Protein 1PCF (pdb70)

CATH classification: 2.30.31.10

Solvent-accessible surface area: 30985 Å² total; per-residue (Å²): 63,90,32,90,2,18,158,49,56,34,0,12,0,88,67,79,164,69,139,21,30,0,9,0,39,37,22,182,112,30,136,130,40,83,53,104,88,10,200,121,0,0,43,0,59,56,109,23,5,31,54,1,20,84,30,28,77,68,0,25,63,10,29,172,182,94,67,101,28,92,1,8,174,73,60,47,0,15,0,88,74,89,177,61,153,25,33,0,9,0,41,34,25,182,113,31,134,132,45,79,72,90,88,10,205,126,1,1,43,0,58,56,130,27,6,40,63,2,65,122,29,24,67,60,0,4,53,10,29,85,152,94,58,98,26,94,2,15,149,53,59,45,0,12,0,90,78,89,170,67,154,21,32,0,8,0,38,37,23,184,110,30,136,130,42,84,64,96,88,10,208,127,0,1,42,0,59,54,92,24,5,32,56,2,21,74,38,31,78,58,0,20,59,9,26,175,163,93,71,95,30,86,0,10,174,74,57,38,0,16,1,89,68,98,170,63,133,18,32,0,7,0,43,36,21,182,111,31,132,142,40,88,55,94,86,10,208,125,1,2,38,0,37,56,13,26,7,30,27,2,65,45,7,29,70,78,0,3,48,7,27,80,149,95,71,92,28,93,1,17,126,55,35,37,0,12,3,90,71,81,168,64,144,28,26,0,8,0,42,47,20,186,113,30,135,133,43,81,52,96,88,12,205,125,0,0,41,0,57,55,86,24,7,28,53,2,18,72,29,33,78,46,0,28,55,14,32,170,176,106,74,94,28,81,0,9,177,74,56,41,0,15,3,90,66,103,180,62,124,28,32,0,8,0,42,37,20,186,115,33,132,136,42,78,56,91,87,9,206,125,1,1,31,0,41,56,18,24,8,31,26,3,65,47,4,29,67,71,0,5,52,12,30,82,156,109,77,90,27,92,1,15,126,52,34,34,0,13,3,90,71,83,162,68,136,24,28,0,8,0,41,46,21,186,109,36,134,144,39,104,44,107,90,11,199,125,1,1,43,0,59,56,125,26,5,46,55,0,64,135,40,30,76,74,0,28,48,12,30,148,160,112,72,97,30,86,0,10,178,74,57,42,0,14,2,92,68,100,173,59,109,25,32,0,9,0,39,38,24,184,112,32,135,131,43,85,62,94,90,9,199,124,1,2,35,0,33,56,12,24,5,28,24,0,67,45,6,31,78,64,0,25,56,12,28,169,174,118

GO terms:
  GO:0051053 negative regulation of DNA metabolic process (P, IDA)
  GO:0042802 identical protein binding (F, IPI)
  GO:0005515 protein binding (F, IPI)
  GO:0001111 RNA polymerase II promoter clearance (P, IDA)
  GO:0003713 transcription coactivator activity (F, IDA)
  GO:0005654 nucleoplasm (C, IDA)
  GO:0005730 nucleolus (C, IDA)
  GO:0003697 single-stranded DNA binding (F, IDA)
  GO:0005667 transcription regulator complex (C, IDA)
  GO:0006357 regulation of transcription by RNA polymerase II (P, IDA)
  GO:0070062 extracellular exosome (C, HDA)
  GO:0003690 double-stranded DNA binding (F, IMP)
  GO:0003697 single-stranded DNA binding (F, IMP)
  GO:0003723 RNA binding (F, HDA)
  GO:0042802 identical protein binding (F, IMP)

Radius of gyration: 27.09 Å; Cα contacts (8 Å, |Δi|>4): 1000; chains: 8; bounding box: 66×82×84 Å

Secondary structure (DSSP, 8-state):
-EEEEETTEEEEEEEETTEEEEEEEEEEE-TTS-EEEEEEEEEE-HHHHHHHHHHHHHHHHHHHH-/-EEEEETTEEEEEEEETTEEEEEEEEEEE-TTS-EEEEEEEEEE-HHHHHHHHHTHHHHHHHHHH-/-EEEEETTEEEEEEEETTEEEEEEEEEEE-TTS-EEEEEEEEEEPHHHHHHHHHTHHHHHHHHHT-/-EEEEETTEEEEEEEETTEEEEEEEEEEE-TTS-EEEEEEEEEEPHHHHHHHHHTHHHHHHHHHH-/-EEEEETTEEEEEEEETTEEEEEEEEEEE-TTS-EEEEEEEEEE-HHHHHHHHHTHHHHHHHHHH-/-EEEEETTEEEEEEEETTEEEEEEEEEEE-TTS-EEEEEEEEEEPHHHHHHHHHTHHHHHHHHHH-/-EEEEETTEEEEEEEETTEEEEEEEEEEE-TTS-EEEEEEEEEEPHHHHHHHHHTHHHHHHHHHT-/-EEEEETTEEEEEEEETTEEEEEEEEEEE-TTS-EEEEEEEEEE-HHHHHHHHHTHHHHHHHHHT-

Foldseek 3Di:
DWADDDVQWIWDWDQDPNFIKTKTFGWDQDPVRDTHTDPGIDIHGPVVVVVVVVCVVVVVVVVVVD/DWDADDVQWIWDWDCDVNFTKTKTFGWDQDPVRDTGTDPGIDIDGVVVVVVVVVCVVVVVVVVVVD/DWDDDDVQWIWDWDDDPNFIWTKTFGWDQDPVRDTHTDPPIDIDGPVRVVVVVVCVVVVVVVVVVD/DWAADDVQWIWDWDQDPNFIWTKTFGWDQDPVRRTHTDPPIDIHGVVVVVVCVVCVVVVVVVVVVD/DWADDDVQWIFDWDQDPNFTWTKTFGWDQDPVRRTHTDPPIDIDGPVRVVVVVVCPVVVVVVVVVD/DWADDDVQWIWDWDQDPNFTWTKTFGWDQDPVRDTHTDPGIDIDGVVVVVVVVVCPVVVVVVVVVD/DWDDDDVQWIWDWDQDPNFIWTKTFGWDQDPVRDTHGDDGIDIDGPVVVVVVVVCPVVVVVVVVVD/DWADDDVQWIWDWDQDPNFTWTKTFGWDQDPVRDTHTDPGIDIDGPVVVVVCVVCPVVVVVVVVVD

Organism: Homo sapiens (NCBI:txid9606)

Sequence (528 aa):
AMFQIGKMRYVSVRDFKGKVLIDIREYWMDPEGEMKPGRKGISLNPEQWSQLKEQISDIDDAVRKLAMFQIGKMRYVSVRDFKGKVLIDIREYWMDPEGEMKPGRKGISLNPEQWSQLKEQISDIDDAVRKLAMFQIGKMRYVSVRDFKGKVLIDIREYWMDPEGEMKPGRKGISLNPEQWSQLKEQISDIDDAVRKLAMFQIGKMRYVSVRDFKGKVLIDIREYWMDPEGEMKPGRKGISLNPEQWSQLKEQISDIDDAVRKLAMFQIGKMRYVSVRDFKGKVLIDIREYWMDPEGEMKPGRKGISLNPEQWSQLKEQISDIDDAVRKLAMFQIGKMRYVSVRDFKGKVLIDIREYWMDPEGEMKPGRKGISLNPEQWSQLKEQISDIDDAVRKLAMFQIGKMRYVSVRDFKGKVLIDIREYWMDPEGEMKPGRKGISLNPEQWSQLKEQISDIDDAVRKLAMFQIGKMRYVSVRDFKGKVLIDIREYWMDPEGEMKPGRKGISLNPEQWSQLKEQISDIDDAVRKL

InterPro domains:
  IPR003173 Transcriptional coactivator p15 (PC4), C-terminal [PF02229] (64-115)
  IPR009044 ssDNA-binding transcriptional regulator [G3DSA:2.30.31.10] (62-127)
  IPR009044 ssDNA-binding transcriptional regulator [SSF54447] (63-127)
  IPR045125 RNA polymerase II transcriptional coactivator Sub1/Tcp4-like [PTHR13215] (3-127)

B-factor: mean 22.34, std 11.25, range [6.84, 70.76]

Nearest PDB structures (foldseek):
  1pcf-assembly1_A  TM=1.015E+00  e=2.442E-11  Homo sapiens
  4usg-assembly1_B  TM=9.590E-01  e=4.720E-10  Homo sapiens
  2phe-assembly1_A  TM=9.302E-01  e=2.630E-09  Homo sapiens
  4bhm-assembly1_F  TM=9.441E-01  e=1.265E-04  Pyricularia oryzae
  4bg7-assembly1_B  TM=7.899E-01  e=1.352E-03  Tequintavirus T5

Structure (mmCIF, N/CA/C/O backbone):
data_1PCF
#
_entry.id   1PCF
#
_cell.length_a   41.283
_cell.length_b   67.814
_cell.length_c   67.170
_cell.angle_alpha   87.69
_cell.angle_beta   84.37
_cell.angle_gamma   85.79
#
_symmetry.space_group_name_H-M   'P 1'
#
loop_
_entity.id
_entity.type
_entity.pdbx_description
1 polymer 'TRANSCRIPTIONAL COACTIVATOR PC4'
2 water water
#
loop_
_atom_site.group_PDB
_atom_site.id
_atom_site.type_symbol
_atom_site.label_atom_id
_atom_site.label_alt_id
_atom_site.label_comp_id
_atom_site.label_asym_id
_atom_site.label_entity_id
_atom_site.label_seq_id
_atom_site.pdbx_PDB_ins_code
_atom_site.Cartn_x
_atom_site.Cartn_y
_atom_site.Cartn_z
_atom_site.occupancy
_atom_site.B_iso_or_equiv
_atom_site.auth_seq_id
_atom_site.auth_comp_id
_atom_site.auth_asym_id
_atom_site.auth_atom_id
_atom_site.pdbx_PDB_model_num
ATOM 1 N N . ALA A 1 1 ? 55.728 50.687 67.854 1.00 19.01 62 ALA A N 1
ATOM 2 C CA . ALA A 1 1 ? 55.231 49.333 68.239 1.00 19.20 62 ALA A CA 1
ATOM 3 C C . ALA A 1 1 ? 53.736 49.296 67.924 1.00 18.98 62 ALA A C 1
ATOM 4 O O . ALA A 1 1 ? 53.109 50.337 68.140 1.00 17.73 62 ALA A O 1
ATOM 6 N N . MET A 1 2 ? 53.247 48.165 67.458 1.00 17.06 63 MET A N 1
ATOM 7 C CA . MET A 1 2 ? 51.831 48.129 67.032 1.00 13.59 63 MET A CA 1
ATOM 8 C C . MET A 1 2 ? 51.115 46.964 67.671 1.00 14.37 63 MET A C 1
ATOM 9 O O . MET A 1 2 ? 51.732 45.905 67.944 1.00 18.29 63 MET A O 1
ATOM 14 N N . PHE A 1 3 ? 49.899 47.172 68.148 1.00 15.20 64 PHE A N 1
ATOM 15 C CA . PHE A 1 3 ? 49.194 46.154 68.932 1.00 12.82 64 PHE A CA 1
ATOM 16 C C . PHE A 1 3 ? 47.805 46.039 68.329 1.00 13.22 64 PHE A C 1
ATOM 17 O O . PHE A 1 3 ? 47.035 47.008 68.408 1.00 14.29 64 PHE A O 1
ATOM 25 N N . GLN A 1 4 ? 47.513 44.873 67.735 1.00 13.93 65 GLN A N 1
ATOM 26 C CA . GLN A 1 4 ? 46.235 44.796 67.013 1.00 13.93 65 GLN A CA 1
ATOM 27 C C . GLN A 1 4 ? 45.050 44.642 67.952 1.00 13.48 65 GLN A C 1
ATOM 28 O O . GLN A 1 4 ? 45.127 43.911 68.949 1.00 13.64 65 GLN A O 1
ATOM 34 N N . ILE A 1 5 ? 43.966 45.373 67.683 1.00 12.21 66 ILE A N 1
ATOM 35 C CA . ILE A 1 5 ? 42.769 45.275 68.500 1.00 12.43 66 ILE A CA 1
ATOM 36 C C . ILE A 1 5 ? 41.539 44.858 67.712 1.00 14.18 66 ILE A C 1
ATOM 37 O O . ILE A 1 5 ? 40.426 44.690 68.245 1.00 15.68 66 ILE A O 1
ATOM 42 N N . GLY A 1 6 ? 41.691 44.695 66.403 1.00 16.32 67 GLY A N 1
ATOM 43 C CA . GLY A 1 6 ? 40.617 44.164 65.561 1.00 15.44 67 GLY A CA 1
ATOM 44 C C . GLY A 1 6 ? 41.144 44.105 64.120 1.00 16.13 67 GLY A C 1
ATOM 45 O O . GLY A 1 6 ? 42.284 44.461 63.816 1.00 15.94 67 GLY A O 1
ATOM 46 N N . LYS A 1 7 ? 40.237 43.698 63.229 1.00 17.49 68 LYS A N 1
ATOM 47 C CA . LYS A 1 7 ? 40.611 43.719 61.811 1.00 20.82 68 LYS A CA 1
ATOM 48 C C . LYS A 1 7 ? 40.909 45.174 61.478 1.00 18.99 68 LYS A C 1
ATOM 49 O O . LYS A 1 7 ? 40.154 46.085 61.771 1.00 20.29 68 LYS A O 1
ATOM 55 N N . MET A 1 8 ? 42.090 45.457 60.946 1.00 18.59 69 MET A N 1
ATOM 56 C CA . MET A 1 8 ? 42.450 46.780 60.465 1.00 17.35 69 MET A CA 1
ATOM 57 C C . MET A 1 8 ? 42.508 47.828 61.574 1.00 15.37 69 MET A C 1
ATOM 58 O O . MET A 1 8 ? 42.472 49.025 61.300 1.00 15.24 69 MET A O 1
ATOM 63 N N . ARG A 1 9 ? 42.574 47.415 62.853 1.00 13.68 70 ARG A N 1
ATOM 64 C CA . ARG A 1 9 ? 42.543 48.436 63.931 1.00 11.81 70 ARG A CA 1
ATOM 65 C C . ARG A 1 9 ? 43.683 48.135 64.903 1.00 13.70 70 ARG A C 1
ATOM 66 O O . ARG A 1 9 ? 43.907 46.985 65.285 1.00 14.12 70 ARG A O 1
ATOM 74 N N . TYR A 1 10 ? 44.514 49.150 65.139 1.00 11.75 71 TYR A N 1
ATOM 75 C CA . TYR A 1 10 ? 45.703 48.995 65.960 1.00 11.33 71 TYR A CA 1
ATOM 76 C C . TYR A 1 10 ? 45.924 50.159 66.930 1.00 14.91 71 TYR A C 1
ATOM 77 O O . TYR A 1 10 ? 45.607 51.301 66.610 1.00 12.38 71 TYR A O 1
ATOM 86 N N . VAL A 1 11 ? 46.516 49.812 68.081 1.00 12.53 72 VAL A N 1
ATOM 87 C CA . VAL A 1 11 ? 47.109 50.802 68.989 1.00 12.12 72 VAL A CA 1
ATOM 88 C C . VAL A 1 11 ? 48.581 50.903 68.629 1.00 14.14 72 VAL A C 1
ATOM 89 O O . VAL A 1 11 ? 49.264 49.876 68.568 1.00 15.59 72 VAL A O 1
ATOM 93 N N . SER A 1 12 ? 49.076 52.113 68.401 1.00 11.63 73 SER A N 1
ATOM 94 C CA . SER A 1 12 ? 50.517 52.283 68.092 1.00 13.49 73 SER A CA 1
ATOM 95 C C . SER A 1 12 ? 51.107 52.978 69.310 1.00 14.73 73 SER A C 1
ATOM 96 O O . SER A 1 12 ? 50.457 53.886 69.825 1.00 15.65 73 SER A O 1
ATOM 99 N N . VAL A 1 13 ? 52.341 52.634 69.676 1.00 11.89 74 VAL A N 1
ATOM 100 C CA . VAL A 1 13 ? 53.052 53.461 70.661 1.00 9.96 74 VAL A CA 1
ATOM 101 C C . VAL A 1 13 ? 54.332 53.889 69.943 1.00 13.78 74 VAL A C 1
ATOM 102 O O . VAL A 1 13 ? 55.066 52.987 69.494 1.00 17.08 74 VAL A O 1
ATOM 106 N N . ARG A 1 14 ? 54.642 55.176 69.930 1.00 16.13 75 ARG A N 1
ATOM 107 C CA . ARG A 1 14 ? 55.952 55.542 69.345 1.00 16.95 75 ARG A CA 1
ATOM 108 C C . ARG A 1 14 ? 56.461 56.802 70.004 1.00 19.61 75 ARG A C 1
ATOM 109 O O . ARG A 1 14 ? 55.702 57.540 70.600 1.00 18.38 75 ARG A O 1
ATOM 117 N N . ASP A 1 15 ? 57.750 57.058 69.800 1.00 20.35 76 ASP A N 1
ATOM 118 C CA . ASP A 1 15 ? 58.377 58.277 70.273 1.00 25.67 76 ASP A CA 1
ATOM 119 C C . ASP A 1 15 ? 58.396 59.248 69.091 1.00 29.30 76 ASP A C 1
ATOM 120 O O . ASP A 1 15 ? 58.660 58.823 67.974 1.00 30.61 76 ASP A O 1
ATOM 125 N N . PHE A 1 16 ? 57.865 60.434 69.292 1.00 31.96 77 PHE A N 1
ATOM 126 C CA . PHE A 1 16 ? 57.660 61.398 68.201 1.00 37.50 77 PHE A CA 1
ATOM 127 C C . PHE A 1 16 ? 58.223 62.711 68.706 1.00 39.07 77 PHE A C 1
ATOM 128 O O . PHE A 1 16 ? 57.785 63.211 69.744 1.00 37.77 77 PHE A O 1
ATOM 136 N N . LYS A 1 17 ? 59.398 63.090 68.202 1.00 42.39 78 LYS A N 1
ATOM 137 C CA . LYS A 1 17 ? 60.046 64.322 68.652 1.00 43.33 78 LYS A CA 1
ATOM 138 C C . LYS A 1 17 ? 60.311 64.319 70.146 1.00 42.35 78 LYS A C 1
ATOM 139 O O . LYS A 1 17 ? 60.084 65.314 70.848 1.00 43.50 78 LYS A O 1
ATOM 145 N N . GLY A 1 18 ? 60.718 63.174 70.703 1.00 39.51 79 GLY A N 1
ATOM 146 C CA . GLY A 1 18 ? 61.001 63.017 72.110 1.00 35.91 79 GLY A CA 1
ATOM 147 C C . GLY A 1 18 ? 59.794 62.884 73.022 1.00 35.93 79 GLY A C 1
ATOM 148 O O . GLY A 1 18 ? 59.956 62.802 74.246 1.00 34.90 79 GLY A O 1
ATOM 149 N N . LYS A 1 19 ? 58.608 62.764 72.432 1.00 31.93 80 LYS A N 1
ATOM 150 C CA . LYS A 1 19 ? 57.357 62.596 73.135 1.00 30.59 80 LYS A CA 1
ATOM 151 C C . LYS A 1 19 ? 56.721 61.233 72.782 1.00 24.58 80 LYS A C 1
ATOM 152 O O . LYS A 1 19 ? 56.635 60.939 71.591 1.00 26.18 80 LYS A O 1
ATOM 158 N N . VAL A 1 20 ? 56.178 60.533 73.771 1.00 20.75 81 VAL A N 1
ATOM 159 C CA . VAL A 1 20 ? 55.528 59.259 73.437 1.00 17.30 81 VAL A CA 1
ATOM 160 C C . VAL A 1 20 ? 54.063 59.485 73.131 1.00 14.95 81 VAL A C 1
ATOM 161 O O . VAL A 1 20 ? 53.407 60.256 73.820 1.00 16.74 81 VAL A O 1
ATOM 165 N N . LEU A 1 21 ? 53.548 58.776 72.130 1.00 13.07 82 LEU A N 1
ATOM 166 C CA . LEU A 1 21 ? 52.116 58.940 71.819 1.00 14.55 82 LEU A CA 1
ATOM 167 C C . LEU A 1 21 ? 51.497 57.541 71.748 1.00 12.08 82 LEU A C 1
ATOM 168 O O . LEU A 1 21 ? 52.120 56.655 71.180 1.00 13.83 82 LEU A O 1
ATOM 173 N N . ILE A 1 22 ? 50.255 57.439 72.249 1.00 10.19 83 ILE A N 1
ATOM 174 C CA . ILE A 1 22 ? 49.557 56.149 72.189 1.00 10.64 83 ILE A CA 1
ATOM 175 C C . ILE A 1 22 ? 48.387 56.368 71.223 1.00 12.64 83 ILE A C 1
ATOM 176 O O . ILE A 1 22 ? 47.576 57.241 71.529 1.00 13.72 83 ILE A O 1
ATOM 181 N N . ASP A 1 23 ? 48.437 55.758 70.040 1.00 12.65 84 ASP A N 1
ATOM 182 C CA . ASP A 1 23 ? 47.448 56.178 69.007 1.00 14.45 84 ASP A CA 1
ATOM 183 C C . ASP A 1 23 ? 46.488 55.067 68.702 1.00 12.57 84 ASP A C 1
ATOM 184 O O . ASP A 1 23 ? 46.965 53.948 68.562 1.00 12.88 84 ASP A O 1
ATOM 189 N N . ILE A 1 24 ? 45.188 55.303 68.781 1.00 10.91 85 ILE A N 1
ATOM 190 C CA . ILE A 1 24 ? 44.207 54.199 68.628 1.00 10.19 85 ILE A CA 1
ATOM 191 C C . ILE A 1 24 ? 43.492 54.469 67.262 1.00 10.79 85 ILE A C 1
ATOM 192 O O . ILE A 1 24 ? 42.964 55.558 67.234 1.00 12.53 85 ILE A O 1
ATOM 197 N N . ARG A 1 25 ? 43.658 53.587 66.278 1.00 8.09 86 ARG A N 1
ATOM 198 C CA . ARG A 1 25 ? 43.273 54.113 64.938 1.00 11.12 86 ARG A CA 1
ATOM 199 C C . ARG A 1 25 ? 42.916 53.007 63.987 1.00 12.25 86 ARG A C 1
ATOM 200 O O . ARG A 1 25 ? 43.406 51.896 64.128 1.00 12.85 86 ARG A O 1
ATOM 208 N N . GLU A 1 26 ? 42.036 53.397 63.019 1.00 12.12 87 GLU A N 1
ATOM 209 C CA . GLU A 1 26 ? 41.788 52.487 61.897 1.00 13.50 87 GLU A CA 1
ATOM 210 C C . GLU A 1 26 ? 42.845 52.653 60.779 1.00 12.30 87 GLU A C 1
ATOM 211 O O . GLU A 1 26 ? 43.331 53.734 60.565 1.00 13.84 87 GLU A O 1
ATOM 217 N N . TYR A 1 27 ? 43.171 51.522 60.169 1.00 13.67 88 TYR A N 1
ATOM 218 C CA . TYR A 1 27 ? 44.194 51.504 59.120 1.00 15.03 88 TYR A CA 1
ATOM 219 C C . TYR A 1 27 ? 43.568 50.942 57.831 1.00 16.58 88 TYR A C 1
ATOM 220 O O . TYR A 1 27 ? 42.687 50.106 57.894 1.00 16.20 88 TYR A O 1
ATOM 229 N N . TRP A 1 28 ? 44.099 51.384 56.708 1.00 15.38 89 TRP A N 1
ATOM 230 C CA . TRP A 1 28 ? 43.799 50.769 55.404 1.00 16.55 89 TRP A CA 1
ATOM 231 C C . TRP A 1 28 ? 44.975 49.874 55.018 1.00 20.04 89 TRP A C 1
ATOM 232 O O . TRP A 1 28 ? 46.093 50.061 55.539 1.00 20.14 89 TRP A O 1
ATOM 243 N N . MET A 1 29 ? 44.791 49.011 54.020 1.00 15.88 90 MET A N 1
ATOM 244 C CA . MET A 1 29 ? 45.915 48.308 53.408 1.00 16.10 90 MET A CA 1
ATOM 245 C C . MET A 1 29 ? 46.173 48.914 52.026 1.00 18.60 90 MET A C 1
ATOM 246 O O . MET A 1 29 ? 45.222 49.031 51.246 1.00 17.02 90 MET A O 1
ATOM 251 N N . ASP A 1 30 ? 47.416 49.306 51.776 1.00 18.12 91 ASP A N 1
ATOM 252 C CA . ASP A 1 30 ? 47.732 49.908 50.476 1.00 17.72 91 ASP A CA 1
ATOM 253 C C . ASP A 1 30 ? 47.904 48.798 49.442 1.00 19.33 91 ASP A C 1
ATOM 254 O O . ASP A 1 30 ? 47.956 47.614 49.762 1.00 17.79 91 ASP A O 1
ATOM 259 N N . PRO A 1 31 ? 48.220 49.222 48.199 1.00 16.60 92 PRO A N 1
ATOM 260 C CA . PRO A 1 31 ? 48.336 48.273 47.096 1.00 19.25 92 PRO A CA 1
ATOM 261 C C . PRO A 1 31 ? 49.539 47.350 47.189 1.00 21.28 92 PRO A C 1
ATOM 262 O O . PRO A 1 31 ? 49.572 46.254 46.595 1.00 21.68 92 PRO A O 1
ATOM 266 N N . GLU A 1 32 ? 50.487 47.723 48.068 1.00 18.50 93 GLU A N 1
ATOM 267 C CA . GLU A 1 32 ? 51.649 46.869 48.312 1.00 23.14 93 GLU A CA 1
ATOM 268 C C . GLU A 1 32 ? 51.468 45.982 49.533 1.00 26.01 93 GLU A C 1
ATOM 269 O O . GLU A 1 32 ? 52.419 45.273 49.917 1.00 27.93 93 GLU A O 1
ATOM 275 N N . GLY A 1 33 ? 50.305 46.006 50.172 1.00 24.48 94 GLY A N 1
ATOM 276 C CA . GLY A 1 33 ? 50.047 45.140 51.306 1.00 22.35 94 GLY A CA 1
ATOM 277 C C . GLY A 1 33 ? 50.484 45.796 52.622 1.00 22.20 94 GLY A C 1
ATOM 278 O O . GLY A 1 33 ? 50.382 45.106 53.650 1.00 26.14 94 GLY A O 1
ATOM 279 N N . GLU A 1 34 ? 50.853 47.055 52.637 1.00 21.93 95 GLU A N 1
ATOM 280 C CA . GLU A 1 34 ? 51.289 47.707 53.879 1.00 23.25 95 GLU A CA 1
ATOM 281 C C . GLU A 1 34 ? 50.089 48.362 54.575 1.00 23.37 95 GLU A C 1
ATOM 282 O O . GLU A 1 34 ? 49.323 49.052 53.884 1.00 20.96 95 GLU A O 1
ATOM 288 N N . MET A 1 35 ? 50.090 48.330 55.917 1.00 20.13 96 MET A N 1
ATOM 289 C CA . MET A 1 35 ? 49.022 49.015 56.643 1.00 22.04 96 MET A CA 1
ATOM 290 C C . MET A 1 35 ? 49.378 50.477 56.742 1.00 20.38 96 MET A C 1
ATOM 291 O O . MET A 1 35 ? 50.521 50.838 57.038 1.00 23.95 96 MET A O 1
ATOM 296 N N . LYS A 1 36 ? 48.454 51.367 56.434 1.00 17.69 97 LYS A N 1
ATOM 297 C CA . LYS A 1 36 ? 48.635 52.800 56.460 1.00 16.18 97 LYS A CA 1
ATOM 298 C C . LYS A 1 36 ? 47.520 53.432 57.284 1.00 16.57 97 LYS A C 1
ATOM 299 O O . LYS A 1 36 ? 46.382 52.949 57.251 1.00 18.01 97 LYS A O 1
ATOM 305 N N . PRO A 1 37 ? 47.833 54.422 58.104 1.00 18.65 98 PRO A N 1
ATOM 306 C CA . PRO A 1 37 ? 46.894 55.020 59.019 1.00 16.92 98 PRO A CA 1
ATOM 307 C C . PRO A 1 37 ? 45.742 55.747 58.354 1.00 19.51 98 PRO A C 1
ATOM 308 O O . PRO A 1 37 ? 45.992 56.611 57.509 1.00 22.39 98 PRO A O 1
ATOM 312 N N . GLY A 1 38 ? 44.538 55.465 58.826 1.00 16.57 99 GLY A N 1
ATOM 313 C CA . GLY A 1 38 ? 43.347 56.148 58.352 1.00 17.73 99 GLY A CA 1
ATOM 314 C C . GLY A 1 38 ? 43.053 57.413 59.132 1.00 18.06 99 GLY A C 1
ATOM 315 O O . GLY A 1 38 ? 43.767 57.770 60.070 1.00 16.77 99 GLY A O 1
ATOM 316 N N . ARG A 1 39 ? 41.965 58.113 58.787 1.00 17.37 100 ARG A N 1
ATOM 317 C CA . ARG A 1 39 ? 41.644 59.339 59.491 1.00 21.09 100 ARG A CA 1
ATOM 318 C C . ARG A 1 39 ? 40.991 59.106 60.856 1.00 17.82 100 ARG A C 1
ATOM 319 O O . ARG A 1 39 ? 40.955 60.031 61.664 1.00 18.03 100 ARG A O 1
ATOM 327 N N . LYS A 1 40 ? 40.337 57.955 60.997 1.00 17.01 101 LYS A N 1
ATOM 328 C CA . LYS A 1 40 ? 39.549 57.692 62.196 1.00 14.19 101 LYS A CA 1
ATOM 329 C C . LYS A 1 40 ? 40.452 57.104 63.294 1.00 13.98 101 LYS A C 1
ATOM 330 O O . LYS A 1 40 ? 40.557 55.876 63.376 1.00 15.39 101 LYS A O 1
ATOM 336 N N . GLY A 1 41 ? 41.033 58.046 64.026 1.00 16.01 102 GLY A N 1
ATOM 337 C CA . GLY A 1 41 ? 41.868 57.591 65.154 1.00 14.87 102 GLY A CA 1
ATOM 338 C C . GLY A 1 41 ? 42.090 58.804 66.071 1.00 18.15 102 GLY A C 1
ATOM 339 O O . GLY A 1 41 ? 41.780 59.955 65.732 1.00 16.08 102 GLY A O 1
ATOM 340 N N . ILE A 1 42 ? 42.666 58.475 67.231 1.00 14.35 103 ILE A N 1
ATOM 341 C CA . ILE A 1 42 ? 42.962 59.504 68.225 1.00 13.16 103 ILE A CA 1
ATOM 342 C C . ILE A 1 42 ? 44.362 59.266 68.784 1.00 15.94 103 ILE A C 1
ATOM 343 O O . ILE A 1 42 ? 44.768 58.119 69.042 1.00 12.44 103 ILE A O 1
ATOM 348 N N . SER A 1 43 ? 45.101 60.383 68.941 1.00 13.82 104 SER A N 1
ATOM 349 C CA . SER A 1 43 ? 46.477 60.268 69.477 1.00 13.08 104 SER A CA 1
ATOM 350 C C . SER A 1 43 ? 46.517 60.753 70.920 1.00 15.20 104 SER A C 1
ATOM 351 O O . SER A 1 43 ? 46.095 61.894 71.181 1.00 17.32 104 SER A O 1
ATOM 354 N N . LEU A 1 44 ? 46.848 59.868 71.860 1.00 14.10 105 LEU A N 1
ATOM 355 C CA . LEU A 1 44 ? 46.862 60.270 73.266 1.00 12.25 105 LEU A CA 1
ATOM 356 C C . LEU A 1 44 ? 48.291 60.392 73.816 1.00 14.49 105 LEU A C 1
ATOM 357 O O . LEU A 1 44 ? 49.151 59.639 73.402 1.00 15.60 105 LEU A O 1
ATOM 362 N N . ASN A 1 45 ? 48.489 61.377 74.708 1.00 13.67 106 ASN A N 1
ATOM 363 C CA . ASN A 1 45 ? 49.795 61.394 75.403 1.00 13.11 106 ASN A CA 1
ATOM 364 C C . ASN A 1 45 ? 49.672 60.465 76.596 1.00 1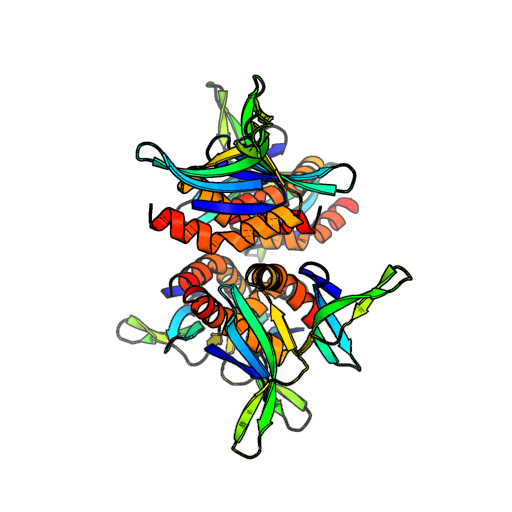4.72 106 ASN A C 1
ATOM 365 O O . ASN A 1 45 ? 48.612 59.905 76.933 1.00 12.73 106 ASN A O 1
ATOM 370 N N . PRO A 1 46 ? 50.792 60.142 77.251 1.00 12.27 107 PRO A N 1
ATOM 371 C CA . PRO A 1 46 ? 50.797 59.184 78.334 1.00 14.57 107 PRO A CA 1
ATOM 372 C C . PRO A 1 46 ? 49.833 59.526 79.413 1.00 11.74 107 PRO A C 1
ATOM 373 O O . PRO A 1 46 ? 49.271 58.616 80.058 1.00 15.12 107 PRO A O 1
ATOM 377 N N . GLU A 1 47 ? 49.678 60.831 79.776 1.00 15.65 108 GLU A N 1
ATOM 378 C CA . GLU A 1 47 ? 48.746 61.229 80.794 1.00 13.40 108 GLU A CA 1
ATOM 379 C C . GLU A 1 47 ? 47.281 60.916 80.390 1.00 11.49 108 GLU A C 1
ATOM 380 O O . GLU A 1 47 ? 46.519 60.427 81.231 1.00 13.46 108 GLU A O 1
ATOM 386 N N . GLN A 1 48 ? 46.960 61.135 79.107 1.00 11.85 109 GLN A N 1
ATOM 387 C CA . GLN A 1 48 ? 45.581 60.842 78.717 1.00 13.10 109 GLN A CA 1
ATOM 388 C C . GLN A 1 48 ? 45.321 59.338 78.635 1.00 13.83 109 GLN A C 1
ATOM 389 O O . GLN A 1 48 ? 44.210 58.901 78.910 1.00 13.23 109 GLN A O 1
ATOM 395 N N . TRP A 1 49 ? 46.326 58.593 78.223 1.00 13.35 110 TRP A N 1
ATOM 396 C CA . TRP A 1 49 ? 46.236 57.137 78.191 1.00 10.63 110 TRP A CA 1
ATOM 397 C C . TRP A 1 49 ? 46.037 56.608 79.605 1.00 12.58 110 TRP A C 1
ATOM 398 O O . TRP A 1 49 ? 45.187 55.772 79.918 1.00 11.64 110 TRP A O 1
ATOM 409 N N . SER A 1 50 ? 46.791 57.252 80.529 1.00 11.65 111 SER A N 1
ATOM 410 C CA . SER A 1 50 ? 46.595 56.863 81.930 1.00 10.94 111 SER A CA 1
ATOM 411 C C . SER A 1 50 ? 45.190 57.144 82.436 1.00 12.57 111 SER A C 1
ATOM 412 O O . SER A 1 50 ? 44.589 56.329 83.142 1.00 15.18 111 SER A O 1
ATOM 415 N N . GLN A 1 51 ? 44.638 58.291 82.029 1.00 14.99 112 GLN A N 1
ATOM 416 C CA . GLN A 1 51 ? 43.285 58.663 82.434 1.00 14.43 112 GLN A CA 1
ATOM 417 C C . GLN A 1 51 ? 42.255 57.749 81.761 1.00 16.36 112 GLN A C 1
ATOM 418 O O . GLN A 1 51 ? 41.299 57.361 82.427 1.00 15.65 112 GLN A O 1
ATOM 424 N N . LEU A 1 52 ? 42.446 57.360 80.484 1.00 14.44 113 LEU A N 1
ATOM 425 C CA . LEU A 1 52 ? 41.532 56.378 79.895 1.00 12.20 113 LEU A CA 1
ATOM 426 C C . LEU A 1 52 ? 41.509 55.094 80.705 1.00 13.28 113 LEU A C 1
ATOM 427 O O . LEU A 1 52 ? 40.493 54.483 81.048 1.00 12.22 113 LEU A O 1
ATOM 432 N N . LYS A 1 53 ? 42.723 54.614 81.100 1.00 11.42 114 LYS A N 1
ATOM 433 C CA . LYS A 1 53 ? 42.784 53.363 81.839 1.00 11.32 114 LYS A CA 1
ATOM 434 C C . LYS A 1 53 ? 42.146 53.454 83.231 1.00 12.73 114 LYS A C 1
ATOM 435 O O . LYS A 1 53 ? 41.437 52.528 83.640 1.00 14.33 114 LYS A O 1
ATOM 441 N N . GLU A 1 54 ? 42.280 54.627 83.817 1.00 11.74 115 GLU A N 1
ATOM 442 C CA . GLU A 1 54 ? 41.653 54.884 85.113 1.00 17.62 115 GLU A CA 1
ATOM 443 C C . GLU A 1 54 ? 40.130 54.793 84.955 1.00 18.15 115 GLU A C 1
ATOM 444 O O . GLU A 1 54 ? 39.467 54.499 85.954 1.00 21.60 115 GLU A O 1
ATOM 450 N N . GLN A 1 55 ? 39.588 55.172 83.792 1.00 16.68 116 GLN A N 1
ATOM 451 C CA . GLN A 1 55 ? 38.144 55.134 83.598 1.00 14.28 116 GLN A CA 1
ATOM 452 C C . GLN A 1 55 ? 37.649 53.740 83.168 1.00 15.29 116 GLN A C 1
ATOM 453 O O . GLN A 1 55 ? 36.440 53.582 83.054 1.00 12.92 116 GLN A O 1
ATOM 459 N N . ILE A 1 56 ? 38.497 52.736 82.957 1.00 14.51 117 ILE A N 1
ATOM 460 C CA . ILE A 1 56 ? 38.029 51.457 82.420 1.00 14.05 117 ILE A CA 1
ATOM 461 C C . ILE A 1 56 ? 36.950 50.795 83.265 1.00 14.80 117 ILE A C 1
ATOM 462 O O . ILE A 1 56 ? 35.986 50.270 82.727 1.00 14.98 117 ILE A O 1
ATOM 467 N N . SER A 1 57 ? 37.079 50.739 84.605 1.00 16.01 118 SER A N 1
ATOM 468 C CA . SER A 1 57 ? 36.059 50.043 85.364 1.00 17.38 118 SER A CA 1
ATOM 469 C C . SER A 1 57 ? 34.692 50.692 85.132 1.00 15.22 118 SER A C 1
ATOM 470 O O . SER A 1 57 ? 33.711 49.992 84.893 1.00 19.43 118 SER A O 1
ATOM 473 N N . ASP A 1 58 ? 34.643 52.014 85.154 1.00 15.74 119 ASP A N 1
ATOM 474 C CA . ASP A 1 58 ? 33.354 52.685 84.908 1.00 14.15 119 ASP A CA 1
ATOM 475 C C . ASP A 1 58 ? 32.879 52.538 83.482 1.00 17.68 119 ASP A C 1
ATOM 476 O O . ASP A 1 58 ? 31.649 52.556 83.240 1.00 15.84 119 ASP A O 1
ATOM 481 N N . ILE A 1 59 ? 33.751 52.577 82.480 1.00 15.89 120 ILE A N 1
ATOM 482 C CA . ILE A 1 59 ? 33.353 52.382 81.081 1.00 15.67 120 ILE A CA 1
ATOM 483 C C . ILE A 1 59 ? 32.718 51.004 80.903 1.00 16.53 120 ILE A C 1
ATOM 484 O O . ILE A 1 59 ? 31.631 50.807 80.340 1.00 17.58 120 ILE A O 1
ATOM 489 N N . ASP A 1 60 ? 33.328 49.990 81.548 1.00 14.44 121 ASP A N 1
ATOM 490 C CA . ASP A 1 60 ? 32.887 48.621 81.476 1.00 14.59 121 ASP A CA 1
ATOM 491 C C . ASP A 1 60 ? 31.503 48.469 82.131 1.00 16.02 121 ASP A C 1
ATOM 492 O O . ASP A 1 60 ? 30.690 47.694 81.649 1.00 16.21 121 ASP A O 1
ATOM 497 N N . ASP A 1 61 ? 31.309 49.191 83.257 1.00 16.96 122 ASP A N 1
ATOM 498 C CA . ASP A 1 61 ? 29.993 49.081 83.913 1.00 18.76 122 ASP A CA 1
ATOM 499 C C . ASP A 1 61 ? 28.909 49.588 82.952 1.00 20.72 122 ASP A C 1
ATOM 500 O O . ASP A 1 61 ? 27.798 49.057 82.870 1.00 19.46 122 ASP A O 1
ATOM 505 N N . ALA A 1 62 ? 29.222 50.645 82.201 1.00 19.45 123 ALA A N 1
ATOM 506 C CA . ALA A 1 62 ? 28.309 51.254 81.248 1.00 19.34 123 ALA A CA 1
ATOM 507 C C . ALA A 1 62 ? 28.098 50.345 80.059 1.00 21.79 123 ALA A C 1
ATOM 508 O O . ALA A 1 62 ? 26.969 50.181 79.607 1.00 21.65 123 ALA A O 1
ATOM 510 N N . VAL A 1 63 ? 29.137 49.695 79.546 1.00 17.22 124 VAL A N 1
ATOM 511 C CA . VAL A 1 63 ? 28.987 48.712 78.474 1.00 17.73 124 VAL A CA 1
ATOM 512 C C . VAL A 1 63 ? 28.072 47.565 78.917 1.00 22.65 124 VAL A C 1
ATOM 513 O O . VAL A 1 63 ? 27.225 47.116 78.157 1.00 23.08 124 VAL A O 1
ATOM 517 N N . ARG A 1 64 ? 28.219 47.090 80.164 1.00 21.89 125 ARG A N 1
ATOM 518 C CA . ARG A 1 64 ? 27.353 46.020 80.661 1.00 25.38 125 ARG A CA 1
ATOM 519 C C . ARG A 1 64 ? 25.919 46.485 80.868 1.00 27.01 125 ARG A C 1
ATOM 520 O O . ARG A 1 64 ? 25.007 45.681 80.674 1.00 30.04 125 ARG A O 1
ATOM 528 N N . LYS A 1 65 ? 25.701 47.715 81.293 1.00 25.91 126 LYS A N 1
ATOM 529 C CA . LYS A 1 65 ? 24.359 48.270 81.524 1.00 26.39 126 LYS A CA 1
ATOM 530 C C . LYS A 1 65 ? 23.572 48.476 80.235 1.00 28.39 126 LYS A C 1
ATOM 531 O O . LYS A 1 65 ? 22.337 48.384 80.223 1.00 26.93 126 LYS A O 1
ATOM 537 N N . LEU A 1 66 ? 24.272 48.813 79.147 1.00 27.33 127 LEU A N 1
ATOM 538 C CA . LEU A 1 66 ? 23.626 49.251 77.921 1.00 30.23 127 LEU A CA 1
ATOM 539 C C . LEU A 1 66 ? 23.444 48.141 76.908 1.00 31.05 127 LEU A C 1
ATOM 540 O O . LEU A 1 66 ? 22.929 48.438 75.798 1.00 33.87 127 LEU A O 1
ATOM 546 N N . ALA B 1 1 ? 26.677 57.350 78.109 1.00 21.53 62 ALA B N 1
ATOM 547 C CA . ALA B 1 1 ? 27.470 57.792 79.281 1.00 22.06 62 ALA B CA 1
ATOM 548 C C . ALA B 1 1 ? 28.800 58.376 78.792 1.00 21.90 62 ALA B C 1
ATOM 549 O O . ALA B 1 1 ? 29.358 57.825 77.849 1.00 19.56 62 ALA B O 1
ATOM 551 N N . MET B 1 2 ? 29.271 59.419 79.474 1.00 19.71 63 MET B N 1
ATOM 552 C CA . MET B 1 2 ? 30.521 60.061 79.046 1.00 19.34 63 MET B CA 1
ATOM 553 C C . MET B 1 2 ? 31.574 60.038 80.144 1.00 20.15 63 MET B C 1
ATOM 554 O O . MET B 1 2 ? 31.291 60.163 81.342 1.00 18.87 63 MET B O 1
ATOM 559 N N . PHE B 1 3 ? 32.823 59.740 79.757 1.00 15.85 64 PHE B N 1
ATOM 560 C CA . PHE B 1 3 ? 33.936 59.641 80.703 1.00 16.78 64 PHE B CA 1
ATOM 561 C C . PHE B 1 3 ? 35.082 60.506 80.194 1.00 17.29 64 PHE B C 1
ATOM 562 O O . PHE B 1 3 ? 35.612 60.251 79.101 1.00 18.87 64 PHE B O 1
ATOM 570 N N . GLN B 1 4 ? 35.484 61.521 80.971 1.00 16.05 65 GLN B N 1
ATOM 571 C CA . GLN B 1 4 ? 36.530 62.404 80.443 1.00 13.29 65 GLN B CA 1
ATOM 572 C C . GLN B 1 4 ? 37.905 61.782 80.576 1.00 15.55 65 GLN B C 1
ATOM 573 O O . GLN B 1 4 ? 38.195 61.176 81.614 1.00 16.74 65 GLN B O 1
ATOM 579 N N . ILE B 1 5 ? 38.769 61.898 79.583 1.00 12.91 66 ILE B N 1
ATOM 580 C CA . ILE B 1 5 ? 40.109 61.356 79.624 1.00 12.53 66 ILE B CA 1
ATOM 581 C C . ILE B 1 5 ? 41.144 62.435 79.376 1.00 14.51 66 ILE B C 1
ATOM 582 O O . ILE B 1 5 ? 42.344 62.222 79.443 1.00 17.23 66 ILE B O 1
ATOM 587 N N . GLY B 1 6 ? 40.662 63.676 79.225 1.00 15.05 67 GLY B N 1
ATOM 588 C CA . GLY B 1 6 ? 41.631 64.788 79.155 1.00 17.03 67 GLY B CA 1
ATOM 589 C C . GLY B 1 6 ? 40.858 66.055 78.806 1.00 17.57 67 GLY B C 1
ATOM 590 O O . GLY B 1 6 ? 39.630 65.978 78.708 1.00 16.89 67 GLY B O 1
ATOM 591 N N . LYS B 1 7 ? 41.586 67.149 78.595 1.00 19.32 68 LYS B N 1
ATOM 592 C CA . LYS B 1 7 ? 40.901 68.376 78.187 1.00 21.29 68 LYS B CA 1
ATOM 593 C C . LYS B 1 7 ? 40.247 68.113 76.820 1.00 18.49 68 LYS B C 1
ATOM 594 O O . LYS B 1 7 ? 40.937 67.613 75.949 1.00 18.46 68 LYS B O 1
ATOM 600 N N . MET B 1 8 ? 38.945 68.317 76.709 1.00 18.90 69 MET B N 1
ATOM 601 C CA . MET B 1 8 ? 38.272 68.200 75.432 1.00 15.50 69 MET B CA 1
ATOM 602 C C . MET B 1 8 ? 38.316 66.756 74.893 1.00 15.37 69 MET B C 1
ATOM 603 O O . MET B 1 8 ? 38.242 66.552 73.680 1.00 13.94 69 MET B O 1
ATOM 608 N N . ARG B 1 9 ? 38.483 65.748 75.757 1.00 14.49 70 ARG B N 1
ATOM 609 C CA . ARG B 1 9 ? 38.666 64.365 75.211 1.00 13.56 70 ARG B CA 1
ATOM 610 C C . ARG B 1 9 ? 37.876 63.434 76.104 1.00 16.43 70 ARG B C 1
ATOM 611 O O . ARG B 1 9 ? 37.885 63.492 77.349 1.00 15.23 70 ARG B O 1
ATOM 619 N N . TYR B 1 10 ? 36.931 62.706 75.479 1.00 14.39 71 TYR B N 1
ATOM 620 C CA . TYR B 1 10 ? 35.936 61.911 76.162 1.00 14.21 71 TYR B CA 1
ATOM 621 C C . TYR B 1 10 ? 35.700 60.545 75.498 1.00 16.03 71 TYR B C 1
ATOM 622 O O . TYR B 1 10 ? 35.782 60.387 74.289 1.00 15.65 71 TYR B O 1
ATOM 631 N N . VAL B 1 11 ? 35.469 59.567 76.369 1.00 13.47 72 VAL B N 1
ATOM 632 C CA . VAL B 1 11 ? 34.986 58.262 75.919 1.00 11.44 72 VAL B CA 1
ATOM 633 C C . VAL B 1 11 ? 33.459 58.381 76.066 1.00 14.54 72 VAL B C 1
ATOM 634 O O . VAL B 1 11 ? 32.975 58.620 77.188 1.00 15.65 72 VAL B O 1
ATOM 638 N N . SER B 1 12 ? 32.765 57.952 75.026 1.00 13.66 73 SER B N 1
ATOM 639 C CA . SER B 1 12 ? 31.312 57.858 75.110 1.00 14.10 73 SER B CA 1
ATOM 640 C C . SER B 1 12 ? 30.873 56.403 74.967 1.00 15.12 73 SER B C 1
ATOM 641 O O . SER B 1 12 ? 31.478 55.666 74.185 1.00 14.37 73 SER B O 1
ATOM 644 N N . VAL B 1 13 ? 30.012 55.953 75.880 1.00 14.05 74 VAL B N 1
ATOM 645 C CA . VAL B 1 13 ? 29.532 54.570 75.771 1.00 14.68 74 VAL B CA 1
ATOM 646 C C . VAL B 1 13 ? 28.010 54.699 75.486 1.00 16.40 74 VAL B C 1
ATOM 647 O O . VAL B 1 13 ? 27.325 55.234 76.348 1.00 16.28 74 VAL B O 1
ATOM 651 N N . ARG B 1 14 ? 27.576 54.205 74.349 1.00 14.67 75 ARG B N 1
ATOM 652 C CA . ARG B 1 14 ? 26.117 54.330 74.119 1.00 17.98 75 ARG B CA 1
ATOM 653 C C . ARG B 1 14 ? 25.647 53.116 73.347 1.00 20.06 75 ARG B C 1
ATOM 654 O O . ARG B 1 14 ? 26.445 52.375 72.778 1.00 18.35 75 ARG B O 1
ATOM 662 N N . ASP B 1 15 ? 24.325 52.928 73.402 1.00 19.54 76 ASP B N 1
ATOM 663 C CA . ASP B 1 15 ? 23.679 51.905 72.567 1.00 24.94 76 ASP B CA 1
ATOM 664 C C . ASP B 1 15 ? 23.227 52.631 71.306 1.00 28.51 76 ASP B C 1
ATOM 665 O O . ASP B 1 15 ? 22.312 53.449 71.386 1.00 25.73 76 ASP B O 1
ATOM 670 N N . PHE B 1 16 ? 23.987 52.514 70.226 1.00 31.05 77 PHE B N 1
ATOM 671 C CA . PHE B 1 16 ? 23.713 53.251 69.001 1.00 35.03 77 PHE B CA 1
ATOM 672 C C . PHE B 1 16 ? 22.936 52.352 68.056 1.00 36.26 77 PHE B C 1
ATOM 673 O O . PHE B 1 16 ? 23.470 51.420 67.458 1.00 32.31 77 PHE B O 1
ATOM 681 N N . LYS B 1 17 ? 21.616 52.582 68.010 1.00 37.03 78 LYS B N 1
ATOM 682 C CA . LYS B 1 17 ? 20.767 51.769 67.144 1.00 38.50 78 LYS B CA 1
ATOM 683 C C . LYS B 1 17 ? 20.870 50.287 67.425 1.00 37.85 78 LYS B C 1
ATOM 684 O O . LYS B 1 17 ? 20.801 49.475 66.491 1.00 40.19 78 LYS B O 1
ATOM 690 N N . GLY B 1 18 ? 20.975 49.884 68.688 1.00 32.85 79 GLY B N 1
ATOM 691 C CA . GLY B 1 18 ? 21.005 48.483 69.034 1.00 33.50 79 GLY B CA 1
ATOM 692 C C . GLY B 1 18 ? 22.399 47.888 69.191 1.00 31.40 79 GLY B C 1
ATOM 693 O O . GLY B 1 18 ? 22.454 46.745 69.637 1.00 32.21 79 GLY B O 1
ATOM 694 N N . LYS B 1 19 ? 23.442 48.633 68.850 1.00 28.85 80 LYS B N 1
ATOM 695 C CA . LYS B 1 19 ? 24.803 48.101 69.040 1.00 26.05 80 LYS B CA 1
ATOM 696 C C . LYS B 1 19 ? 25.556 49.010 70.026 1.00 23.30 80 LYS B C 1
ATOM 697 O O . LYS B 1 19 ? 25.560 50.232 69.902 1.00 21.72 80 LYS B O 1
ATOM 703 N N . VAL B 1 20 ? 26.224 48.355 70.985 1.00 21.66 81 VAL B N 1
ATOM 704 C CA . VAL B 1 20 ? 26.973 49.181 71.953 1.00 18.33 81 VAL B CA 1
ATOM 705 C C . VAL B 1 20 ? 28.273 49.632 71.300 1.00 17.48 81 VAL B C 1
ATOM 706 O O . VAL B 1 20 ? 28.948 48.858 70.596 1.00 16.25 81 VAL B O 1
ATOM 710 N N . LEU B 1 21 ? 28.598 50.902 71.473 1.00 16.49 82 LEU B N 1
ATOM 711 C CA . LEU B 1 21 ? 29.833 51.451 70.918 1.00 16.82 82 LEU B CA 1
ATOM 712 C C . LEU B 1 21 ? 30.580 52.222 72.028 1.00 16.18 82 LEU B C 1
ATOM 713 O O . LEU B 1 21 ? 29.980 52.871 72.877 1.00 15.26 82 LEU B O 1
ATOM 718 N N . ILE B 1 22 ? 31.891 51.981 72.038 1.00 15.15 83 ILE B N 1
ATOM 719 C CA . ILE B 1 22 ? 32.815 52.655 72.934 1.00 13.18 83 ILE B CA 1
ATOM 720 C C . ILE B 1 22 ? 33.608 53.646 72.063 1.00 14.83 83 ILE B C 1
ATOM 721 O O . ILE B 1 22 ? 34.450 53.235 71.268 1.00 13.75 83 ILE B O 1
ATOM 726 N N . ASP B 1 23 ? 33.288 54.921 72.167 1.00 12.26 84 ASP B N 1
ATOM 727 C CA . ASP B 1 23 ? 33.848 55.910 71.227 1.00 12.94 84 ASP B CA 1
ATOM 728 C C . ASP B 1 23 ? 34.863 56.784 71.928 1.00 12.37 84 ASP B C 1
ATOM 729 O O . ASP B 1 23 ? 34.551 57.332 72.996 1.00 14.37 84 ASP B O 1
ATOM 734 N N . ILE B 1 24 ? 36.096 56.794 71.439 1.00 13.34 85 ILE B N 1
ATOM 735 C CA . ILE B 1 24 ? 37.157 57.574 72.085 1.00 12.10 85 ILE B CA 1
ATOM 736 C C . ILE B 1 24 ? 37.462 58.743 71.135 1.00 12.34 85 ILE B C 1
ATOM 737 O O . ILE B 1 24 ? 37.918 58.503 70.028 1.00 12.92 85 ILE B O 1
ATOM 742 N N . ARG B 1 25 ? 37.302 59.992 71.594 1.00 11.30 86 ARG B N 1
ATOM 743 C CA . ARG B 1 25 ? 37.331 61.095 70.630 1.00 12.80 86 ARG B CA 1
ATOM 744 C C . ARG B 1 25 ? 37.659 62.454 71.202 1.00 12.38 86 ARG B C 1
ATOM 745 O O . ARG B 1 25 ? 37.414 62.705 72.381 1.00 13.25 86 ARG B O 1
ATOM 753 N N . GLU B 1 26 ? 38.126 63.311 70.297 1.00 13.84 87 GLU B N 1
ATOM 754 C CA . GLU B 1 26 ? 38.324 64.727 70.617 1.00 13.41 87 GLU B CA 1
ATOM 755 C C . GLU B 1 26 ? 37.044 65.516 70.323 1.00 14.00 87 GLU B C 1
ATOM 756 O O . GLU B 1 26 ? 36.326 65.213 69.379 1.00 16.41 87 GLU B O 1
ATOM 762 N N . TYR B 1 27 ? 36.832 66.541 71.130 1.00 13.54 88 TYR B N 1
ATOM 763 C CA . TYR B 1 27 ? 35.644 67.399 70.969 1.00 15.57 88 TYR B CA 1
ATOM 764 C C . TYR B 1 27 ? 36.071 68.851 70.822 1.00 18.94 88 TYR B C 1
ATOM 765 O O . TYR B 1 27 ? 37.118 69.271 71.310 1.00 16.84 88 TYR B O 1
ATOM 774 N N . TRP B 1 28 ? 35.203 69.627 70.176 1.00 18.15 89 TRP B N 1
ATOM 775 C CA . TRP B 1 28 ? 35.389 71.070 70.054 1.00 16.62 89 TRP B CA 1
ATOM 776 C C . TRP B 1 28 ? 34.264 71.755 70.837 1.00 21.21 89 TRP B C 1
ATOM 777 O O . TRP B 1 28 ? 33.227 71.137 71.104 1.00 19.14 89 TRP B O 1
ATOM 788 N N . MET B 1 29 ? 34.423 73.059 71.118 1.00 16.74 90 MET B N 1
ATOM 789 C CA . MET B 1 29 ? 33.281 73.803 71.649 1.00 16.70 90 MET B CA 1
ATOM 790 C C . MET B 1 29 ? 32.794 74.741 70.539 1.00 17.78 90 MET B C 1
ATOM 791 O O . MET B 1 29 ? 33.632 75.431 69.929 1.00 16.55 90 MET B O 1
ATOM 796 N N . ASP B 1 30 ? 31.509 74.709 70.217 1.00 17.82 91 ASP B N 1
ATOM 797 C CA . ASP B 1 30 ? 31.027 75.592 69.140 1.00 18.11 91 ASP B CA 1
ATOM 798 C C . ASP B 1 30 ? 30.737 76.959 69.748 1.00 15.27 91 ASP B C 1
ATOM 799 O O . ASP B 1 30 ? 30.815 77.196 70.944 1.00 17.28 91 ASP B O 1
ATOM 804 N N . PRO B 1 31 ? 30.404 77.920 68.893 1.00 15.60 92 PRO B N 1
ATOM 805 C CA . PRO B 1 31 ? 30.140 79.285 69.332 1.00 18.95 92 PRO B CA 1
ATOM 806 C C . PRO B 1 31 ? 28.975 79.464 70.273 1.00 21.45 92 PRO B C 1
ATOM 807 O O . PRO B 1 31 ? 28.890 80.456 71.028 1.00 19.58 92 PRO B O 1
ATOM 811 N N . GLU B 1 32 ? 28.081 78.486 70.354 1.00 19.54 93 GLU B N 1
ATOM 812 C CA . GLU B 1 32 ? 26.960 78.500 71.267 1.00 22.51 93 GLU B CA 1
ATOM 813 C C . GLU B 1 32 ? 27.325 77.874 72.599 1.00 22.57 93 GLU B C 1
ATOM 814 O O . GLU B 1 32 ? 26.508 77.695 73.507 1.00 25.18 93 GLU B O 1
ATOM 820 N N . GLY B 1 33 ? 28.581 77.465 72.758 1.00 21.13 94 GLY B N 1
ATOM 821 C CA . GLY B 1 33 ? 29.076 76.924 74.012 1.00 22.95 94 GLY B CA 1
ATOM 822 C C . GLY B 1 33 ? 28.787 75.434 74.174 1.00 26.52 94 GLY B C 1
ATOM 823 O O . GLY B 1 33 ? 29.043 74.891 75.252 1.00 26.46 94 GLY B O 1
ATOM 824 N N . GLU B 1 34 ? 28.366 74.777 73.115 1.00 24.16 95 GLU B N 1
ATOM 825 C CA . GLU B 1 34 ? 28.107 73.343 73.157 1.00 25.64 95 GLU B CA 1
ATOM 826 C C . GLU B 1 34 ? 29.360 72.545 72.772 1.00 23.95 95 GLU B C 1
ATOM 827 O O . GLU B 1 34 ? 30.016 72.832 71.782 1.00 22.33 95 GLU B O 1
ATOM 833 N N . MET B 1 35 ? 29.569 71.423 73.441 1.00 22.51 96 MET B N 1
ATOM 834 C CA . MET B 1 35 ? 30.611 70.481 73.066 1.00 21.40 96 MET B CA 1
ATOM 835 C C . MET B 1 35 ? 30.155 69.655 71.875 1.00 21.85 96 MET B C 1
ATOM 836 O O . MET B 1 35 ? 29.006 69.164 71.834 1.00 24.24 96 MET B O 1
ATOM 841 N N . LYS B 1 36 ? 30.973 69.496 70.856 1.00 17.78 97 LYS B N 1
ATOM 842 C CA . LYS B 1 36 ? 30.641 68.799 69.618 1.00 16.62 97 LYS B CA 1
ATOM 843 C C . LYS B 1 36 ? 31.773 67.845 69.259 1.00 17.76 97 LYS B C 1
ATOM 844 O O . LYS B 1 36 ? 32.966 68.156 69.377 1.00 19.32 97 LYS B O 1
ATOM 850 N N . PRO B 1 37 ? 31.399 66.654 68.781 1.00 18.43 98 PRO B N 1
ATOM 851 C CA . PRO B 1 37 ? 32.411 65.636 68.491 1.00 18.02 98 PRO B CA 1
ATOM 852 C C . PRO B 1 37 ? 33.223 66.034 67.294 1.00 20.83 98 PRO B C 1
ATOM 853 O O . PRO B 1 37 ? 32.649 66.410 66.258 1.00 22.33 98 PRO B O 1
ATOM 857 N N . GLY B 1 38 ? 34.564 65.934 67.407 1.00 16.19 99 GLY B N 1
ATOM 858 C CA . GLY B 1 38 ? 35.401 66.197 66.268 1.00 18.32 99 GLY B CA 1
ATOM 859 C C . GLY B 1 38 ? 35.704 64.947 65.468 1.00 20.50 99 GLY B C 1
ATOM 860 O O . GLY B 1 38 ? 35.286 63.833 65.796 1.00 19.35 99 GLY B O 1
ATOM 861 N N . ARG B 1 39 ? 36.427 65.132 64.368 1.00 19.41 100 ARG B N 1
ATOM 862 C CA . ARG B 1 39 ? 36.748 64.009 63.501 1.00 22.23 100 ARG B CA 1
ATOM 863 C C . ARG B 1 39 ? 37.822 63.078 64.042 1.00 17.93 100 ARG B C 1
ATOM 864 O O . ARG B 1 39 ? 37.882 61.934 63.556 1.00 17.99 100 ARG B O 1
ATOM 872 N N . LYS B 1 40 ? 38.626 63.524 64.997 1.00 17.82 101 LYS B N 1
ATOM 873 C CA . LYS B 1 40 ? 39.719 62.689 65.501 1.00 16.90 101 LYS B CA 1
ATOM 874 C C . LYS B 1 40 ? 39.202 61.816 66.630 1.00 15.29 101 LYS B C 1
ATOM 875 O O . LYS B 1 40 ? 39.263 62.204 67.801 1.00 15.50 101 LYS B O 1
ATOM 881 N N . GLY B 1 41 ? 38.680 60.659 66.266 1.00 15.04 102 GLY B N 1
ATOM 882 C CA . GLY B 1 41 ? 38.047 59.767 67.229 1.00 12.93 102 GLY B CA 1
ATOM 883 C C . GLY B 1 41 ? 37.942 58.396 66.548 1.00 16.52 102 GLY B C 1
ATOM 884 O O . GLY B 1 41 ? 38.088 58.281 65.317 1.00 15.61 102 GLY B O 1
ATOM 885 N N . ILE B 1 42 ? 37.696 57.359 67.337 1.00 15.61 103 ILE B N 1
ATOM 886 C CA . ILE B 1 42 ? 37.423 56.048 66.805 1.00 13.70 103 ILE B CA 1
ATOM 887 C C . ILE B 1 42 ? 36.310 55.387 67.617 1.00 14.87 103 ILE B C 1
ATOM 888 O O . ILE B 1 42 ? 36.278 55.485 68.840 1.00 12.81 103 ILE B O 1
ATOM 893 N N . SER B 1 43 ? 35.405 54.692 66.898 1.00 14.58 104 SER B N 1
ATOM 894 C CA . SER B 1 43 ? 34.339 53.957 67.529 1.00 14.99 104 SER B CA 1
ATOM 895 C C . SER B 1 43 ? 34.654 52.467 67.555 1.00 14.77 104 SER B C 1
ATOM 896 O O . SER B 1 43 ? 34.898 51.884 66.492 1.00 18.02 104 SER B O 1
ATOM 899 N N . LEU B 1 44 ? 34.741 51.902 68.738 1.00 12.48 105 LEU B N 1
ATOM 900 C CA . LEU B 1 44 ? 35.042 50.501 68.938 1.00 13.93 105 LEU B CA 1
ATOM 901 C C . LEU B 1 44 ? 33.790 49.744 69.360 1.00 14.46 105 LEU B C 1
ATOM 902 O O . LEU B 1 44 ? 33.013 50.220 70.186 1.00 14.29 105 LEU B O 1
ATOM 907 N N . ASN B 1 45 ? 33.725 48.493 68.900 1.00 14.00 106 ASN B N 1
ATOM 908 C CA . ASN B 1 45 ? 32.643 47.631 69.434 1.00 14.63 106 ASN B CA 1
ATOM 909 C C . ASN B 1 45 ? 33.181 46.940 70.663 1.00 15.12 106 ASN B C 1
ATOM 910 O O . ASN B 1 45 ? 34.389 47.028 70.992 1.00 12.68 106 ASN B O 1
ATOM 915 N N . PRO B 1 46 ? 32.381 46.190 71.396 1.00 14.17 107 PRO B N 1
ATOM 916 C CA . PRO B 1 46 ? 32.821 45.596 72.648 1.00 14.33 107 PRO B CA 1
ATOM 917 C C . PRO B 1 46 ? 33.919 44.576 72.472 1.00 13.91 107 PRO B C 1
ATOM 918 O O . PRO B 1 46 ? 34.781 44.486 73.354 1.00 15.16 107 PRO B O 1
ATOM 922 N N . GLU B 1 47 ? 33.994 43.841 71.366 1.00 13.87 108 GLU B N 1
ATOM 923 C CA . GLU B 1 47 ? 35.085 42.919 71.134 1.00 14.26 108 GLU B CA 1
ATOM 924 C C . GLU B 1 47 ? 36.413 43.669 70.956 1.00 14.42 108 GLU B C 1
ATOM 925 O O . GLU B 1 47 ? 37.427 43.228 71.522 1.00 14.85 108 GLU B O 1
ATOM 931 N N . GLN B 1 48 ? 36.386 44.738 70.189 1.00 12.67 109 GLN B N 1
ATOM 932 C CA . GLN B 1 48 ? 37.616 45.515 69.931 1.00 10.72 109 GLN B CA 1
ATOM 933 C C . GLN B 1 48 ? 38.062 46.187 71.233 1.00 12.09 109 GLN B C 1
ATOM 934 O O . GLN B 1 48 ? 39.275 46.256 71.513 1.00 12.33 109 GLN B O 1
ATOM 940 N N . TRP B 1 49 ? 37.144 46.710 72.001 1.00 12.34 110 TRP B N 1
ATOM 941 C CA . TRP B 1 49 ? 37.460 47.276 73.331 1.00 11.51 110 TRP B CA 1
ATOM 942 C C . TRP B 1 49 ? 38.059 46.252 74.270 1.00 12.72 110 TRP B C 1
ATOM 943 O O . TRP B 1 49 ? 39.079 46.481 74.951 1.00 10.58 110 TRP B O 1
ATOM 954 N N . SER B 1 50 ? 37.537 45.022 74.224 1.00 12.02 111 SER B N 1
ATOM 955 C CA . SER B 1 50 ? 38.137 43.936 75.017 1.00 12.19 111 SER B CA 1
ATOM 956 C C . SER B 1 50 ? 39.532 43.578 74.531 1.00 13.25 111 SER B C 1
ATOM 957 O O . SER B 1 50 ? 40.408 43.296 75.372 1.00 14.29 111 SER B O 1
ATOM 960 N N . GLN B 1 51 ? 39.796 43.652 73.234 1.00 12.25 112 GLN B N 1
ATOM 961 C CA . GLN B 1 51 ? 41.144 43.415 72.755 1.00 12.95 112 GLN B CA 1
ATOM 962 C C . GLN B 1 51 ? 42.089 44.564 73.169 1.00 9.91 112 GLN B C 1
ATOM 963 O O . GLN B 1 51 ? 43.247 44.253 73.476 1.00 12.81 112 GLN B O 1
ATOM 969 N N . LEU B 1 52 ? 41.576 45.790 73.151 1.00 11.40 113 LEU B N 1
ATOM 970 C CA . LEU B 1 52 ? 42.452 46.878 73.667 1.00 11.24 113 LEU B CA 1
ATOM 971 C C . LEU B 1 52 ? 42.824 46.596 75.120 1.00 12.96 113 LEU B C 1
ATOM 972 O O . LEU B 1 52 ? 44.022 46.704 75.462 1.00 12.21 113 LEU B O 1
ATOM 977 N N . LYS B 1 53 ? 41.850 46.216 75.930 1.00 10.83 114 LYS B N 1
ATOM 978 C CA . LYS B 1 53 ? 42.146 45.918 77.359 1.00 10.91 114 LYS B CA 1
ATOM 979 C C . LYS B 1 53 ? 43.129 44.771 77.500 1.00 12.91 114 LYS B C 1
ATOM 980 O O . LYS B 1 53 ? 44.027 44.833 78.337 1.00 14.58 114 LYS B O 1
ATOM 986 N N . GLU B 1 54 ? 43.022 43.725 76.662 1.00 12.54 115 GLU B N 1
ATOM 987 C CA . GLU B 1 54 ? 43.943 42.598 76.763 1.00 11.05 115 GLU B CA 1
ATOM 988 C C . GLU B 1 54 ? 45.360 43.033 76.388 1.00 13.50 115 GLU B C 1
ATOM 989 O O . GLU B 1 54 ? 46.283 42.324 76.790 1.00 16.59 115 GLU B O 1
ATOM 995 N N . GLN B 1 55 ? 45.561 44.032 75.563 1.00 14.08 116 GLN B N 1
ATOM 996 C CA . GLN B 1 55 ? 46.821 44.573 75.115 1.00 12.69 116 GLN B CA 1
ATOM 997 C C . GLN B 1 55 ? 47.405 45.631 76.077 1.00 11.46 116 GLN B C 1
ATOM 998 O O . GLN B 1 55 ? 48.562 45.992 75.830 1.00 13.18 116 GLN B O 1
ATOM 1004 N N . ILE B 1 56 ? 46.775 45.951 77.172 1.00 10.04 117 ILE B N 1
ATOM 1005 C CA . ILE B 1 56 ? 47.278 47.046 78.034 1.00 9.53 117 ILE B CA 1
ATOM 1006 C C . ILE B 1 56 ? 48.671 46.728 78.593 1.00 12.22 117 ILE B C 1
ATOM 1007 O O . ILE B 1 56 ? 49.494 47.644 78.564 1.00 12.22 117 ILE B O 1
ATOM 1012 N N . SER B 1 57 ? 48.945 45.500 79.051 1.00 13.18 118 SER B N 1
ATOM 1013 C CA . SER B 1 57 ? 50.308 45.294 79.589 1.00 13.53 118 SER B CA 1
ATOM 1014 C C . SER B 1 57 ? 51.346 45.558 78.530 1.00 13.36 118 SER B C 1
ATOM 1015 O O . SER B 1 57 ? 52.397 46.121 78.818 1.00 13.88 118 SER B O 1
ATOM 1018 N N . ASP B 1 58 ? 51.129 44.983 77.330 1.00 11.39 119 ASP B N 1
ATOM 1019 C CA . ASP B 1 58 ? 52.080 45.197 76.234 1.00 11.38 119 ASP B CA 1
ATOM 1020 C C . ASP B 1 58 ? 52.199 46.653 75.796 1.00 11.89 119 ASP B C 1
ATOM 1021 O O . ASP B 1 58 ? 53.301 47.128 75.568 1.00 12.28 119 ASP B O 1
ATOM 1026 N N . ILE B 1 59 ? 51.077 47.389 75.725 1.00 10.38 120 ILE B N 1
ATOM 1027 C CA . ILE B 1 59 ? 51.113 48.805 75.374 1.00 10.31 120 ILE B CA 1
ATOM 1028 C C . ILE B 1 59 ? 51.897 49.579 76.437 1.00 11.14 120 ILE B C 1
ATOM 1029 O O . ILE B 1 59 ? 52.794 50.373 76.097 1.00 11.46 120 ILE B O 1
ATOM 1034 N N . ASP B 1 60 ? 51.590 49.282 77.707 1.00 11.09 121 ASP B N 1
ATOM 1035 C CA . ASP B 1 60 ? 52.275 49.962 78.816 1.00 13.86 121 ASP B CA 1
ATOM 1036 C C . ASP B 1 60 ? 53.784 49.679 78.846 1.00 12.94 121 ASP B C 1
ATOM 1037 O O . ASP B 1 60 ? 54.572 50.600 79.121 1.00 12.23 121 ASP B O 1
ATOM 1042 N N . ASP B 1 61 ? 54.203 48.483 78.482 1.00 13.39 122 ASP B N 1
ATOM 1043 C CA . ASP B 1 61 ? 55.629 48.153 78.395 1.00 13.27 122 ASP B CA 1
ATOM 1044 C C . ASP B 1 61 ? 56.309 48.980 77.317 1.00 15.22 122 ASP B C 1
ATOM 1045 O O . ASP B 1 61 ? 57.412 49.499 77.454 1.00 14.71 122 ASP B O 1
ATOM 1050 N N . ALA B 1 62 ? 55.595 49.211 76.185 1.00 12.24 123 ALA B N 1
ATOM 1051 C CA . ALA B 1 62 ? 56.166 50.014 75.108 1.00 13.73 123 ALA B CA 1
ATOM 1052 C C . ALA B 1 62 ? 56.244 51.485 75.529 1.00 13.96 123 ALA B C 1
ATOM 1053 O O . ALA B 1 62 ? 57.191 52.225 75.289 1.00 13.98 123 ALA B O 1
ATOM 1055 N N . VAL B 1 63 ? 55.188 51.945 76.226 1.00 11.93 124 VAL B N 1
ATOM 1056 C CA . VAL B 1 63 ? 55.182 53.331 76.700 1.00 12.56 124 VAL B CA 1
ATOM 1057 C C . VAL B 1 63 ? 56.394 53.571 77.627 1.00 13.65 124 VAL B C 1
ATOM 1058 O O . VAL B 1 63 ? 56.990 54.654 77.530 1.00 14.64 124 VAL B O 1
ATOM 1062 N N . ARG B 1 64 ? 56.643 52.617 78.527 1.00 13.49 125 ARG B N 1
ATOM 1063 C CA . ARG B 1 64 ? 57.756 52.889 79.477 1.00 15.42 125 ARG B CA 1
ATOM 1064 C C . ARG B 1 64 ? 59.095 52.738 78.798 1.00 16.08 125 ARG B C 1
ATOM 1065 O O . ARG B 1 64 ? 60.081 53.359 79.263 1.00 16.84 125 ARG B O 1
ATOM 1073 N N . LYS B 1 65 ? 59.242 52.042 77.676 1.00 13.48 126 LYS B N 1
ATOM 1074 C CA . LYS B 1 65 ? 60.552 51.870 77.045 1.00 15.66 126 LYS B CA 1
ATOM 1075 C C . LYS B 1 65 ? 60.873 52.849 75.935 1.00 18.75 126 LYS B C 1
ATOM 1076 O O . LYS B 1 65 ? 62.036 53.145 75.625 1.00 20.52 126 LYS B O 1
ATOM 1082 N N . LEU B 1 66 ? 59.848 53.379 75.281 1.00 19.71 127 LEU B N 1
ATOM 1083 C CA . LEU B 1 66 ? 60.054 54.286 74.155 1.00 23.99 127 LEU B CA 1
ATOM 1084 C C . LEU B 1 66 ? 60.216 55.733 74.584 1.00 25.16 127 LEU B C 1
ATOM 1085 O O . LEU B 1 66 ? 60.534 56.536 73.682 1.00 30.60 127 LEU B O 1
ATOM 1091 N N . ALA C 1 1 ? 67.492 51.331 92.121 1.00 16.83 62 ALA C N 1
ATOM 1092 C CA . ALA C 1 1 ? 66.728 51.180 90.858 1.00 17.23 62 ALA C CA 1
ATOM 1093 C C . ALA C 1 1 ? 65.375 51.859 91.118 1.00 16.98 62 ALA C C 1
ATOM 1094 O O . ALA C 1 1 ? 64.834 51.704 92.201 1.00 15.44 62 ALA C O 1
ATOM 1096 N N . MET C 1 2 ? 64.898 52.573 90.112 1.00 14.76 63 MET C N 1
ATOM 1097 C CA . MET C 1 2 ? 63.615 53.271 90.297 1.00 15.81 63 MET C CA 1
ATOM 1098 C C . MET C 1 2 ? 62.635 52.810 89.241 1.00 14.38 63 MET C C 1
ATOM 1099 O O . MET C 1 2 ? 63.002 52.552 88.090 1.00 16.00 63 MET C O 1
ATOM 1104 N N . PHE C 1 3 ? 61.376 52.650 89.639 1.00 11.67 64 PHE C N 1
ATOM 1105 C CA . PHE C 1 3 ? 60.298 52.173 88.774 1.00 12.78 64 PHE C CA 1
ATOM 1106 C C . PHE C 1 3 ? 59.152 53.157 88.860 1.00 12.66 64 PHE C C 1
ATOM 1107 O O . PHE C 1 3 ? 58.643 53.330 89.963 1.00 14.49 64 PHE C O 1
ATOM 1115 N N . GLN C 1 4 ? 58.778 53.856 87.761 1.00 11.85 65 GLN C N 1
ATOM 1116 C CA . GLN C 1 4 ? 57.697 54.841 87.960 1.00 9.55 65 GLN C CA 1
ATOM 1117 C C . GLN C 1 4 ? 56.314 54.185 87.965 1.00 11.71 65 GLN C C 1
ATOM 1118 O O . GLN C 1 4 ? 56.105 53.313 87.114 1.00 11.93 65 GLN C O 1
ATOM 1124 N N . ILE C 1 5 ? 55.466 54.552 88.914 1.00 11.16 66 ILE C N 1
ATOM 1125 C CA . ILE C 1 5 ? 54.112 53.988 88.956 1.00 10.55 66 ILE C CA 1
ATOM 1126 C C . ILE C 1 5 ? 53.094 55.075 88.721 1.00 13.27 66 ILE C C 1
ATOM 1127 O O . ILE C 1 5 ? 51.893 54.791 88.630 1.00 12.04 66 ILE C O 1
ATOM 1132 N N . GLY C 1 6 ? 53.511 56.332 88.771 1.00 12.02 67 GLY C N 1
ATOM 1133 C CA . GLY C 1 6 ? 52.533 57.419 88.535 1.00 14.58 67 GLY C CA 1
ATOM 1134 C C . GLY C 1 6 ? 53.297 58.733 88.378 1.00 14.54 67 GLY C C 1
ATOM 1135 O O . GLY C 1 6 ? 54.514 58.755 88.477 1.00 13.84 67 GLY C O 1
ATOM 1136 N N . LYS C 1 7 ? 52.534 59.790 88.087 1.00 14.86 68 LYS C N 1
ATOM 1137 C CA . LYS C 1 7 ? 53.214 61.102 88.045 1.00 20.76 68 LYS C CA 1
ATOM 1138 C C . LYS C 1 7 ? 53.725 61.332 89.468 1.00 17.71 68 LYS C C 1
ATOM 1139 O O . LYS C 1 7 ? 53.030 61.134 90.467 1.00 20.04 68 LYS C O 1
ATOM 1145 N N . MET C 1 8 ? 55.026 61.578 89.569 1.00 19.36 69 MET C N 1
ATOM 1146 C CA . MET C 1 8 ? 55.676 61.905 90.830 1.00 16.18 69 MET C CA 1
ATOM 1147 C C . MET C 1 8 ? 55.676 60.723 91.790 1.00 13.43 69 MET C C 1
ATOM 1148 O O . MET C 1 8 ? 55.793 60.899 92.990 1.00 14.65 69 MET C O 1
ATOM 1153 N N . ARG C 1 9 ? 55.497 59.485 91.302 1.00 12.58 70 ARG C N 1
ATOM 1154 C CA . ARG C 1 9 ? 55.357 58.372 92.262 1.00 10.98 70 ARG C CA 1
ATOM 1155 C C . ARG C 1 9 ? 56.189 57.203 91.752 1.00 11.08 70 ARG C C 1
ATOM 1156 O O . ARG C 1 9 ? 56.155 56.827 90.590 1.00 12.26 70 ARG C O 1
ATOM 1164 N N . TYR C 1 10 ? 57.109 56.762 92.617 1.00 11.56 71 TYR C N 1
ATOM 1165 C CA . TYR C 1 10 ? 58.081 55.749 92.242 1.00 12.12 71 TYR C CA 1
ATOM 1166 C C . TYR C 1 10 ? 58.227 54.669 93.303 1.00 15.00 71 TYR C C 1
ATOM 1167 O O . TYR C 1 10 ? 58.144 54.976 94.493 1.00 13.10 71 TYR C O 1
ATOM 1176 N N . VAL C 1 11 ? 58.574 53.473 92.806 1.00 13.03 72 VAL C N 1
ATOM 1177 C CA . VAL C 1 11 ? 59.096 52.426 93.689 1.00 12.45 72 VAL C CA 1
ATOM 1178 C C . VAL C 1 11 ? 60.608 52.457 93.571 1.00 14.86 72 VAL C C 1
ATOM 1179 O O . VAL C 1 11 ? 61.169 52.478 92.460 1.00 16.05 72 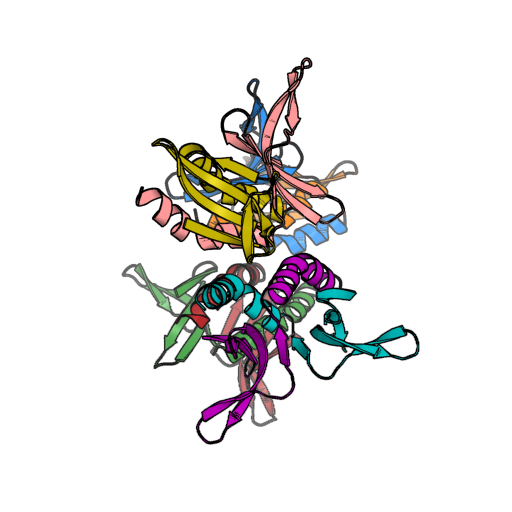VAL C O 1
ATOM 1183 N N . SER C 1 12 ? 61.279 52.542 94.719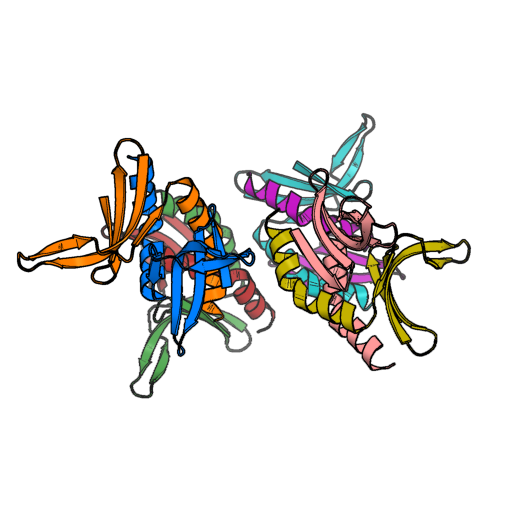 1.00 10.67 73 SER C N 1
ATOM 1184 C CA . SER C 1 12 ? 62.753 52.520 94.661 1.00 12.98 73 SER C CA 1
ATOM 1185 C C . SER C 1 12 ? 63.211 51.241 95.347 1.00 14.69 73 SER C C 1
ATOM 1186 O O . SER C 1 12 ? 62.661 50.857 96.404 1.00 14.28 73 SER C O 1
ATOM 1189 N N . VAL C 1 13 ? 64.135 50.524 94.730 1.00 10.55 74 VAL C N 1
ATOM 1190 C CA . VAL C 1 13 ? 64.687 49.343 95.364 1.00 9.95 74 VAL C CA 1
ATOM 1191 C C . VAL C 1 13 ? 66.205 49.634 95.465 1.00 12.77 74 VAL C C 1
ATOM 1192 O O . VAL C 1 13 ? 66.817 49.868 94.457 1.00 16.57 74 VAL C O 1
ATOM 1196 N N . ARG C 1 14 ? 66.704 49.512 96.682 1.00 15.29 75 ARG C N 1
ATOM 1197 C CA . ARG C 1 14 ? 68.129 49.769 96.853 1.00 15.98 75 ARG C CA 1
ATOM 1198 C C . ARG C 1 14 ? 68.518 49.196 98.200 1.00 19.10 75 ARG C C 1
ATOM 1199 O O . ARG C 1 14 ? 67.712 49.009 99.112 1.00 16.26 75 ARG C O 1
ATOM 1207 N N . ASP C 1 15 ? 69.849 49.098 98.336 1.00 15.98 76 ASP C N 1
ATOM 1208 C CA . ASP C 1 15 ? 70.412 48.803 99.639 1.00 20.79 76 ASP C CA 1
ATOM 1209 C C . ASP C 1 15 ? 70.276 50.004 100.588 1.00 24.21 76 ASP C C 1
ATOM 1210 O O . ASP C 1 15 ? 70.508 51.163 100.214 1.00 24.74 76 ASP C O 1
ATOM 1215 N N . PHE C 1 16 ? 69.962 49.695 101.829 1.00 26.77 77 PHE C N 1
ATOM 1216 C CA . PHE C 1 16 ? 69.923 50.687 102.896 1.00 33.37 77 PHE C CA 1
ATOM 1217 C C . PHE C 1 16 ? 70.610 50.066 104.108 1.00 34.90 77 PHE C C 1
ATOM 1218 O O . PHE C 1 16 ? 70.166 49.105 104.724 1.00 29.78 77 PHE C O 1
ATOM 1226 N N . LYS C 1 17 ? 71.854 50.528 104.316 1.00 39.28 78 LYS C N 1
ATOM 1227 C CA . LYS C 1 17 ? 72.675 50.019 105.410 1.00 39.79 78 LYS C CA 1
ATOM 1228 C C . LYS C 1 17 ? 72.803 48.508 105.395 1.00 38.71 78 LYS C C 1
ATOM 1229 O O . LYS C 1 17 ? 72.611 47.850 106.420 1.00 38.79 78 LYS C O 1
ATOM 1235 N N . GLY C 1 18 ? 73.064 47.913 104.228 1.00 35.24 79 GLY C N 1
ATOM 1236 C CA . GLY C 1 18 ? 73.268 46.488 104.105 1.00 33.00 79 GLY C CA 1
ATOM 1237 C C . GLY C 1 18 ? 72.018 45.649 103.913 1.00 30.79 79 GLY C C 1
ATOM 1238 O O . GLY C 1 18 ? 72.103 44.435 103.775 1.00 29.21 79 GLY C O 1
ATOM 1239 N N . LYS C 1 19 ? 70.841 46.267 103.858 1.00 28.10 80 LYS C N 1
ATOM 1240 C CA . LYS C 1 19 ? 69.592 45.545 103.644 1.00 25.84 80 LYS C CA 1
ATOM 1241 C C . LYS C 1 19 ? 68.816 46.177 102.483 1.00 18.25 80 LYS C C 1
ATOM 1242 O O . LYS C 1 19 ? 68.802 47.388 102.352 1.00 18.69 80 LYS C O 1
ATOM 1248 N N . VAL C 1 20 ? 68.141 45.331 101.707 1.00 19.62 81 VAL C N 1
ATOM 1249 C CA . VAL C 1 20 ? 67.351 45.882 100.595 1.00 17.12 81 VAL C CA 1
ATOM 1250 C C . VAL C 1 20 ? 66.021 46.397 101.120 1.00 14.11 81 VAL C C 1
ATOM 1251 O O . VAL C 1 20 ? 65.354 45.782 101.941 1.00 14.58 81 VAL C O 1
ATOM 1255 N N . LEU C 1 21 ? 65.630 47.569 100.668 1.00 12.64 82 LEU C N 1
ATOM 1256 C CA . LEU C 1 21 ? 64.310 48.138 100.897 1.00 13.50 82 LEU C CA 1
ATOM 1257 C C . LEU C 1 21 ? 63.582 48.344 99.566 1.00 12.75 82 LEU C C 1
ATOM 1258 O O . LEU C 1 21 ? 64.186 48.698 98.565 1.00 12.93 82 LEU C O 1
ATOM 1263 N N . ILE C 1 22 ? 62.262 48.106 99.615 1.00 9.74 83 ILE C N 1
ATOM 1264 C CA . ILE C 1 22 ? 61.364 48.376 98.496 1.00 9.23 83 ILE C CA 1
ATOM 1265 C C . ILE C 1 22 ? 60.477 49.528 98.970 1.00 10.51 83 ILE C C 1
ATOM 1266 O O . ILE C 1 22 ? 59.642 49.351 99.881 1.00 12.32 83 ILE C O 1
ATOM 1271 N N . ASP C 1 23 ? 60.741 50.713 98.413 1.00 11.35 84 ASP C N 1
ATOM 1272 C CA . ASP C 1 23 ? 60.076 51.913 98.965 1.00 11.06 84 ASP C CA 1
ATOM 1273 C C . ASP C 1 23 ? 59.079 52.471 97.953 1.00 10.38 84 ASP C C 1
ATOM 1274 O O . ASP C 1 23 ? 59.479 52.625 96.795 1.00 14.07 84 ASP C O 1
ATOM 1279 N N . ILE C 1 24 ? 57.841 52.652 98.366 1.00 9.52 85 ILE C N 1
ATOM 1280 C CA . ILE C 1 24 ? 56.796 53.112 97.436 1.00 8.74 85 ILE C CA 1
ATOM 1281 C C . ILE C 1 24 ? 56.411 54.540 97.886 1.00 9.75 85 ILE C C 1
ATOM 1282 O O . ILE C 1 24 ? 55.982 54.637 99.031 1.00 12.52 85 ILE C O 1
ATOM 1287 N N . ARG C 1 25 ? 56.603 55.524 97.049 1.00 9.46 86 ARG C N 1
ATOM 1288 C CA . ARG C 1 25 ? 56.557 56.898 97.629 1.00 11.81 86 ARG C CA 1
ATOM 1289 C C . ARG C 1 25 ? 56.282 57.954 96.587 1.00 12.45 86 ARG C C 1
ATOM 1290 O O . ARG C 1 25 ? 56.512 57.814 95.394 1.00 12.33 86 ARG C O 1
ATOM 1298 N N . GLU C 1 26 ? 55.718 59.069 97.108 1.00 11.78 87 GLU C N 1
ATOM 1299 C CA . GLU C 1 26 ? 55.482 60.275 96.354 1.00 13.65 87 GLU C CA 1
ATOM 1300 C C . GLU C 1 26 ? 56.706 61.192 96.397 1.00 13.83 87 GLU C C 1
ATOM 1301 O O . GLU C 1 26 ? 57.386 61.219 97.432 1.00 14.20 87 GLU C O 1
ATOM 1307 N N . TYR C 1 27 ? 57.007 61.798 95.264 1.00 13.69 88 TYR C N 1
ATOM 1308 C CA . TYR C 1 27 ? 58.205 62.676 95.239 1.00 15.74 88 TYR C CA 1
ATOM 1309 C C . TYR C 1 27 ? 57.809 64.111 94.929 1.00 18.18 88 TYR C C 1
ATOM 1310 O O . TYR C 1 27 ? 56.831 64.385 94.240 1.00 15.68 88 TYR C O 1
ATOM 1319 N N . TRP C 1 28 ? 58.708 65.034 95.299 1.00 17.72 89 TRP C N 1
ATOM 1320 C CA . TRP C 1 28 ? 58.587 66.433 94.870 1.00 19.19 89 TRP C CA 1
ATOM 1321 C C . TRP C 1 28 ? 59.742 66.722 93.904 1.00 19.22 89 TRP C C 1
ATOM 1322 O O . TRP C 1 28 ? 60.694 65.961 93.873 1.00 21.15 89 TRP C O 1
ATOM 1333 N N . MET C 1 29 ? 59.661 67.828 93.170 1.00 19.93 90 MET C N 1
ATOM 1334 C CA . MET C 1 29 ? 60.791 68.313 92.383 1.00 16.77 90 MET C CA 1
ATOM 1335 C C . MET C 1 29 ? 61.306 69.628 93.012 1.00 17.95 90 MET C C 1
ATOM 1336 O O . MET C 1 29 ? 60.468 70.512 93.160 1.00 19.32 90 MET C O 1
ATOM 1341 N N . ASP C 1 30 ? 62.552 69.628 93.456 1.00 16.67 91 ASP C N 1
ATOM 1342 C CA . ASP C 1 30 ? 63.117 70.848 94.076 1.00 17.40 91 ASP C CA 1
ATOM 1343 C C . ASP C 1 30 ? 63.432 71.856 92.984 1.00 16.83 91 ASP C C 1
ATOM 1344 O O . ASP C 1 30 ? 63.389 71.617 91.793 1.00 18.73 91 ASP C O 1
ATOM 1349 N N . PRO C 1 31 ? 63.804 73.095 93.384 1.00 18.01 92 PRO C N 1
ATOM 1350 C CA . PRO C 1 31 ? 64.108 74.146 92.419 1.00 20.89 92 PRO C CA 1
ATOM 1351 C C . PRO C 1 31 ? 65.329 73.896 91.559 1.00 24.12 92 PRO C C 1
ATOM 1352 O O . PRO C 1 31 ? 65.441 74.490 90.476 1.00 24.35 92 PRO C O 1
ATOM 1356 N N . GLU C 1 32 ? 66.169 72.914 91.933 1.00 26.51 93 GLU C N 1
ATOM 1357 C CA . GLU C 1 32 ? 67.306 72.519 91.104 1.00 30.66 93 GLU C CA 1
ATOM 1358 C C . GLU C 1 32 ? 66.939 71.458 90.070 1.00 32.64 93 GLU C C 1
ATOM 1359 O O . GLU C 1 32 ? 67.793 70.969 89.321 1.00 33.97 93 GLU C O 1
ATOM 1365 N N . GLY C 1 33 ? 65.696 70.998 90.061 1.00 30.65 94 GLY C N 1
ATOM 1366 C CA . GLY C 1 33 ? 65.169 69.998 89.161 1.00 31.90 94 GLY C CA 1
ATOM 1367 C C . GLY C 1 33 ? 65.360 68.577 89.668 1.00 31.10 94 GLY C C 1
ATOM 1368 O O . GLY C 1 33 ? 65.221 67.619 88.897 1.00 34.17 94 GLY C O 1
ATOM 1369 N N . GLU C 1 34 ? 65.803 68.408 90.912 1.00 30.54 95 GLU C N 1
ATOM 1370 C CA . GLU C 1 34 ? 66.059 67.057 91.392 1.00 30.19 95 GLU C CA 1
ATOM 1371 C C . GLU C 1 34 ? 64.792 66.488 92.022 1.00 27.42 95 GLU C C 1
ATOM 1372 O O . GLU C 1 34 ? 64.014 67.188 92.681 1.00 21.85 95 GLU C O 1
ATOM 1378 N N . MET C 1 35 ? 64.609 65.177 91.819 1.00 27.36 96 MET C N 1
ATOM 1379 C CA . MET C 1 35 ? 63.442 64.534 92.455 1.00 23.58 96 MET C CA 1
ATOM 1380 C C . MET C 1 35 ? 63.755 64.202 93.893 1.00 23.80 96 MET C C 1
ATOM 1381 O O . MET C 1 35 ? 64.832 63.652 94.136 1.00 26.24 96 MET C O 1
ATOM 1386 N N . LYS C 1 36 ? 62.964 64.616 94.872 1.00 18.73 97 LYS C N 1
ATOM 1387 C CA . LYS C 1 36 ? 63.223 64.441 96.281 1.00 17.20 97 LYS C CA 1
ATOM 1388 C C . LYS C 1 36 ? 62.056 63.682 96.924 1.00 17.13 97 LYS C C 1
ATOM 1389 O O . LYS C 1 36 ? 60.905 63.960 96.592 1.00 18.20 97 LYS C O 1
ATOM 1395 N N . PRO C 1 37 ? 62.336 62.691 97.750 1.00 18.64 98 PRO C N 1
ATOM 1396 C CA . PRO C 1 37 ? 61.302 61.882 98.367 1.00 18.59 98 PRO C CA 1
ATOM 1397 C C . PRO C 1 37 ? 60.465 62.626 99.384 1.00 20.13 98 PRO C C 1
ATOM 1398 O O . PRO C 1 37 ? 60.956 63.305 100.282 1.00 22.67 98 PRO C O 1
ATOM 1402 N N . GLY C 1 38 ? 59.138 62.608 99.207 1.00 18.00 99 GLY C N 1
ATOM 1403 C CA . GLY C 1 38 ? 58.194 63.207 100.095 1.00 16.68 99 GLY C CA 1
ATOM 1404 C C . GLY C 1 38 ? 57.865 62.282 101.269 1.00 17.01 99 GLY C C 1
ATOM 1405 O O . GLY C 1 38 ? 58.399 61.190 101.410 1.00 18.42 99 GLY C O 1
ATOM 1406 N N . ARG C 1 39 ? 57.028 62.774 102.179 1.00 18.03 100 ARG C N 1
ATOM 1407 C CA . ARG C 1 39 ? 56.704 62.105 103.412 1.00 19.74 100 ARG C CA 1
ATOM 1408 C C . ARG C 1 39 ? 55.647 61.018 103.222 1.00 19.29 100 ARG C C 1
ATOM 1409 O O . ARG C 1 39 ? 55.645 60.079 104.012 1.00 19.64 100 ARG C O 1
ATOM 1417 N N . LYS C 1 40 ? 54.936 61.049 102.093 1.00 17.92 101 LYS C N 1
ATOM 1418 C CA . LYS C 1 40 ? 53.895 60.032 101.911 1.00 17.33 101 LYS C CA 1
ATOM 1419 C C . LYS C 1 40 ? 54.486 58.825 101.169 1.00 15.94 101 LYS C C 1
ATOM 1420 O O . LYS C 1 40 ? 54.562 58.856 99.950 1.00 14.16 101 LYS C O 1
ATOM 1426 N N . GLY C 1 41 ? 54.964 57.889 101.952 1.00 17.49 102 GLY C N 1
ATOM 1427 C CA . GLY C 1 41 ? 55.579 56.685 101.342 1.00 14.88 102 GLY C CA 1
ATOM 1428 C C . GLY C 1 41 ? 55.732 55.637 102.444 1.00 16.13 102 GLY C C 1
ATOM 1429 O O . GLY C 1 41 ? 55.592 55.901 103.653 1.00 17.99 102 GLY C O 1
ATOM 1430 N N . ILE C 1 42 ? 56.143 54.445 101.992 1.00 15.07 103 ILE C N 1
ATOM 1431 C CA . ILE C 1 42 ? 56.427 53.372 102.944 1.00 13.83 103 ILE C CA 1
ATOM 1432 C C . ILE C 1 42 ? 57.607 52.554 102.445 1.00 15.73 103 ILE C C 1
ATOM 1433 O O . ILE C 1 42 ? 57.649 52.279 101.251 1.00 11.48 103 ILE C O 1
ATOM 1438 N N . SER C 1 43 ? 58.548 52.209 103.338 1.00 14.45 104 SER C N 1
ATOM 1439 C CA . SER C 1 43 ? 59.656 51.344 102.981 1.00 14.15 104 SER C CA 1
ATOM 1440 C C . SER C 1 43 ? 59.384 49.918 103.469 1.00 14.53 104 SER C C 1
ATOM 1441 O O . SER C 1 43 ? 59.072 49.696 104.651 1.00 18.28 104 SER C O 1
ATOM 1444 N N . LEU C 1 44 ? 59.283 48.968 102.546 1.00 11.82 105 LEU C N 1
ATOM 1445 C CA . LEU C 1 44 ? 59.030 47.590 102.895 1.00 11.57 105 LEU C CA 1
ATOM 1446 C C . LEU C 1 44 ? 60.308 46.767 102.819 1.00 11.90 105 LEU C C 1
ATOM 1447 O O . LEU C 1 44 ? 61.196 47.103 102.025 1.00 14.68 105 LEU C O 1
ATOM 1452 N N . ASN C 1 45 ? 60.451 45.765 103.679 1.00 12.06 106 ASN C N 1
ATOM 1453 C CA . ASN C 1 45 ? 61.557 44.830 103.518 1.00 13.49 106 ASN C CA 1
ATOM 1454 C C . ASN C 1 45 ? 61.107 43.762 102.540 1.00 12.63 106 ASN C C 1
ATOM 1455 O O . ASN C 1 45 ? 59.925 43.734 102.126 1.00 12.86 106 ASN C O 1
ATOM 1460 N N . PRO C 1 46 ? 61.975 42.871 102.085 1.00 12.65 107 PRO C N 1
ATOM 1461 C CA . PRO C 1 46 ? 61.624 41.857 101.100 1.00 13.60 107 PRO C CA 1
ATOM 1462 C C . PRO C 1 46 ? 60.508 40.920 101.528 1.00 11.39 107 PRO C C 1
ATOM 1463 O O . PRO C 1 46 ? 59.665 40.546 100.712 1.00 12.48 107 PRO C O 1
ATOM 1467 N N . GLU C 1 47 ? 60.408 40.584 102.834 1.00 11.70 108 GLU C N 1
ATOM 1468 C CA . GLU C 1 47 ? 59.343 39.711 103.305 1.00 15.02 108 GLU C CA 1
ATOM 1469 C C . GLU C 1 47 ? 57.992 40.397 103.229 1.00 11.47 108 GLU C C 1
ATOM 1470 O O . GLU C 1 47 ? 56.956 39.829 102.906 1.00 13.00 108 GLU C O 1
ATOM 1476 N N . GLN C 1 48 ? 57.972 41.689 103.492 1.00 9.93 109 GLN C N 1
ATOM 1477 C CA . GLN C 1 48 ? 56.751 42.500 103.440 1.00 11.86 109 GLN C CA 1
ATOM 1478 C C . GLN C 1 48 ? 56.303 42.656 101.977 1.00 12.95 109 GLN C C 1
ATOM 1479 O O . GLN C 1 48 ? 55.117 42.636 101.677 1.00 11.60 109 GLN C O 1
ATOM 1485 N N . TRP C 1 49 ? 57.290 42.939 101.142 1.00 11.43 110 TRP C N 1
ATOM 1486 C CA . TRP C 1 49 ? 57.025 43.001 99.686 1.00 12.44 110 TRP C CA 1
ATOM 1487 C C . TRP C 1 49 ? 56.480 41.663 99.192 1.00 13.21 110 TRP C C 1
ATOM 1488 O O . TRP C 1 49 ? 55.519 41.599 98.421 1.00 11.17 110 TRP C O 1
ATOM 1499 N N . SER C 1 50 ? 57.036 40.549 99.681 1.00 10.16 111 SER C N 1
ATOM 1500 C CA . SER C 1 50 ? 56.482 39.214 99.341 1.00 12.53 111 SER C CA 1
ATOM 1501 C C . SER C 1 50 ? 55.042 39.024 99.790 1.00 13.08 111 SER C C 1
ATOM 1502 O O . SER C 1 50 ? 54.182 38.614 98.997 1.00 12.57 111 SER C O 1
ATOM 1505 N N . GLN C 1 51 ? 54.691 39.408 101.013 1.00 12.39 112 GLN C N 1
ATOM 1506 C CA . GLN C 1 51 ? 53.324 39.312 101.501 1.00 14.84 112 GLN C CA 1
ATOM 1507 C C . GLN C 1 51 ? 52.393 40.222 100.697 1.00 14.09 112 GLN C C 1
ATOM 1508 O O . GLN C 1 51 ? 51.233 39.826 100.550 1.00 14.67 112 GLN C O 1
ATOM 1514 N N . LEU C 1 52 ? 52.839 41.414 100.325 1.00 12.40 113 LEU C N 1
ATOM 1515 C CA . LEU C 1 52 ? 51.992 42.289 99.501 1.00 12.79 113 LEU C CA 1
ATOM 1516 C C . LEU C 1 52 ? 51.682 41.606 98.181 1.00 12.72 113 LEU C C 1
ATOM 1517 O O . LEU C 1 52 ? 50.533 41.499 97.710 1.00 12.68 113 LEU C O 1
ATOM 1522 N N . LYS C 1 53 ? 52.671 40.956 97.547 1.00 10.73 114 LYS C N 1
ATOM 1523 C CA . LYS C 1 53 ? 52.370 40.273 96.273 1.00 11.08 114 LYS C CA 1
ATOM 1524 C C . LYS C 1 53 ? 51.476 39.060 96.481 1.00 12.95 114 LYS C C 1
ATOM 1525 O O . LYS C 1 53 ? 50.545 38.828 95.674 1.00 13.57 114 LYS C O 1
ATOM 1531 N N . GLU C 1 54 ? 51.607 38.457 97.670 1.00 14.57 115 GLU C N 1
ATOM 1532 C CA . GLU C 1 54 ? 50.756 37.295 97.976 1.00 16.68 115 GLU C CA 1
ATOM 1533 C C . GLU C 1 54 ? 49.307 37.728 98.163 1.00 18.42 115 GLU C C 1
ATOM 1534 O O . GLU C 1 54 ? 48.413 36.849 98.069 1.00 22.39 115 GLU C O 1
ATOM 1540 N N . GLN C 1 55 ? 49.050 38.971 98.471 1.00 17.41 116 GLN C N 1
ATOM 1541 C CA . GLN C 1 55 ? 47.721 39.503 98.734 1.00 17.36 116 GLN C CA 1
ATOM 1542 C C . GLN C 1 55 ? 47.148 40.156 97.472 1.00 15.22 116 GLN C C 1
ATOM 1543 O O . GLN C 1 55 ? 46.005 40.615 97.516 1.00 13.98 116 GLN C O 1
ATOM 1549 N N . ILE C 1 56 ? 47.849 40.173 96.344 1.00 15.44 117 ILE C N 1
ATOM 1550 C CA . ILE C 1 56 ? 47.316 40.915 95.187 1.00 16.73 117 ILE C CA 1
ATOM 1551 C C . ILE C 1 56 ? 45.942 40.381 94.742 1.00 16.38 117 ILE C C 1
ATOM 1552 O O . ILE C 1 56 ? 45.076 41.207 94.435 1.00 13.94 117 ILE C O 1
ATOM 1557 N N . SER C 1 57 ? 45.820 39.050 94.652 1.00 16.11 118 SER C N 1
ATOM 1558 C CA . SER C 1 57 ? 44.503 38.546 94.160 1.00 17.81 118 SER C CA 1
ATOM 1559 C C . SER C 1 57 ? 43.381 39.012 95.057 1.00 18.50 118 SER C C 1
ATOM 1560 O O . SER C 1 57 ? 42.349 39.484 94.569 1.00 18.92 118 SER C O 1
ATOM 1563 N N . ASP C 1 58 ? 43.563 38.942 96.383 1.00 14.82 119 ASP C N 1
ATOM 1564 C CA . ASP C 1 58 ? 42.511 39.399 97.288 1.00 17.25 119 ASP C CA 1
ATOM 1565 C C . ASP C 1 58 ? 42.309 40.897 97.269 1.00 17.70 119 ASP C C 1
ATOM 1566 O O . ASP C 1 58 ? 41.206 41.442 97.413 1.00 13.12 119 ASP C O 1
ATOM 1571 N N . ILE C 1 59 ? 43.418 41.652 97.078 1.00 13.89 120 ILE C N 1
ATOM 1572 C CA . ILE C 1 59 ? 43.256 43.116 97.023 1.00 15.13 120 ILE C CA 1
ATOM 1573 C C . ILE C 1 59 ? 42.425 43.503 95.800 1.00 14.97 120 ILE C C 1
ATOM 1574 O O . ILE C 1 59 ? 41.537 44.361 95.808 1.00 16.46 120 ILE C O 1
ATOM 1579 N N . ASP C 1 60 ? 42.724 42.882 94.678 1.00 13.03 121 ASP C N 1
ATOM 1580 C CA . ASP C 1 60 ? 42.048 43.139 93.410 1.00 13.94 121 ASP C CA 1
ATOM 1581 C C . ASP C 1 60 ? 40.571 42.703 93.502 1.00 16.91 121 ASP C C 1
ATOM 1582 O O . ASP C 1 60 ? 39.738 43.469 93.022 1.00 15.09 121 ASP C O 1
ATOM 1587 N N . ASP C 1 61 ? 40.273 41.629 94.203 1.00 16.71 122 ASP C N 1
ATOM 1588 C CA . ASP C 1 61 ? 38.846 41.308 94.432 1.00 17.12 122 ASP C CA 1
ATOM 1589 C C . ASP C 1 61 ? 38.143 42.418 95.183 1.00 20.01 122 ASP C C 1
ATOM 1590 O O . ASP C 1 61 ? 36.968 42.774 94.902 1.00 18.78 122 ASP C O 1
ATOM 1595 N N . ALA C 1 62 ? 38.765 42.980 96.213 1.00 16.06 123 ALA C N 1
ATOM 1596 C CA . ALA C 1 62 ? 38.176 44.049 97.010 1.00 17.77 123 ALA C CA 1
ATOM 1597 C C . ALA C 1 62 ? 38.007 45.334 96.206 1.00 17.46 123 ALA C C 1
ATOM 1598 O O . ALA C 1 62 ? 36.973 46.010 96.284 1.00 18.10 123 ALA C O 1
ATOM 1600 N N . VAL C 1 63 ? 38.923 45.598 95.275 1.00 17.10 124 VAL C N 1
ATOM 1601 C CA . VAL C 1 63 ? 38.776 46.792 94.445 1.00 14.88 124 VAL C CA 1
ATOM 1602 C C . VAL C 1 63 ? 37.521 46.692 93.567 1.00 18.26 124 VAL C C 1
ATOM 1603 O O . VAL C 1 63 ? 36.803 47.671 93.412 1.00 16.48 124 VAL C O 1
ATOM 1607 N N . ARG C 1 64 ? 37.261 45.481 93.083 1.00 17.34 125 ARG C N 1
ATOM 1608 C CA . ARG C 1 64 ? 36.101 45.336 92.178 1.00 22.60 125 ARG C CA 1
ATOM 1609 C C . ARG C 1 64 ? 34.780 45.545 92.884 1.00 23.01 125 ARG C C 1
ATOM 1610 O O . ARG C 1 64 ? 33.741 45.730 92.221 1.00 21.79 125 ARG C O 1
ATOM 1618 N N . LYS C 1 65 ? 34.720 45.485 94.217 1.00 18.47 126 LYS C N 1
ATOM 1619 C CA . LYS C 1 65 ? 33.453 45.636 94.914 1.00 19.79 126 LYS C CA 1
ATOM 1620 C C . LYS C 1 65 ? 33.167 47.084 95.227 1.00 22.03 126 LYS C C 1
ATOM 1621 O O . LYS C 1 65 ? 32.085 47.409 95.695 1.00 20.06 126 LYS C O 1
ATOM 1627 N N . LEU C 1 66 ? 34.128 47.973 94.975 1.00 21.29 127 LEU C N 1
ATOM 1628 C CA . LEU C 1 66 ? 34.017 49.373 95.301 1.00 24.30 127 LEU C CA 1
ATOM 1629 C C . LEU C 1 66 ? 33.949 50.289 94.092 1.00 29.19 127 LEU C C 1
ATOM 1630 O O . LEU C 1 66 ? 33.777 51.497 94.358 1.00 30.29 127 LEU C O 1
ATOM 1636 N N . ALA D 1 1 ? 38.271 47.161 103.248 1.00 22.60 62 ALA D N 1
ATOM 1637 C CA . ALA D 1 1 ? 38.886 45.813 103.358 1.00 20.78 62 ALA D CA 1
ATOM 1638 C C . ALA D 1 1 ? 40.359 45.976 103.775 1.00 23.68 62 ALA D C 1
ATOM 1639 O O . ALA D 1 1 ? 40.933 46.947 103.274 1.00 21.73 62 ALA D O 1
ATOM 1641 N N . MET D 1 2 ? 40.838 45.124 104.659 1.00 21.66 63 MET D N 1
ATOM 1642 C CA . MET D 1 2 ? 42.244 45.267 105.104 1.00 19.69 63 MET D CA 1
ATOM 1643 C C . MET D 1 2 ? 42.976 43.961 104.901 1.00 19.16 63 MET D C 1
ATOM 1644 O O . MET D 1 2 ? 42.414 42.868 105.015 1.00 19.80 63 MET D O 1
ATOM 1649 N N . PHE D 1 3 ? 44.235 44.042 104.430 1.00 16.03 64 PHE D N 1
ATOM 1650 C CA . PHE D 1 3 ? 45.043 42.895 104.103 1.00 14.59 64 PHE D CA 1
ATOM 1651 C C . PHE D 1 3 ? 46.416 43.054 104.774 1.00 16.01 64 PHE D C 1
ATOM 1652 O O . PHE D 1 3 ? 47.095 44.053 104.504 1.00 16.22 64 PHE D O 1
ATOM 1660 N N . GLN D 1 4 ? 46.773 42.113 105.659 1.00 15.35 65 GLN D N 1
ATOM 1661 C CA . GLN D 1 4 ? 48.033 42.354 106.402 1.00 14.68 65 GLN D CA 1
ATOM 1662 C C . GLN D 1 4 ? 49.228 41.996 105.538 1.00 16.16 65 GLN D C 1
ATOM 1663 O O . GLN D 1 4 ? 49.180 40.964 104.858 1.00 15.94 65 GLN D O 1
ATOM 1669 N N . ILE D 1 5 ? 50.289 42.814 105.547 1.00 14.64 66 ILE D N 1
ATOM 1670 C CA . ILE D 1 5 ? 51.510 42.484 104.822 1.00 13.39 66 ILE D CA 1
ATOM 1671 C C . ILE D 1 5 ? 52.751 42.491 105.697 1.00 16.12 66 ILE D C 1
ATOM 1672 O O . ILE D 1 5 ? 53.894 42.226 105.299 1.00 17.46 66 ILE D O 1
ATOM 1677 N N . GLY D 1 6 ? 52.545 42.660 106.993 1.00 16.24 67 GLY D N 1
ATOM 1678 C CA . GLY D 1 6 ? 53.642 42.541 107.981 1.00 17.99 67 GLY D CA 1
ATOM 1679 C C . GLY D 1 6 ? 53.086 42.914 109.358 1.00 18.12 67 GLY D C 1
ATOM 1680 O O . GLY D 1 6 ? 51.925 43.311 109.495 1.00 16.29 67 GLY D O 1
ATOM 1681 N N . LYS D 1 7 ? 53.964 42.812 110.391 1.00 19.13 68 LYS D N 1
ATOM 1682 C CA . LYS D 1 7 ? 53.531 43.277 111.701 1.00 22.84 68 LYS D CA 1
ATOM 1683 C C . LYS D 1 7 ? 53.294 44.772 111.509 1.00 19.66 68 LYS D C 1
ATOM 1684 O O . LYS D 1 7 ? 54.117 45.498 110.957 1.00 24.00 68 LYS D O 1
ATOM 1690 N N . MET D 1 8 ? 52.165 45.254 111.948 1.00 21.81 69 MET D N 1
ATOM 1691 C CA . MET D 1 8 ? 51.778 46.642 111.996 1.00 18.95 69 MET D CA 1
ATOM 1692 C C . MET D 1 8 ? 51.652 47.250 110.593 1.00 16.72 69 MET D C 1
ATOM 1693 O O . MET D 1 8 ? 51.856 48.449 110.440 1.00 16.45 69 MET D O 1
ATOM 1698 N N . ARG D 1 9 ? 51.488 46.422 109.570 1.00 13.59 70 ARG D N 1
ATOM 1699 C CA . ARG D 1 9 ? 51.532 46.974 108.179 1.00 12.83 70 ARG D CA 1
ATOM 1700 C C . ARG D 1 9 ? 50.443 46.306 107.357 1.00 13.57 70 ARG D C 1
ATOM 1701 O O . ARG D 1 9 ? 50.278 45.078 107.394 1.00 13.77 70 ARG D O 1
ATOM 1709 N N . TYR D 1 10 ? 49.551 47.143 106.802 1.00 13.59 71 TYR D N 1
ATOM 1710 C CA . TYR D 1 10 ? 48.355 46.659 106.132 1.00 15.77 71 TYR D CA 1
ATOM 1711 C C . TYR D 1 10 ? 48.108 47.434 104.835 1.00 15.13 71 TYR D C 1
ATOM 1712 O O . TYR D 1 10 ? 48.425 48.610 104.704 1.00 16.26 71 TYR D O 1
ATOM 1721 N N . VAL D 1 11 ? 47.442 46.765 103.898 1.00 14.79 72 VAL D N 1
ATOM 1722 C CA . VAL D 1 11 ? 46.902 47.424 102.706 1.00 12.51 72 VAL D CA 1
ATOM 1723 C C . VAL D 1 11 ? 45.401 47.590 103.000 1.00 14.85 72 VAL D C 1
ATOM 1724 O O . VAL D 1 11 ? 44.760 46.587 103.315 1.00 17.59 72 VAL D O 1
ATOM 1728 N N . SER D 1 12 ? 44.918 48.783 102.820 1.00 14.31 73 SER D N 1
ATOM 1729 C CA . SER D 1 12 ? 43.491 49.073 102.980 1.00 14.15 73 SER D CA 1
ATOM 1730 C C . SER D 1 12 ? 42.909 49.325 101.590 1.00 17.60 73 SER D C 1
ATOM 1731 O O . SER D 1 12 ? 43.533 50.044 100.808 1.00 16.53 73 SER D O 1
ATOM 1734 N N . VAL D 1 13 ? 41.767 48.791 101.238 1.00 14.29 74 VAL D N 1
ATOM 1735 C CA . VAL D 1 13 ? 41.110 49.087 99.949 1.00 14.28 74 VAL D CA 1
ATOM 1736 C C . VAL D 1 13 ? 39.782 49.770 100.322 1.00 16.27 74 VAL D C 1
ATOM 1737 O O . VAL D 1 13 ? 39.074 49.118 101.085 1.00 17.37 74 VAL D O 1
ATOM 1741 N N . ARG D 1 14 ? 39.633 51.018 99.902 1.00 13.55 75 ARG D N 1
ATOM 1742 C CA . ARG D 1 14 ? 38.385 51.687 100.281 1.00 20.77 75 ARG D CA 1
ATOM 1743 C C . ARG D 1 14 ? 37.901 52.606 99.183 1.00 21.97 75 ARG D C 1
ATOM 1744 O O . ARG D 1 14 ? 38.675 53.032 98.330 1.00 21.92 75 ARG D O 1
ATOM 1752 N N . ASP D 1 15 ? 36.636 53.015 99.334 1.00 20.61 76 ASP D N 1
ATOM 1753 C CA . ASP D 1 15 ? 36.094 53.984 98.371 1.00 24.94 76 ASP D CA 1
ATOM 1754 C C . ASP D 1 15 ? 36.072 55.328 99.082 1.00 30.14 76 ASP D C 1
ATOM 1755 O O . ASP D 1 15 ? 35.431 55.458 100.124 1.00 31.77 76 ASP D O 1
ATOM 1760 N N . PHE D 1 16 ? 36.867 56.247 98.572 1.00 33.44 77 PHE D N 1
ATOM 1761 C CA . PHE D 1 16 ? 37.008 57.577 99.151 1.00 37.35 77 PHE D CA 1
ATOM 1762 C C . PHE D 1 16 ? 36.374 58.544 98.161 1.00 39.93 77 PHE D C 1
ATOM 1763 O O . PHE D 1 16 ? 36.828 58.692 97.018 1.00 36.79 77 PHE D O 1
ATOM 1771 N N . LYS D 1 17 ? 35.177 59.025 98.533 1.00 40.64 78 LYS D N 1
ATOM 1772 C CA . LYS D 1 17 ? 34.509 59.988 97.659 1.00 41.72 78 LYS D CA 1
ATOM 1773 C C . LYS D 1 17 ? 34.296 59.464 96.260 1.00 40.52 78 LYS D C 1
ATOM 1774 O O . LYS D 1 17 ? 34.575 60.169 95.288 1.00 44.12 78 LYS D O 1
ATOM 1780 N N . GLY D 1 18 ? 33.819 58.237 96.078 1.00 38.88 79 GLY D N 1
ATOM 1781 C CA . GLY D 1 18 ? 33.496 57.704 94.765 1.00 36.88 79 GLY D CA 1
ATOM 1782 C C . GLY D 1 18 ? 34.666 57.089 94.022 1.00 35.51 79 GLY D C 1
ATOM 1783 O O . GLY D 1 18 ? 34.476 56.427 92.986 1.00 37.83 79 GLY D O 1
ATOM 1784 N N . LYS D 1 19 ? 35.881 57.278 94.532 1.00 32.90 80 LYS D N 1
ATOM 1785 C CA . LYS D 1 19 ? 37.067 56.684 93.922 1.00 29.26 80 LYS D CA 1
ATOM 1786 C C . LYS D 1 19 ? 37.736 55.672 94.866 1.00 25.90 80 LYS D C 1
ATOM 1787 O O . LYS D 1 19 ? 37.871 55.838 96.083 1.00 26.10 80 LYS D O 1
ATOM 1793 N N . VAL D 1 20 ? 38.259 54.635 94.236 1.00 22.69 81 VAL D N 1
ATOM 1794 C CA . VAL D 1 20 ? 38.856 53.536 95.012 1.00 19.39 81 VAL D CA 1
ATOM 1795 C C . VAL D 1 20 ? 40.323 53.827 95.266 1.00 18.19 81 VAL D C 1
ATOM 1796 O O . VAL D 1 20 ? 41.016 54.266 94.358 1.00 16.71 81 VAL D O 1
ATOM 1800 N N . LEU D 1 21 ? 40.767 53.568 96.493 1.00 17.01 82 LEU D N 1
ATOM 1801 C CA . LEU D 1 21 ? 42.180 53.802 96.791 1.00 18.02 82 LEU D CA 1
ATOM 1802 C C . LEU D 1 21 ? 42.744 52.530 97.435 1.00 16.55 82 LEU D C 1
ATOM 1803 O O . LEU D 1 21 ? 42.045 51.864 98.192 1.00 16.12 82 LEU D O 1
ATOM 1808 N N . ILE D 1 22 ? 43.976 52.215 97.054 1.00 13.84 83 ILE D N 1
ATOM 1809 C CA . ILE D 1 22 ? 44.678 51.052 97.590 1.00 11.93 83 ILE D CA 1
ATOM 1810 C C . ILE D 1 22 ? 45.797 51.635 98.461 1.00 14.81 83 ILE D C 1
ATOM 1811 O O . ILE D 1 22 ? 46.680 52.228 97.857 1.00 12.74 83 ILE D O 1
ATOM 1816 N N . ASP D 1 23 ? 45.589 51.567 99.779 1.00 12.13 84 ASP D N 1
ATOM 1817 C CA . ASP D 1 23 ? 46.522 52.315 100.648 1.00 13.15 84 ASP D CA 1
ATOM 1818 C C . ASP D 1 23 ? 47.460 51.344 101.350 1.00 9.51 84 ASP D C 1
ATOM 1819 O O . ASP D 1 23 ? 47.016 50.370 101.936 1.00 14.20 84 ASP D O 1
ATOM 1824 N N . ILE D 1 24 ? 48.762 51.606 101.222 1.00 11.07 85 ILE D N 1
ATOM 1825 C CA . ILE D 1 24 ? 49.778 50.721 101.824 1.00 12.04 85 ILE D CA 1
ATOM 1826 C C . ILE D 1 24 ? 50.398 51.526 103.000 1.00 10.20 85 ILE D C 1
ATOM 1827 O O . ILE D 1 24 ? 50.993 52.572 102.723 1.00 12.77 85 ILE D O 1
ATOM 1832 N N . ARG D 1 25 ? 50.282 50.981 104.222 1.00 10.77 86 ARG D N 1
ATOM 1833 C CA . ARG D 1 25 ? 50.620 51.881 105.350 1.00 12.67 86 ARG D CA 1
ATOM 1834 C C . ARG D 1 25 ? 50.995 51.150 106.622 1.00 12.99 86 ARG D C 1
ATOM 1835 O O . ARG D 1 25 ? 50.600 50.026 106.884 1.00 13.12 86 ARG D O 1
ATOM 1843 N N . GLU D 1 26 ? 51.746 51.920 107.436 1.00 12.11 87 GLU D N 1
ATOM 1844 C CA . GLU D 1 26 ? 52.113 51.470 108.779 1.00 12.16 87 GLU D CA 1
ATOM 1845 C C . GLU D 1 26 ? 51.023 51.848 109.794 1.00 12.88 87 GLU D C 1
ATOM 1846 O O . GLU D 1 26 ? 50.426 52.893 109.655 1.00 15.52 87 GLU D O 1
ATOM 1852 N N . TYR D 1 27 ? 50.852 50.948 110.759 1.00 13.98 88 TYR D N 1
ATOM 1853 C CA . TYR D 1 27 ? 49.747 51.212 111.700 1.00 17.03 88 TYR D CA 1
ATOM 1854 C C . TYR D 1 27 ? 50.307 51.222 113.128 1.00 19.00 88 TYR D C 1
ATOM 1855 O O . TYR D 1 27 ? 51.275 50.520 113.347 1.00 18.99 88 TYR D O 1
ATOM 1864 N N . TRP D 1 28 ? 49.637 52.007 113.974 1.00 17.46 89 TRP D N 1
ATOM 1865 C CA . TRP D 1 28 ? 49.995 51.925 115.412 1.00 17.39 89 TRP D CA 1
ATOM 1866 C C . TRP D 1 28 ? 48.884 51.150 116.099 1.00 17.26 89 TRP D C 1
ATOM 1867 O O . TRP D 1 28 ? 47.761 51.121 115.562 1.00 21.37 89 TRP D O 1
ATOM 1878 N N . MET D 1 29 ? 49.152 50.630 117.305 1.00 17.65 90 MET D N 1
ATOM 1879 C CA . MET D 1 29 ? 48.020 50.109 118.095 1.00 18.91 90 MET D CA 1
ATOM 1880 C C . MET D 1 29 ? 47.708 51.090 119.250 1.00 20.85 90 MET D C 1
ATOM 1881 O O . MET D 1 29 ? 48.649 51.471 119.958 1.00 17.48 90 MET D O 1
ATOM 1886 N N . ASP D 1 30 ? 46.458 51.494 119.388 1.00 19.50 91 ASP D N 1
ATOM 1887 C CA . ASP D 1 30 ? 46.143 52.462 120.458 1.00 18.95 91 ASP D CA 1
ATOM 1888 C C . ASP D 1 30 ? 45.970 51.728 121.775 1.00 15.03 91 ASP D C 1
ATOM 1889 O O . ASP D 1 30 ? 46.005 50.496 121.900 1.00 14.92 91 ASP D O 1
ATOM 1894 N N . PRO D 1 31 ? 45.709 52.512 122.847 1.00 17.89 92 PRO D N 1
ATOM 1895 C CA . PRO D 1 31 ? 45.623 51.935 124.188 1.00 19.93 92 PRO D CA 1
ATOM 1896 C C . PRO D 1 31 ? 44.481 50.983 124.411 1.00 22.37 92 PRO D C 1
ATOM 1897 O O . PRO D 1 31 ? 44.437 50.184 125.347 1.00 19.73 92 PRO D O 1
ATOM 1901 N N . GLU D 1 32 ? 43.494 50.953 123.500 1.00 24.24 93 GLU D N 1
ATOM 1902 C CA . GLU D 1 32 ? 42.344 50.069 123.524 1.00 24.23 93 GLU D CA 1
ATOM 1903 C C . GLU D 1 32 ? 42.548 48.863 122.612 1.00 26.03 93 GLU D C 1
ATOM 1904 O O . GLU D 1 32 ? 41.685 48.001 122.483 1.00 26.18 93 GLU D O 1
ATOM 1910 N N . GLY D 1 33 ? 43.702 48.768 121.983 1.00 24.30 94 GLY D N 1
ATOM 1911 C CA . GLY D 1 33 ? 44.074 47.623 121.168 1.00 21.85 94 GLY D CA 1
ATOM 1912 C C . GLY D 1 33 ? 43.573 47.798 119.727 1.00 21.44 94 GLY D C 1
ATOM 1913 O O . GLY D 1 33 ? 43.742 46.835 118.973 1.00 21.37 94 GLY D O 1
ATOM 1914 N N . GLU D 1 34 ? 43.157 48.973 119.337 1.00 23.27 95 GLU D N 1
ATOM 1915 C CA . GLU D 1 34 ? 42.713 49.242 117.971 1.00 24.75 95 GLU D CA 1
ATOM 1916 C C . GLU D 1 34 ? 43.876 49.656 117.068 1.00 22.78 95 GLU D C 1
ATOM 1917 O O . GLU D 1 34 ? 44.742 50.426 117.478 1.00 20.21 95 GLU D O 1
ATOM 1923 N N . MET D 1 35 ? 43.884 49.178 115.810 1.00 23.10 96 MET D N 1
ATOM 1924 C CA . MET D 1 35 ? 44.946 49.604 114.889 1.00 22.51 96 MET D CA 1
ATOM 1925 C C . MET D 1 35 ? 44.557 50.939 114.295 1.00 23.04 96 MET D C 1
ATOM 1926 O O . MET D 1 35 ? 43.394 51.151 113.879 1.00 24.48 96 ME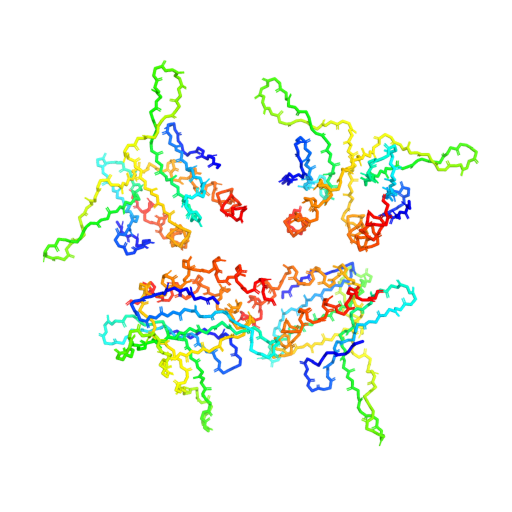T D O 1
ATOM 1931 N N . LYS D 1 36 ? 45.455 51.888 114.316 1.00 19.31 97 LYS D N 1
ATOM 1932 C CA . LYS D 1 36 ? 45.240 53.234 113.799 1.00 18.35 97 LYS D CA 1
ATOM 1933 C C . LYS D 1 36 ? 46.315 53.589 112.787 1.00 20.20 97 LYS D C 1
ATOM 1934 O O . LYS D 1 36 ? 47.500 53.212 112.963 1.00 17.91 97 LYS D O 1
ATOM 1940 N N . PRO D 1 37 ? 45.946 54.209 111.677 1.00 21.16 98 PRO D N 1
ATOM 1941 C CA . PRO D 1 37 ? 46.885 54.486 110.605 1.00 19.65 98 PRO D CA 1
ATOM 1942 C C . PRO D 1 37 ? 47.943 55.507 110.965 1.00 20.40 98 PRO D C 1
ATOM 1943 O O . PRO D 1 37 ? 47.634 56.541 111.576 1.00 23.33 98 PRO D O 1
ATOM 1947 N N . GLY D 1 38 ? 49.204 55.143 110.712 1.00 15.46 99 GLY D N 1
ATOM 1948 C CA . GLY D 1 38 ? 50.267 56.118 110.920 1.00 15.85 99 GLY D CA 1
ATOM 1949 C C . GLY D 1 38 ? 50.498 56.970 109.692 1.00 18.41 99 GLY D C 1
ATOM 1950 O O . GLY D 1 38 ? 49.814 56.864 108.666 1.00 18.87 99 GLY D O 1
ATOM 1951 N N . ARG D 1 39 ? 51.472 57.879 109.756 1.00 18.08 100 ARG D N 1
ATOM 1952 C CA . ARG D 1 39 ? 51.800 58.785 108.674 1.00 19.93 100 ARG D CA 1
ATOM 1953 C C . ARG D 1 39 ? 52.572 58.128 107.520 1.00 19.53 100 ARG D C 1
ATOM 1954 O O . ARG D 1 39 ? 52.585 58.708 106.409 1.00 21.75 100 ARG D O 1
ATOM 1962 N N . LYS D 1 40 ? 53.252 57.029 107.816 1.00 17.15 101 LYS D N 1
ATOM 1963 C CA . LYS D 1 40 ? 54.088 56.415 106.783 1.00 17.41 101 LYS D CA 1
ATOM 1964 C C . LYS D 1 40 ? 53.253 55.415 105.954 1.00 15.17 101 LYS D C 1
ATOM 1965 O O . LYS D 1 40 ? 53.117 54.232 106.248 1.00 15.68 101 LYS D O 1
ATOM 1971 N N . GLY D 1 41 ? 52.698 56.015 104.883 1.00 17.40 102 GLY D N 1
ATOM 1972 C CA . GLY D 1 41 ? 51.921 55.214 103.936 1.00 16.31 102 GLY D CA 1
ATOM 1973 C C . GLY D 1 41 ? 51.706 56.025 102.655 1.00 15.09 102 GLY D C 1
ATOM 1974 O O . GLY D 1 41 ? 51.930 57.241 102.550 1.00 15.24 102 GLY D O 1
ATOM 1975 N N . ILE D 1 42 ? 51.111 55.332 101.672 1.00 15.56 103 ILE D N 1
ATOM 1976 C CA . ILE D 1 42 ? 50.752 55.983 100.415 1.00 15.48 103 ILE D CA 1
ATOM 1977 C C . ILE D 1 42 ? 49.443 55.408 99.875 1.00 14.95 103 ILE D C 1
ATOM 1978 O O . ILE D 1 42 ? 49.218 54.193 99.964 1.00 12.23 103 ILE D O 1
ATOM 1983 N N . SER D 1 43 ? 48.622 56.286 99.305 1.00 16.56 104 SER D N 1
ATOM 1984 C CA . SER D 1 43 ? 47.348 55.857 98.710 1.00 15.12 104 SER D CA 1
ATOM 1985 C C . SER D 1 43 ? 47.483 55.828 97.186 1.00 15.18 104 SER D C 1
ATOM 1986 O O . SER D 1 43 ? 47.752 56.896 96.636 1.00 19.15 104 SER D O 1
ATOM 1989 N N . LEU D 1 44 ? 47.310 54.658 96.611 1.00 14.68 105 LEU D N 1
ATOM 1990 C CA . LEU D 1 44 ? 47.417 54.522 95.164 1.00 13.85 105 LEU D CA 1
ATOM 1991 C C . LEU D 1 44 ? 46.056 54.407 94.478 1.00 15.46 105 LEU D C 1
ATOM 1992 O O . LEU D 1 44 ? 45.192 53.738 95.041 1.00 15.95 105 LEU D O 1
ATOM 1997 N N . ASN D 1 45 ? 45.895 55.048 93.318 1.00 13.25 106 ASN D N 1
ATOM 1998 C CA . ASN D 1 45 ? 44.598 54.725 92.624 1.00 15.06 106 ASN D CA 1
ATOM 1999 C C . ASN D 1 45 ? 44.822 53.444 91.868 1.00 13.90 106 ASN D C 1
ATOM 2000 O O . ASN D 1 45 ? 45.938 52.868 91.786 1.00 11.93 106 ASN D O 1
ATOM 2005 N N . PRO D 1 46 ? 43.768 52.843 91.299 1.00 14.83 107 PRO D N 1
ATOM 2006 C CA . PRO D 1 46 ? 43.872 51.562 90.634 1.00 13.34 107 PRO D CA 1
ATOM 2007 C C . PRO D 1 46 ? 44.855 51.542 89.491 1.00 10.85 107 PRO D C 1
ATOM 2008 O O . PRO D 1 46 ? 45.424 50.482 89.172 1.00 11.92 107 PRO D O 1
ATOM 2012 N N . GLU D 1 47 ? 45.042 52.664 88.769 1.00 13.35 108 GLU D N 1
ATOM 2013 C CA . GLU D 1 47 ? 45.967 52.651 87.632 1.00 13.30 108 GLU D CA 1
ATOM 2014 C C . GLU D 1 47 ? 47.431 52.686 88.101 1.00 13.97 108 GLU D C 1
ATOM 2015 O O . GLU D 1 47 ? 48.279 52.007 87.533 1.00 13.43 108 GLU D O 1
ATOM 2021 N N . GLN D 1 48 ? 47.670 53.387 89.195 1.00 11.42 109 GLN D N 1
ATOM 2022 C CA . GLN D 1 48 ? 49.043 53.387 89.782 1.00 12.03 109 GLN D CA 1
ATOM 2023 C C . GLN D 1 48 ? 49.310 51.989 90.332 1.00 11.94 109 GLN D C 1
ATOM 2024 O O . GLN D 1 48 ? 50.402 51.486 90.127 1.00 11.89 109 GLN D O 1
ATOM 2030 N N . TRP D 1 49 ? 48.351 51.333 90.979 1.00 10.24 110 TRP D N 1
ATOM 2031 C CA . TRP D 1 49 ? 48.475 49.955 91.440 1.00 11.94 110 TRP D CA 1
ATOM 2032 C C . TRP D 1 49 ? 48.759 48.993 90.317 1.00 11.36 110 TRP D C 1
ATOM 2033 O O . TRP D 1 49 ? 49.664 48.177 90.284 1.00 9.49 110 TRP D O 1
ATOM 2044 N N . SER D 1 50 ? 48.122 49.217 89.138 1.00 10.63 111 SER D N 1
ATOM 2045 C CA . SER D 1 50 ? 48.412 48.433 87.948 1.00 11.28 111 SER D CA 1
ATOM 2046 C C . SER D 1 50 ? 49.827 48.640 87.467 1.00 11.23 111 SER D C 1
ATOM 2047 O O . SER D 1 50 ? 50.471 47.688 87.054 1.00 12.04 111 SER D O 1
ATOM 2050 N N . GLN D 1 51 ? 50.342 49.890 87.467 1.00 10.84 112 GLN D N 1
ATOM 2051 C CA . GLN D 1 51 ? 51.719 50.132 87.035 1.00 10.74 112 GLN D CA 1
ATOM 2052 C C . GLN D 1 51 ? 52.697 49.418 87.975 1.00 9.42 112 GLN D C 1
ATOM 2053 O O . GLN D 1 51 ? 53.725 48.946 87.501 1.00 10.18 112 GLN D O 1
ATOM 2059 N N . LEU D 1 52 ? 52.364 49.368 89.250 1.00 9.26 113 LEU D N 1
ATOM 2060 C CA . LEU D 1 52 ? 53.289 48.621 90.166 1.00 10.02 113 LEU D CA 1
ATOM 2061 C C . LEU D 1 52 ? 53.238 47.141 89.834 1.00 8.92 113 LEU D C 1
ATOM 2062 O O . LEU D 1 52 ? 54.256 46.477 89.677 1.00 9.73 113 LEU D O 1
ATOM 2067 N N . LYS D 1 53 ? 51.998 46.597 89.679 1.00 9.33 114 LYS D N 1
ATOM 2068 C CA . LYS D 1 53 ? 51.926 45.150 89.364 1.00 8.86 114 LYS D CA 1
ATOM 2069 C C . LYS D 1 53 ? 52.611 44.787 88.067 1.00 10.07 114 LYS D C 1
ATOM 2070 O O . LYS D 1 53 ? 53.269 43.743 87.918 1.00 11.18 114 LYS D O 1
ATOM 2076 N N . GLU D 1 54 ? 52.490 45.647 87.019 1.00 9.79 115 GLU D N 1
ATOM 2077 C CA . GLU D 1 54 ? 53.144 45.397 85.760 1.00 9.28 115 GLU D CA 1
ATOM 2078 C C . GLU D 1 54 ? 54.674 45.281 85.842 1.00 11.68 115 GLU D C 1
ATOM 2079 O O . GLU D 1 54 ? 55.246 44.673 84.946 1.00 11.89 115 GLU D O 1
ATOM 2085 N N . GLN D 1 55 ? 55.268 45.907 86.860 1.00 12.35 116 GLN D N 1
ATOM 2086 C CA . GLN D 1 55 ? 56.745 45.879 86.897 1.00 7.46 116 GLN D CA 1
ATOM 2087 C C . GLN D 1 55 ? 57.195 44.995 88.049 1.00 8.87 116 GLN D C 1
ATOM 2088 O O . GLN D 1 55 ? 58.389 45.070 88.350 1.00 11.48 116 GLN D O 1
ATOM 2094 N N . ILE D 1 56 ? 56.377 44.024 88.470 1.00 8.80 117 ILE D N 1
ATOM 2095 C CA . ILE D 1 56 ? 56.833 43.146 89.559 1.00 8.15 117 ILE D CA 1
ATOM 2096 C C . ILE D 1 56 ? 58.049 42.352 89.155 1.00 10.14 117 ILE D C 1
ATOM 2097 O O . ILE D 1 56 ? 58.974 42.226 89.988 1.00 11.88 117 ILE D O 1
ATOM 2102 N N . SER D 1 57 ? 58.113 41.826 87.913 1.00 10.76 118 SER D N 1
ATOM 2103 C CA . SER D 1 57 ? 59.355 41.058 87.589 1.00 12.78 118 SER D CA 1
ATOM 2104 C C . SER D 1 57 ? 60.593 41.928 87.664 1.00 10.42 118 SER D C 1
ATOM 2105 O O . SER D 1 57 ? 61.669 41.519 88.177 1.00 10.75 118 SER D O 1
ATOM 2108 N N . ASP D 1 58 ? 60.532 43.157 87.179 1.00 10.90 119 ASP D N 1
ATOM 2109 C CA . ASP D 1 58 ? 61.703 44.047 87.256 1.00 12.02 119 ASP D CA 1
ATOM 2110 C C . ASP D 1 58 ? 62.003 44.454 88.712 1.00 11.09 119 ASP D C 1
ATOM 2111 O O . ASP D 1 58 ? 63.195 44.510 89.056 1.00 11.60 119 ASP D O 1
ATOM 2116 N N . ILE D 1 59 ? 60.988 44.736 89.521 1.00 9.43 120 ILE D N 1
ATOM 2117 C CA . ILE D 1 59 ? 61.227 45.076 90.930 1.00 8.52 120 ILE D CA 1
ATOM 2118 C C . ILE D 1 59 ? 61.866 43.915 91.668 1.00 11.04 120 ILE D C 1
ATOM 2119 O O . ILE D 1 59 ? 62.915 44.081 92.338 1.00 11.04 120 ILE D O 1
ATOM 2124 N N . ASP D 1 60 ? 61.355 42.694 91.426 1.00 9.99 121 ASP D N 1
ATOM 2125 C CA . ASP D 1 60 ? 61.870 41.482 92.026 1.00 10.40 121 ASP D CA 1
ATOM 2126 C C . ASP D 1 60 ? 63.332 41.217 91.594 1.00 11.15 121 ASP D C 1
ATOM 2127 O O . ASP D 1 60 ? 64.115 40.742 92.420 1.00 11.98 121 ASP D O 1
ATOM 2132 N N . ASP D 1 61 ? 63.624 41.535 90.330 1.00 8.42 122 ASP D N 1
ATOM 2133 C CA . ASP D 1 61 ? 65.053 41.345 89.952 1.00 10.24 122 ASP D CA 1
ATOM 2134 C C . ASP D 1 61 ? 65.946 42.268 90.770 1.00 12.56 122 ASP D C 1
ATOM 2135 O O . ASP D 1 61 ? 67.045 41.883 91.204 1.00 12.74 122 ASP D O 1
ATOM 2140 N N . ALA D 1 62 ? 65.522 43.533 90.919 1.00 11.23 123 ALA D N 1
ATOM 2141 C CA . ALA D 1 62 ? 66.320 44.491 91.693 1.00 11.90 123 ALA D CA 1
ATOM 2142 C C . ALA D 1 62 ? 66.374 44.061 93.158 1.00 12.66 123 ALA D C 1
ATOM 2143 O O . ALA D 1 62 ? 67.423 44.215 93.779 1.00 13.97 123 ALA D O 1
ATOM 2145 N N . VAL D 1 63 ? 65.298 43.476 93.686 1.00 9.48 124 VAL D N 1
ATOM 2146 C CA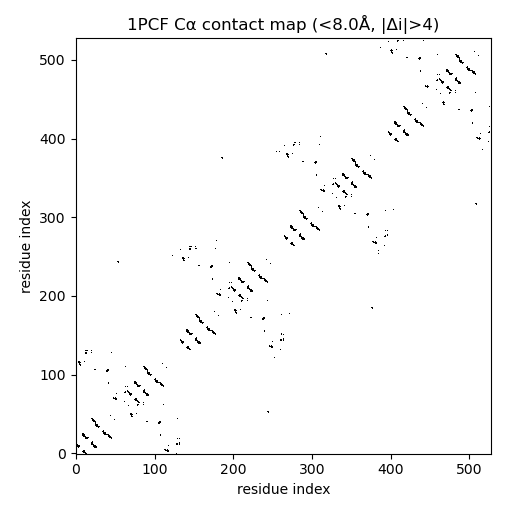 . VAL D 1 63 ? 65.357 43.016 95.098 1.00 9.75 124 VAL D CA 1
ATOM 2147 C C . VAL D 1 63 ? 66.437 41.961 95.235 1.00 14.54 124 VAL D C 1
ATOM 2148 O O . VAL D 1 63 ? 67.158 41.882 96.236 1.00 12.05 124 VAL D O 1
ATOM 2152 N N . ARG D 1 64 ? 66.484 41.001 94.307 1.00 11.01 125 ARG D N 1
ATOM 2153 C CA . ARG D 1 64 ? 67.467 39.916 94.406 1.00 13.18 125 ARG D CA 1
ATOM 2154 C C . ARG D 1 64 ? 68.883 40.414 94.202 1.00 15.32 125 ARG D C 1
ATOM 2155 O O . ARG D 1 64 ? 69.812 39.830 94.794 1.00 17.07 125 ARG D O 1
ATOM 2163 N N . LYS D 1 65 ? 69.089 41.363 93.315 1.00 13.66 126 LYS D N 1
ATOM 2164 C CA . LYS D 1 65 ? 70.432 41.790 92.948 1.00 13.97 126 LYS D CA 1
ATOM 2165 C C . LYS D 1 65 ? 71.007 42.894 93.850 1.00 18.67 126 LYS D C 1
ATOM 2166 O O . LYS D 1 65 ? 72.240 43.022 93.853 1.00 18.62 126 LYS D O 1
ATOM 2172 N N . LEU D 1 66 ? 70.192 43.668 94.525 1.00 16.55 127 LEU D N 1
ATOM 2173 C CA . LEU D 1 66 ? 70.691 44.881 95.194 1.00 19.17 127 LEU D CA 1
ATOM 2174 C C . LEU D 1 66 ? 70.791 44.716 96.695 1.00 21.94 127 LEU D C 1
ATOM 2175 O O . LEU D 1 66 ? 70.809 45.741 97.428 1.00 22.78 127 LEU D O 1
ATOM 2181 N N . ALA E 1 1 ? 75.119 26.092 93.685 1.00 16.65 62 ALA E N 1
ATOM 2182 C CA . ALA E 1 1 ? 74.510 27.438 93.564 1.00 19.22 62 ALA E CA 1
ATOM 2183 C C . ALA E 1 1 ? 73.132 27.394 94.207 1.00 18.12 62 ALA E C 1
ATOM 2184 O O . ALA E 1 1 ? 72.517 26.320 94.144 1.00 17.61 62 ALA E O 1
ATOM 2186 N N . MET E 1 2 ? 72.768 28.442 94.913 1.00 13.92 63 MET E N 1
ATOM 2187 C CA . MET E 1 2 ? 71.476 28.453 95.597 1.00 13.41 63 MET E CA 1
ATOM 2188 C C . MET E 1 2 ? 70.684 29.662 95.137 1.00 15.33 63 MET E C 1
ATOM 2189 O O . MET E 1 2 ? 71.226 30.756 94.977 1.00 15.98 63 MET E O 1
ATOM 2194 N N . PHE E 1 3 ? 69.378 29.459 94.885 1.00 11.37 64 PHE E N 1
ATOM 2195 C CA . PHE E 1 3 ? 68.498 30.498 94.374 1.00 11.07 64 PHE E CA 1
ATOM 2196 C C . PHE E 1 3 ? 67.298 30.589 95.304 1.00 11.35 64 PHE E C 1
ATOM 2197 O O . PHE E 1 3 ? 66.548 29.606 95.440 1.00 14.07 64 PHE E O 1
ATOM 2205 N N . GLN E 1 4 ? 67.084 31.768 95.897 1.00 12.29 65 GLN E N 1
ATOM 2206 C CA . GLN E 1 4 ? 66.001 31.830 96.877 1.00 10.42 65 GLN E CA 1
ATOM 2207 C C . GLN E 1 4 ? 64.638 31.998 96.214 1.00 9.90 65 GLN E C 1
ATOM 2208 O O . GLN E 1 4 ? 64.573 32.796 95.270 1.00 9.98 65 GLN E O 1
ATOM 2214 N N . ILE E 1 5 ? 63.673 31.121 96.609 1.00 9.23 66 ILE E N 1
ATOM 2215 C CA . ILE E 1 5 ? 62.326 31.354 96.068 1.00 7.00 66 ILE E CA 1
ATOM 2216 C C . ILE E 1 5 ? 61.288 31.625 97.120 1.00 11.22 66 ILE E C 1
ATOM 2217 O O . ILE E 1 5 ? 60.137 31.944 96.804 1.00 13.18 66 ILE E O 1
ATOM 2222 N N . GLY E 1 6 ? 61.667 31.667 98.393 1.00 14.37 67 GLY E N 1
ATOM 2223 C CA . GLY E 1 6 ? 60.771 32.134 99.461 1.00 14.47 67 GLY E CA 1
ATOM 2224 C C . GLY E 1 6 ? 61.637 32.217 100.750 1.00 14.95 67 GLY E C 1
ATOM 2225 O O . GLY E 1 6 ? 62.780 31.810 100.713 1.00 15.52 67 GLY E O 1
ATOM 2226 N N . LYS E 1 7 ? 60.975 32.693 101.797 1.00 17.28 68 LYS E N 1
ATOM 2227 C CA . LYS E 1 7 ? 61.692 32.676 103.074 1.00 21.28 68 LYS E CA 1
ATOM 2228 C C . LYS E 1 7 ? 61.897 31.168 103.314 1.00 18.57 68 LYS E C 1
ATOM 2229 O O . LYS E 1 7 ? 60.983 30.356 103.222 1.00 25.08 68 LYS E O 1
ATOM 2235 N N . MET E 1 8 ? 63.094 30.750 103.606 1.00 22.81 69 MET E N 1
ATOM 2236 C CA . MET E 1 8 ? 63.454 29.382 103.919 1.00 17.22 69 MET E CA 1
ATOM 2237 C C . MET E 1 8 ? 63.286 28.423 102.740 1.00 16.16 69 MET E C 1
ATOM 2238 O O . MET E 1 8 ? 63.280 27.224 102.981 1.00 15.83 69 MET E O 1
ATOM 2243 N N . ARG E 1 9 ? 63.159 28.911 101.505 1.00 12.70 70 ARG E N 1
ATOM 2244 C CA . ARG E 1 9 ? 62.959 27.939 100.393 1.00 9.07 70 ARG E CA 1
ATOM 2245 C C . ARG E 1 9 ? 63.860 28.287 99.231 1.00 8.73 70 ARG E C 1
ATOM 2246 O O . ARG E 1 9 ? 64.000 29.488 98.872 1.00 12.19 70 ARG E O 1
ATOM 2254 N N . TYR E 1 10 ? 64.660 27.312 98.805 1.00 10.69 71 TYR E N 1
ATOM 2255 C CA . TYR E 1 10 ? 65.709 27.504 97.849 1.00 12.53 71 TYR E CA 1
ATOM 2256 C C . TYR E 1 10 ? 65.674 26.403 96.765 1.00 13.20 71 TYR E C 1
ATOM 2257 O O . TYR E 1 10 ? 65.398 25.224 97.045 1.00 12.98 71 TYR E O 1
ATOM 2266 N N . VAL E 1 11 ? 66.062 26.817 95.558 1.00 12.28 72 VAL E N 1
ATOM 2267 C CA . VAL E 1 11 ? 66.448 25.882 94.504 1.00 12.58 72 VAL E CA 1
ATOM 2268 C C . VAL E 1 11 ? 67.986 25.782 94.566 1.00 15.68 72 VAL E C 1
ATOM 2269 O O . VAL E 1 11 ? 68.720 26.784 94.514 1.00 16.33 72 VAL E O 1
ATOM 2273 N N . SER E 1 12 ? 68.467 24.570 94.739 1.00 12.80 73 SER E N 1
ATOM 2274 C CA . SER E 1 12 ? 69.879 24.276 94.719 1.00 12.54 73 SER E CA 1
ATOM 2275 C C . SER E 1 12 ? 70.308 23.583 93.438 1.00 16.05 73 SER E C 1
ATOM 2276 O O . SER E 1 12 ? 69.578 22.676 92.986 1.00 16.87 73 SER E O 1
ATOM 2279 N N . VAL E 1 13 ? 71.408 24.040 92.824 1.00 11.58 74 VAL E N 1
ATOM 2280 C CA . VAL E 1 13 ? 71.906 23.300 91.664 1.00 11.60 74 VAL E CA 1
ATOM 2281 C C . VAL E 1 13 ? 73.335 22.824 92.027 1.00 16.04 74 VAL E C 1
ATOM 2282 O O . VAL E 1 13 ? 74.167 23.695 92.295 1.00 18.97 74 VAL E O 1
ATOM 2286 N N . ARG E 1 14 ? 73.529 21.532 91.964 1.00 15.17 75 ARG E N 1
ATOM 2287 C CA . ARG E 1 14 ? 74.909 21.063 92.313 1.00 18.97 75 ARG E CA 1
ATOM 2288 C C . ARG E 1 14 ? 75.179 19.737 91.619 1.00 22.69 75 ARG E C 1
ATOM 2289 O O . ARG E 1 14 ? 74.235 19.095 91.154 1.00 20.42 75 ARG E O 1
ATOM 2297 N N . ASP E 1 15 ? 76.466 19.367 91.562 1.00 21.65 76 ASP E N 1
ATOM 2298 C CA . ASP E 1 15 ? 76.831 18.058 91.030 1.00 26.50 76 ASP E CA 1
ATOM 2299 C C . ASP E 1 15 ? 76.974 17.114 92.227 1.00 31.17 76 ASP E C 1
ATOM 2300 O O . ASP E 1 15 ? 77.628 17.459 93.217 1.00 31.30 76 ASP E O 1
ATOM 2305 N N . PHE E 1 16 ? 76.235 16.026 92.187 1.00 33.91 77 PHE E N 1
ATOM 2306 C CA . PHE E 1 16 ? 76.204 15.042 93.278 1.00 37.78 77 PHE E CA 1
ATOM 2307 C C . PHE E 1 16 ? 76.623 13.705 92.699 1.00 39.39 77 PHE E C 1
ATOM 2308 O O . PHE E 1 16 ? 75.893 13.062 91.936 1.00 39.61 77 PHE E O 1
ATOM 2316 N N . LYS E 1 17 ? 77.893 13.347 92.894 1.00 42.78 78 LYS E N 1
ATOM 2317 C CA . LYS E 1 17 ? 78.414 12.084 92.384 1.00 42.70 78 LYS E CA 1
ATOM 2318 C C . LYS E 1 17 ? 78.416 12.026 90.868 1.00 42.46 78 LYS E C 1
ATOM 2319 O O . LYS E 1 17 ? 78.050 10.997 90.283 1.00 44.95 78 LYS E O 1
ATOM 2325 N N . GLY E 1 18 ? 78.737 13.129 90.207 1.00 38.92 79 GLY E N 1
ATOM 2326 C CA . GLY E 1 18 ? 78.781 13.175 88.754 1.00 36.17 79 GLY E CA 1
ATOM 2327 C C . GLY E 1 18 ? 77.458 13.475 88.073 1.00 35.18 79 GLY E C 1
ATOM 2328 O O . GLY E 1 18 ? 77.449 13.670 86.854 1.00 34.59 79 GLY E O 1
ATOM 2329 N N . LYS E 1 19 ? 76.367 13.544 88.826 1.00 32.22 80 LYS E N 1
ATOM 2330 C CA . LYS E 1 19 ? 75.044 13.828 88.308 1.00 29.05 80 LYS E CA 1
ATOM 2331 C C . LYS E 1 19 ? 74.574 15.213 88.793 1.00 24.01 80 LYS E C 1
ATOM 2332 O O . LYS E 1 19 ? 74.691 15.565 89.974 1.00 23.24 80 LYS E O 1
ATOM 2338 N N . VAL E 1 20 ? 73.931 15.894 87.844 1.00 20.98 81 VAL E N 1
ATOM 2339 C CA . VAL E 1 20 ? 73.491 17.262 88.143 1.00 18.62 81 VAL E CA 1
ATOM 2340 C C . VAL E 1 20 ? 72.079 17.160 88.728 1.00 15.17 81 VAL E C 1
ATOM 2341 O O . VAL E 1 20 ? 71.238 16.440 88.174 1.00 15.66 81 VAL E O 1
ATOM 2345 N N . LEU E 1 21 ? 71.875 17.824 89.853 1.00 12.87 82 LEU E N 1
ATOM 2346 C CA . LEU E 1 21 ? 70.563 17.815 90.485 1.00 13.59 82 LEU E CA 1
ATOM 2347 C C . LEU E 1 21 ? 70.058 19.254 90.666 1.00 13.09 82 LEU E C 1
ATOM 2348 O O . LEU E 1 21 ? 70.804 20.170 91.022 1.00 15.39 82 LEU E O 1
ATOM 2353 N N . ILE E 1 22 ? 68.799 19.479 90.388 1.00 13.31 83 ILE E N 1
ATOM 2354 C CA . ILE E 1 22 ? 68.117 20.770 90.617 1.00 12.46 83 ILE E CA 1
ATOM 2355 C C . ILE E 1 22 ? 67.123 20.472 91.724 1.00 14.74 83 ILE E C 1
ATOM 2356 O O . ILE E 1 22 ? 66.148 19.734 91.526 1.00 14.78 83 ILE E O 1
ATOM 2361 N N . ASP E 1 23 ? 67.456 20.905 92.942 1.00 14.27 84 ASP E N 1
ATOM 2362 C CA . ASP E 1 23 ? 66.650 20.498 94.104 1.00 13.91 84 ASP E CA 1
ATOM 2363 C C . ASP E 1 23 ? 65.799 21.614 94.641 1.00 10.09 84 ASP E C 1
ATOM 2364 O O . ASP E 1 23 ? 66.312 22.748 94.706 1.00 13.08 84 ASP E O 1
ATOM 2369 N N . ILE E 1 24 ? 64.511 21.424 94.828 1.00 10.76 85 ILE E N 1
ATOM 2370 C CA . ILE E 1 24 ? 63.600 22.485 95.261 1.00 11.41 85 ILE E CA 1
ATOM 2371 C C . ILE E 1 24 ? 63.130 22.141 96.685 1.00 11.26 85 ILE E C 1
ATOM 2372 O O . ILE E 1 24 ? 62.524 21.068 96.838 1.00 14.37 85 ILE E O 1
ATOM 2377 N N . ARG E 1 25 ? 63.493 22.964 97.686 1.00 11.06 86 ARG E N 1
ATOM 2378 C CA . ARG E 1 25 ? 63.322 22.403 99.045 1.00 11.01 86 ARG E CA 1
ATOM 2379 C C . ARG E 1 25 ? 63.196 23.465 100.108 1.00 13.00 86 ARG E C 1
ATOM 2380 O O . ARG E 1 25 ? 63.652 24.591 99.910 1.00 11.68 86 ARG E O 1
ATOM 2388 N N . GLU E 1 26 ? 62.605 23.081 101.226 1.00 13.10 87 GLU E N 1
ATOM 2389 C CA . GLU E 1 26 ? 62.501 23.894 102.420 1.00 13.98 87 GLU E CA 1
ATOM 2390 C C . GLU E 1 26 ? 63.783 23.712 103.261 1.00 13.53 87 GLU E C 1
ATOM 2391 O O . GLU E 1 26 ? 64.351 22.627 103.265 1.00 14.80 87 GLU E O 1
ATOM 2397 N N . TYR E 1 27 ? 64.169 24.815 103.907 1.00 13.03 88 TYR E N 1
ATOM 2398 C CA . TYR E 1 27 ? 65.389 24.754 104.729 1.00 14.01 88 TYR E CA 1
ATOM 2399 C C . TYR E 1 27 ? 65.076 25.224 106.161 1.00 15.07 88 TYR E C 1
ATOM 2400 O O . TYR E 1 27 ? 64.195 26.019 106.372 1.00 14.32 88 TYR E O 1
ATOM 2409 N N . TRP E 1 28 ? 65.938 24.797 107.105 1.00 13.53 89 TRP E N 1
ATOM 2410 C CA . TRP E 1 28 ? 65.936 25.330 108.459 1.00 17.59 89 TRP E CA 1
ATOM 2411 C C . TRP E 1 28 ? 67.236 26.143 108.577 1.00 17.18 89 TRP E C 1
ATOM 2412 O O . TRP E 1 28 ? 68.143 25.928 107.759 1.00 18.76 89 TRP E O 1
ATOM 2423 N N . MET E 1 29 ? 67.292 27.007 109.571 1.00 16.37 90 MET E N 1
ATOM 2424 C CA . MET E 1 29 ? 68.562 27.684 109.866 1.00 15.33 90 MET E CA 1
ATOM 2425 C C . MET E 1 29 ? 69.040 27.172 111.252 1.00 17.09 90 MET E C 1
ATOM 2426 O O . MET E 1 29 ? 68.208 27.158 112.173 1.00 18.49 90 MET E O 1
ATOM 2431 N N . ASP E 1 30 ? 70.253 26.678 111.289 1.00 18.10 91 ASP E N 1
ATOM 2432 C CA . ASP E 1 30 ? 70.786 26.118 112.537 1.00 19.35 91 ASP E CA 1
ATOM 2433 C C . ASP E 1 30 ? 71.293 27.237 113.434 1.00 17.89 91 ASP E C 1
ATOM 2434 O O . ASP E 1 30 ? 71.312 28.401 113.098 1.00 17.41 91 ASP E O 1
ATOM 2439 N N . PRO E 1 31 ? 71.718 26.884 114.665 1.00 19.09 92 PRO E N 1
ATOM 2440 C CA . PRO E 1 31 ? 72.109 27.918 115.622 1.00 22.01 92 PRO E CA 1
ATOM 2441 C C . PRO E 1 31 ? 73.321 28.723 115.219 1.00 24.01 92 PRO E C 1
ATOM 2442 O O . PRO E 1 31 ? 73.549 29.812 115.767 1.00 26.91 92 PRO E O 1
ATOM 2446 N N . GLU E 1 32 ? 74.120 28.218 114.269 1.00 25.71 93 GLU E N 1
ATOM 2447 C CA . GLU E 1 32 ? 75.235 28.971 113.729 1.00 28.68 93 GLU E CA 1
ATOM 2448 C C . GLU E 1 32 ? 74.855 29.790 112.496 1.00 26.86 93 GLU E C 1
ATOM 2449 O O . GLU E 1 32 ? 75.775 30.319 111.871 1.00 27.97 93 GLU E O 1
ATOM 2455 N N . GLY E 1 33 ? 73.591 29.907 112.119 1.00 26.22 94 GLY E N 1
ATOM 2456 C CA . GLY E 1 33 ? 73.167 30.739 111.013 1.00 25.70 94 GLY E CA 1
ATOM 2457 C C . GLY E 1 33 ? 73.240 30.034 109.667 1.00 25.22 94 GLY E C 1
ATOM 2458 O O . GLY E 1 33 ? 73.070 30.714 108.644 1.00 28.10 94 GLY E O 1
ATOM 2459 N N . GLU E 1 34 ? 73.524 28.752 109.649 1.00 22.53 95 GLU E N 1
ATOM 2460 C CA . GLU E 1 34 ? 73.685 28.002 108.400 1.00 24.41 95 GLU E CA 1
ATOM 2461 C C . GLU E 1 34 ? 72.332 27.401 107.974 1.00 20.81 95 GLU E C 1
ATOM 2462 O O . GLU E 1 34 ? 71.653 26.797 108.799 1.00 20.72 95 GLU E O 1
ATOM 2468 N N . MET E 1 35 ? 72.072 27.415 106.661 1.00 21.80 96 MET E N 1
ATOM 2469 C CA . MET E 1 35 ? 70.837 26.805 106.142 1.00 21.60 96 MET E CA 1
ATOM 2470 C C . MET E 1 35 ? 71.035 25.315 105.984 1.00 21.29 96 MET E C 1
ATOM 2471 O O . MET E 1 35 ? 72.060 24.876 105.435 1.00 22.53 96 MET E O 1
ATOM 2476 N N . LYS E 1 36 ? 70.160 24.484 106.518 1.00 16.31 97 LYS E N 1
ATOM 2477 C CA . LYS E 1 36 ? 70.242 23.041 106.415 1.00 16.98 97 LYS E CA 1
ATOM 2478 C C . LYS E 1 36 ? 68.963 22.522 105.757 1.00 15.85 97 LYS E C 1
ATOM 2479 O O . LYS E 1 36 ? 67.855 22.967 106.052 1.00 16.59 97 LYS E O 1
ATOM 2485 N N . PRO E 1 37 ? 69.109 21.566 104.857 1.00 19.59 98 PRO E N 1
ATOM 2486 C CA . PRO E 1 37 ? 67.968 21.123 104.064 1.00 18.54 98 PRO E CA 1
ATOM 2487 C C . PRO E 1 37 ? 66.939 20.433 104.926 1.00 17.72 98 PRO E C 1
ATOM 2488 O O . PRO E 1 37 ? 67.357 19.526 105.694 1.00 21.50 98 PRO E O 1
ATOM 2492 N N . GLY E 1 38 ? 65.656 20.695 104.735 1.00 14.59 99 GLY E N 1
ATOM 2493 C CA . GLY E 1 38 ? 64.569 19.994 105.387 1.00 18.96 99 GLY E CA 1
ATOM 2494 C C . GLY E 1 38 ? 64.080 18.781 104.605 1.00 18.76 99 GLY E C 1
ATOM 2495 O O . GLY E 1 38 ? 64.616 18.481 103.540 1.00 18.88 99 GLY E O 1
ATOM 2496 N N . ARG E 1 39 ? 63.119 18.038 105.120 1.00 18.71 100 ARG E N 1
ATOM 2497 C CA . ARG E 1 39 ? 62.606 16.844 104.465 1.00 21.36 100 ARG E CA 1
ATOM 2498 C C . ARG E 1 39 ? 61.706 17.166 103.274 1.00 19.96 100 ARG E C 1
ATOM 2499 O O . ARG E 1 39 ? 61.502 16.286 102.425 1.00 21.44 100 ARG E O 1
ATOM 2507 N N . LYS E 1 40 ? 61.075 18.327 103.326 1.00 18.06 101 LYS E N 1
ATOM 2508 C CA . LYS E 1 40 ? 60.119 18.692 102.276 1.00 17.39 101 LYS E CA 1
ATOM 2509 C C . LYS E 1 40 ? 60.849 19.309 101.077 1.00 17.14 101 LYS E C 1
ATOM 2510 O O . LYS E 1 40 ? 61.036 20.536 101.027 1.00 15.02 101 LYS E O 1
ATOM 2516 N N . GLY E 1 41 ? 61.195 18.439 100.122 1.00 16.97 102 GLY E N 1
ATOM 2517 C CA . GLY E 1 41 ? 61.768 18.965 98.867 1.00 15.04 102 GLY E CA 1
ATOM 2518 C C . GLY E 1 41 ? 61.773 17.814 97.826 1.00 17.82 102 GLY E C 1
ATOM 2519 O O . GLY E 1 41 ? 61.525 16.675 98.189 1.00 17.18 102 GLY E O 1
ATOM 2520 N N . ILE E 1 42 ? 62.181 18.163 96.615 1.00 15.45 103 ILE E N 1
ATOM 2521 C CA . ILE E 1 42 ? 62.300 17.139 95.552 1.00 13.55 103 ILE E CA 1
ATOM 2522 C C . ILE E 1 42 ? 63.571 17.413 94.772 1.00 16.15 103 ILE E C 1
ATOM 2523 O O . ILE E 1 42 ? 63.912 18.583 94.493 1.00 14.18 103 ILE E O 1
ATOM 2528 N N . SER E 1 43 ? 64.346 16.387 94.460 1.00 14.52 104 SER E N 1
ATOM 2529 C CA . SER E 1 43 ? 65.532 16.496 93.657 1.00 12.46 104 SER E CA 1
ATOM 2530 C C . SER E 1 43 ? 65.219 16.100 92.210 1.00 17.30 104 SER E C 1
ATOM 2531 O O . SER E 1 43 ? 64.801 14.947 91.996 1.00 19.88 104 SER E O 1
ATOM 2534 N N . LEU E 1 44 ? 65.306 17.022 91.269 1.00 16.94 105 LEU E N 1
ATOM 2535 C CA . LEU E 1 44 ? 65.041 16.710 89.879 1.00 14.30 105 LEU E CA 1
ATOM 2536 C C . LEU E 1 44 ? 66.350 16.607 89.088 1.00 18.34 105 LEU E C 1
ATOM 2537 O O . LEU E 1 44 ? 67.296 17.323 89.385 1.00 16.47 105 LEU E O 1
ATOM 2542 N N . ASN E 1 45 ? 66.359 15.724 88.094 1.00 15.88 106 ASN E N 1
ATOM 2543 C CA . ASN E 1 45 ? 67.532 15.671 87.208 1.00 15.86 106 ASN E CA 1
ATOM 2544 C C . ASN E 1 45 ? 67.259 16.666 86.090 1.00 14.78 106 ASN E C 1
ATOM 2545 O O . ASN E 1 45 ? 66.178 17.251 86.014 1.00 12.22 106 ASN E O 1
ATOM 2550 N N . PRO E 1 46 ? 68.202 16.940 85.200 1.00 15.04 107 PRO E N 1
ATOM 2551 C CA . PRO E 1 46 ? 68.056 17.971 84.195 1.00 15.80 107 PRO E CA 1
ATOM 2552 C C . PRO E 1 46 ? 66.908 17.718 83.228 1.00 14.24 107 PRO E C 1
ATOM 2553 O O . PRO E 1 46 ? 66.257 18.663 82.788 1.00 13.44 107 PRO E O 1
ATOM 2557 N N . GLU E 1 47 ? 66.617 16.440 82.912 1.00 15.17 108 GLU E N 1
ATOM 2558 C CA . GLU E 1 47 ? 65.477 16.158 82.009 1.00 13.81 108 GLU E CA 1
ATOM 2559 C C . GLU E 1 47 ? 64.149 16.490 82.694 1.00 14.17 108 GLU E C 1
ATOM 2560 O O . GLU E 1 47 ? 63.242 17.058 82.077 1.00 16.75 108 GLU E O 1
ATOM 2566 N N . GLN E 1 48 ? 64.070 16.197 83.992 1.00 11.93 109 GLN E N 1
ATOM 2567 C CA . GLN E 1 48 ? 62.855 16.475 84.764 1.00 12.32 109 GLN E CA 1
ATOM 2568 C C . GLN E 1 48 ? 62.654 17.979 84.936 1.00 12.07 109 GLN E C 1
ATOM 2569 O O . GLN E 1 48 ? 61.555 18.455 84.878 1.00 10.47 109 GLN E O 1
ATOM 2575 N N . TRP E 1 49 ? 63.765 18.691 85.191 1.00 10.98 110 TRP E N 1
ATOM 2576 C CA . TRP E 1 49 ? 63.676 20.154 85.265 1.00 11.77 110 TRP E CA 1
ATOM 2577 C C . TRP E 1 49 ? 63.289 20.760 83.905 1.00 11.35 110 TRP E C 1
ATOM 2578 O O . TRP E 1 49 ? 62.395 21.615 83.806 1.00 11.22 110 TRP E O 1
ATOM 2589 N N . SER E 1 50 ? 63.769 20.116 82.823 1.00 13.71 111 SER E N 1
ATOM 2590 C CA . SER E 1 50 ? 63.324 20.577 81.493 1.00 9.51 111 SER E CA 1
ATOM 2591 C C . SER E 1 50 ? 61.823 20.406 81.333 1.00 11.25 111 SER E C 1
ATOM 2592 O O . SER E 1 50 ? 61.139 21.261 80.766 1.00 13.37 111 SER E O 1
ATOM 2595 N N . GLN E 1 51 ? 61.305 19.228 81.690 1.00 12.72 112 GLN E N 1
ATOM 2596 C CA . GLN E 1 51 ? 59.873 18.971 81.516 1.00 15.24 112 GLN E CA 1
ATOM 2597 C C . GLN E 1 51 ? 59.032 19.886 82.390 1.00 13.07 112 GLN E C 1
ATOM 2598 O O . GLN E 1 51 ? 57.914 20.279 82.027 1.00 13.77 112 GLN E O 1
ATOM 2604 N N . LEU E 1 52 ? 59.499 20.120 83.638 1.00 12.37 113 LEU E N 1
ATOM 2605 C CA . LEU E 1 52 ? 58.784 21.088 84.466 1.00 10.10 113 LEU E CA 1
ATOM 2606 C C . LEU E 1 52 ? 58.667 22.420 83.758 1.00 13.51 113 LEU E C 1
ATOM 2607 O O . LEU E 1 52 ? 57.603 23.037 83.690 1.00 13.33 113 LEU E O 1
ATOM 2612 N N . LYS E 1 53 ? 59.772 22.938 83.167 1.00 11.39 114 LYS E N 1
ATOM 2613 C CA . LYS E 1 53 ? 59.704 24.205 82.437 1.00 11.35 114 LYS E CA 1
ATOM 2614 C C . LYS E 1 53 ? 58.803 24.109 81.188 1.00 11.57 114 LYS E C 1
ATOM 2615 O O . LYS E 1 53 ? 58.046 25.067 80.929 1.00 13.72 114 LYS E O 1
ATOM 2621 N N . GLU E 1 54 ? 58.841 22.960 80.549 1.00 15.32 115 GLU E N 1
ATOM 2622 C CA . GLU E 1 54 ? 57.980 22.754 79.361 1.00 16.70 115 GLU E CA 1
ATOM 2623 C C . GLU E 1 54 ? 56.497 22.781 79.775 1.00 17.09 115 GLU E C 1
ATOM 2624 O O . GLU E 1 54 ? 55.652 23.199 78.976 1.00 20.16 115 GLU E O 1
ATOM 2630 N N . GLN E 1 55 ? 56.195 22.391 81.006 1.00 13.72 116 GLN E N 1
ATOM 2631 C CA . GLN E 1 55 ? 54.812 22.460 81.503 1.00 14.78 116 GLN E CA 1
ATOM 2632 C C . GLN E 1 55 ? 54.421 23.808 82.064 1.00 15.70 116 GLN E C 1
ATOM 2633 O O . GLN E 1 55 ? 53.277 23.957 82.520 1.00 14.63 116 GLN E O 1
ATOM 2639 N N . ILE E 1 56 ? 55.262 24.854 82.066 1.00 13.95 117 ILE E N 1
ATOM 2640 C CA . ILE E 1 56 ? 54.918 26.078 82.768 1.00 15.69 117 ILE E CA 1
ATOM 2641 C C . ILE E 1 56 ? 53.608 26.692 82.256 1.00 15.11 117 ILE E C 1
ATOM 2642 O O . ILE E 1 56 ? 52.796 27.142 83.063 1.00 12.4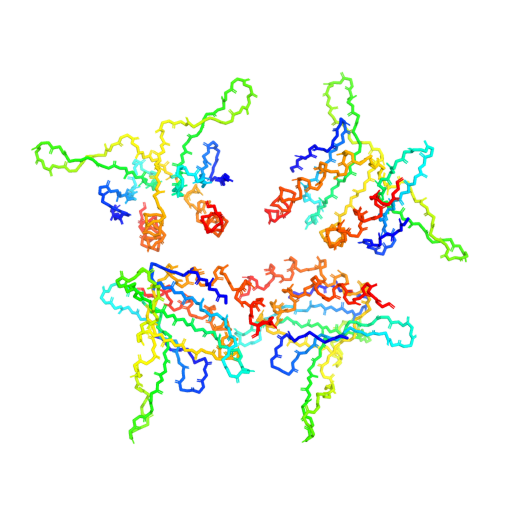2 117 ILE E O 1
ATOM 2647 N N . SER E 1 57 ? 53.462 26.775 80.931 1.00 14.45 118 SER E N 1
ATOM 2648 C CA . SER E 1 57 ? 52.257 27.401 80.388 1.00 16.20 118 SER E CA 1
ATOM 2649 C C . SER E 1 57 ? 51.025 26.623 80.828 1.00 14.02 118 SER E C 1
ATOM 2650 O O . SER E 1 57 ? 50.024 27.261 81.280 1.00 17.07 118 SER E O 1
ATOM 2653 N N . ASP E 1 58 ? 51.064 25.318 80.823 1.00 15.89 119 ASP E N 1
ATOM 2654 C CA . ASP E 1 58 ? 49.880 24.539 81.258 1.00 15.91 119 ASP E CA 1
ATOM 2655 C C . ASP E 1 58 ? 49.586 24.711 82.744 1.00 18.52 119 ASP E C 1
ATOM 2656 O O . ASP E 1 58 ? 48.458 24.811 83.254 1.00 16.05 119 ASP E O 1
ATOM 2661 N N . ILE E 1 59 ? 50.665 24.721 83.542 1.00 15.54 120 ILE E N 1
ATOM 2662 C CA . ILE E 1 59 ? 50.528 24.908 84.977 1.00 14.51 120 ILE E CA 1
ATOM 2663 C C . ILE E 1 59 ? 49.922 26.271 85.281 1.00 14.44 120 ILE E C 1
ATOM 2664 O O . ILE E 1 59 ? 49.004 26.374 86.114 1.00 14.41 120 ILE E O 1
ATOM 2669 N N . ASP E 1 60 ? 50.419 27.320 84.620 1.00 13.91 121 ASP E N 1
ATOM 2670 C CA . ASP E 1 60 ? 49.890 28.659 84.891 1.00 14.92 121 ASP E CA 1
ATOM 2671 C C . ASP E 1 60 ? 48.418 28.743 84.435 1.00 16.73 121 ASP E C 1
ATOM 2672 O O . ASP E 1 60 ? 47.643 29.468 85.050 1.00 19.19 121 ASP E O 1
ATOM 2677 N N . ASP E 1 61 ? 48.092 28.135 83.302 1.00 17.95 122 ASP E N 1
ATOM 2678 C CA . ASP E 1 61 ? 46.699 28.087 82.839 1.00 19.49 122 ASP E CA 1
ATOM 2679 C C . ASP E 1 61 ? 45.838 27.467 83.939 1.00 20.82 122 ASP E C 1
ATOM 2680 O O . ASP E 1 61 ? 44.777 28.018 84.274 1.00 21.55 122 ASP E O 1
ATOM 2685 N N . ALA E 1 62 ? 46.293 26.390 84.577 1.00 19.65 123 ALA E N 1
ATOM 2686 C CA . ALA E 1 62 ? 45.477 25.734 85.609 1.00 19.96 123 ALA E CA 1
ATOM 2687 C C . ALA E 1 62 ? 45.389 26.585 86.846 1.00 21.71 123 ALA E C 1
ATOM 2688 O O . ALA E 1 62 ? 44.336 26.688 87.503 1.00 21.79 123 ALA E O 1
ATOM 2690 N N . VAL E 1 63 ? 46.481 27.317 87.195 1.00 19.07 124 VAL E N 1
ATOM 2691 C CA . VAL E 1 63 ? 46.400 28.231 88.334 1.00 19.65 124 VAL E CA 1
ATOM 2692 C C . VAL E 1 63 ? 45.357 29.313 88.078 1.00 22.31 124 VAL E C 1
ATOM 2693 O O . VAL E 1 63 ? 44.577 29.675 88.953 1.00 22.61 124 VAL E O 1
ATOM 2697 N N . ARG E 1 64 ? 45.344 29.865 86.878 1.00 21.66 125 ARG E N 1
ATOM 2698 C CA . ARG E 1 64 ? 44.423 30.938 86.520 1.00 25.46 125 ARG E CA 1
ATOM 2699 C C . ARG E 1 64 ? 42.957 30.519 86.602 1.00 22.99 125 ARG E C 1
ATOM 2700 O O . ARG E 1 64 ? 42.101 31.377 86.827 1.00 23.78 125 ARG E O 1
ATOM 2708 N N . LYS E 1 65 ? 42.662 29.257 86.357 1.00 24.10 126 LYS E N 1
ATOM 2709 C CA . LYS E 1 65 ? 41.277 28.761 86.396 1.00 24.26 126 LYS E CA 1
ATOM 2710 C C . LYS E 1 65 ? 40.772 28.561 87.807 1.00 26.48 126 LYS E C 1
ATOM 2711 O O . LYS E 1 65 ? 39.551 28.356 87.975 1.00 25.96 126 LYS E O 1
ATOM 2717 N N . LEU E 1 66 ? 41.650 28.570 88.821 1.00 24.19 127 LEU E N 1
ATOM 2718 C CA . LEU E 1 66 ? 41.197 28.342 90.181 1.00 27.04 127 LEU E CA 1
ATOM 2719 C C . LEU E 1 66 ? 40.547 29.563 90.810 1.00 29.47 127 LEU E C 1
ATOM 2720 O O . LEU E 1 66 ? 39.832 29.384 91.833 1.00 33.36 127 LEU E O 1
ATOM 2726 N N . ALA F 1 1 ? 44.541 19.722 88.870 1.00 24.01 62 ALA F N 1
ATOM 2727 C CA . ALA F 1 1 ? 45.079 19.258 87.559 1.00 23.53 62 ALA F CA 1
ATOM 2728 C C . ALA F 1 1 ? 46.482 18.690 87.777 1.00 25.38 62 ALA F C 1
ATOM 2729 O O . ALA F 1 1 ? 47.138 19.221 88.688 1.00 23.82 62 ALA F O 1
ATOM 2731 N N . MET F 1 2 ? 46.865 17.651 87.067 1.00 22.77 63 MET F N 1
ATOM 2732 C CA . MET F 1 2 ? 48.203 17.081 87.169 1.00 21.76 63 MET F CA 1
ATOM 2733 C C . MET F 1 2 ? 48.978 17.178 85.868 1.00 22.02 63 MET F C 1
ATOM 2734 O O . MET F 1 2 ? 48.461 16.984 84.747 1.00 22.85 63 MET F O 1
ATOM 2739 N N . PHE F 1 3 ? 50.265 17.477 85.962 1.00 19.54 64 PHE F N 1
ATOM 2740 C CA . PHE F 1 3 ? 51.175 17.687 84.844 1.00 15.91 64 PHE F CA 1
ATOM 2741 C C . PHE F 1 3 ? 52.417 16.845 85.050 1.00 18.53 64 PHE F C 1
ATOM 2742 O O . PHE F 1 3 ? 53.132 16.998 86.051 1.00 19.38 64 PHE F O 1
ATOM 2750 N N . GLN F 1 4 ? 52.659 15.856 84.170 1.00 16.65 65 GLN F N 1
ATOM 2751 C CA . GLN F 1 4 ? 53.788 14.970 84.365 1.00 15.77 65 GLN F CA 1
ATOM 2752 C C . GLN F 1 4 ? 55.120 15.638 84.088 1.00 16.92 65 GLN F C 1
ATOM 2753 O O . GLN F 1 4 ? 55.212 16.305 83.053 1.00 19.92 65 GLN F O 1
ATOM 2759 N N . ILE F 1 5 ? 56.117 15.450 84.955 1.00 16.35 66 ILE F N 1
ATOM 2760 C CA . ILE F 1 5 ? 57.451 15.965 84.660 1.00 17.72 66 ILE F CA 1
ATOM 2761 C C . ILE F 1 5 ? 58.484 14.879 84.685 1.00 17.88 66 ILE F C 1
ATOM 2762 O O . ILE F 1 5 ? 59.686 15.121 84.427 1.00 18.97 66 ILE F O 1
ATOM 2767 N N . GLY F 1 6 ? 58.094 13.618 84.828 1.00 16.00 67 GLY F N 1
ATOM 2768 C CA . GLY F 1 6 ? 59.066 12.508 84.758 1.00 19.85 67 GLY F CA 1
ATOM 2769 C C . GLY F 1 6 ? 58.287 11.206 85.020 1.00 17.60 67 GLY F C 1
ATOM 2770 O O . GLY F 1 6 ? 57.103 11.285 85.323 1.00 16.95 67 GLY F O 1
ATOM 2771 N N . LYS F 1 7 ? 58.973 10.082 84.941 1.00 19.70 68 LYS F N 1
ATOM 2772 C CA . LYS F 1 7 ? 58.300 8.847 85.368 1.00 23.57 68 LYS F CA 1
ATOM 2773 C C . LYS F 1 7 ? 58.005 9.101 86.855 1.00 20.71 68 LYS F C 1
ATOM 2774 O O . LYS F 1 7 ? 58.857 9.623 87.607 1.00 24.66 68 LYS F O 1
ATOM 2780 N N . MET F 1 8 ? 56.780 8.868 87.272 1.00 21.86 69 MET F N 1
ATOM 2781 C CA . MET F 1 8 ? 56.412 8.898 88.682 1.00 20.39 69 MET F CA 1
ATOM 2782 C C . MET F 1 8 ? 56.542 10.301 89.306 1.00 18.60 69 MET F C 1
ATOM 2783 O O . MET F 1 8 ? 56.519 10.389 90.539 1.00 19.06 69 MET F O 1
ATOM 2788 N N . ARG F 1 9 ? 56.627 11.362 88.532 1.00 15.91 70 ARG F N 1
ATOM 2789 C CA . ARG F 1 9 ? 56.818 12.709 89.137 1.00 14.57 70 ARG F CA 1
ATOM 2790 C C . ARG F 1 9 ? 55.863 13.672 88.453 1.00 14.96 70 ARG F C 1
ATOM 2791 O O . ARG F 1 9 ? 55.753 13.753 87.229 1.00 17.75 70 ARG F O 1
ATOM 2799 N N . TYR F 1 10 ? 54.995 14.316 89.252 1.00 15.10 71 TYR F N 1
ATOM 2800 C CA . TYR F 1 10 ? 53.935 15.152 88.721 1.00 14.81 71 TYR F CA 1
ATOM 2801 C C . TYR F 1 10 ? 53.889 16.502 89.459 1.00 17.98 71 TYR F C 1
ATOM 2802 O O . TYR F 1 10 ? 54.038 16.549 90.679 1.00 16.73 71 TYR F O 1
ATOM 2811 N N . VAL F 1 11 ? 53.371 17.493 88.744 1.00 17.28 72 VAL F N 1
ATOM 2812 C CA . VAL F 1 11 ? 53.034 18.767 89.404 1.00 15.12 72 VAL F CA 1
ATOM 2813 C C . VAL F 1 11 ? 51.505 18.751 89.532 1.00 16.60 72 VAL F C 1
ATOM 2814 O O . VAL F 1 11 ? 50.815 18.585 88.510 1.00 18.99 72 VAL F O 1
ATOM 2818 N N . SER F 1 12 ? 51.021 19.035 90.729 1.00 15.65 73 SER F N 1
ATOM 2819 C CA . SER F 1 12 ? 49.583 19.138 90.938 1.00 15.93 73 SER F CA 1
ATOM 2820 C C . SER F 1 12 ? 49.185 20.578 91.226 1.00 18.32 73 SER F C 1
ATOM 2821 O O . SER F 1 12 ? 49.933 21.221 91.977 1.00 17.51 73 SER F O 1
ATOM 2824 N N . VAL F 1 13 ? 48.134 21.066 90.603 1.00 14.55 74 VAL F N 1
ATOM 2825 C CA . VAL F 1 13 ? 47.651 22.417 90.841 1.00 13.84 74 VAL F CA 1
ATOM 2826 C C . VAL F 1 13 ? 46.232 22.341 91.426 1.00 19.73 74 VAL F C 1
ATOM 2827 O O . VAL F 1 13 ? 45.341 21.735 90.814 1.00 19.76 74 VAL F O 1
ATOM 2831 N N . ARG F 1 14 ? 46.095 22.825 92.652 1.00 17.72 75 ARG F N 1
ATOM 2832 C CA . ARG F 1 14 ? 44.777 22.722 93.288 1.00 21.10 75 ARG F CA 1
ATOM 2833 C C . ARG F 1 14 ? 44.605 23.882 94.256 1.00 24.13 75 ARG F C 1
ATOM 2834 O O . ARG F 1 14 ? 45.539 24.601 94.609 1.00 22.71 75 ARG F O 1
ATOM 2842 N N . ASP F 1 15 ? 43.349 24.047 94.657 1.00 22.25 76 ASP F N 1
ATOM 2843 C CA . ASP F 1 15 ? 42.977 25.068 95.624 1.00 25.62 76 ASP F CA 1
ATOM 2844 C C . ASP F 1 15 ? 42.855 24.322 96.950 1.00 31.62 76 ASP F C 1
ATOM 2845 O O . ASP F 1 15 ? 42.050 23.377 97.059 1.00 33.25 76 ASP F O 1
ATOM 2850 N N . PHE F 1 16 ? 43.667 24.725 97.903 1.00 32.59 77 PHE F N 1
ATOM 2851 C CA . PHE F 1 16 ? 43.646 24.065 99.215 1.00 36.68 77 PHE F CA 1
ATOM 2852 C C . PHE F 1 16 ? 43.172 25.112 100.205 1.00 38.26 77 PHE F C 1
ATOM 2853 O O . PHE F 1 16 ? 43.905 26.033 100.557 1.00 37.49 77 PHE F O 1
ATOM 2861 N N . LYS F 1 17 ? 41.859 25.125 100.442 1.00 40.86 78 LYS F N 1
ATOM 2862 C CA . LYS F 1 17 ? 41.239 26.037 101.385 1.00 42.09 78 LYS F CA 1
ATOM 2863 C C . LYS F 1 17 ? 41.269 27.488 100.941 1.00 40.36 78 LYS F C 1
ATOM 2864 O O . LYS F 1 17 ? 41.454 28.382 101.770 1.00 43.28 78 LYS F O 1
ATOM 2870 N N . GLY F 1 18 ? 41.116 27.755 99.648 1.00 37.65 79 GLY F N 1
ATOM 2871 C CA . GLY F 1 18 ? 41.100 29.133 99.160 1.00 36.10 79 GLY F CA 1
ATOM 2872 C C . GLY F 1 18 ? 42.484 29.596 98.703 1.00 32.90 79 GLY F C 1
ATOM 2873 O O . GLY F 1 18 ? 42.600 30.648 98.078 1.00 35.16 79 GLY F O 1
ATOM 2874 N N . LYS F 1 19 ? 43.508 28.810 98.981 1.00 29.72 80 LYS F N 1
ATOM 2875 C CA . LYS F 1 19 ? 44.868 29.152 98.544 1.00 26.94 80 LYS F CA 1
ATOM 2876 C C . LYS F 1 19 ? 45.306 28.206 97.429 1.00 24.62 80 LYS F C 1
ATOM 2877 O O . LYS F 1 19 ? 45.039 27.003 97.480 1.00 24.44 80 LYS F O 1
ATOM 2883 N N . VAL F 1 20 ? 46.020 28.768 96.454 1.00 23.07 81 VAL F N 1
ATOM 2884 C CA . VAL F 1 20 ? 46.520 27.934 95.363 1.00 18.35 81 VAL F CA 1
ATOM 2885 C C . VAL F 1 20 ? 47.845 27.295 95.754 1.00 18.86 81 VAL F C 1
ATOM 2886 O O . VAL F 1 20 ? 48.711 27.937 96.355 1.00 14.83 81 VAL F O 1
ATOM 2890 N N . LEU F 1 21 ? 47.904 25.992 95.514 1.00 15.98 82 LEU F N 1
ATOM 2891 C CA . LEU F 1 21 ? 49.148 25.267 95.763 1.00 15.92 82 LEU F CA 1
ATOM 2892 C C . LEU F 1 21 ? 49.594 24.611 94.463 1.00 18.58 82 LEU F C 1
ATOM 2893 O O . LEU F 1 21 ? 48.791 24.023 93.720 1.00 19.30 82 LEU F O 1
ATOM 2898 N N . ILE F 1 22 ? 50.893 24.729 94.192 1.00 15.34 83 ILE F N 1
ATOM 2899 C CA . ILE F 1 22 ? 51.557 24.202 93.038 1.00 11.10 83 ILE F CA 1
ATOM 2900 C C . ILE F 1 22 ? 52.564 23.209 93.636 1.00 15.36 83 ILE F C 1
ATOM 2901 O O . ILE F 1 22 ? 53.605 23.594 94.178 1.00 14.03 83 ILE F O 1
ATOM 2906 N N . ASP F 1 23 ? 52.161 21.951 93.594 1.00 12.80 84 ASP F N 1
ATOM 2907 C CA . ASP F 1 23 ? 52.892 20.909 94.334 1.00 11.60 84 ASP F CA 1
ATOM 2908 C C . ASP F 1 23 ? 53.703 20.020 93.438 1.00 14.29 84 ASP F C 1
ATOM 2909 O O . ASP F 1 23 ? 53.187 19.515 92.422 1.00 17.03 84 ASP F O 1
ATOM 2914 N N . ILE F 1 24 ? 55.012 19.970 93.655 1.00 12.74 85 ILE F N 1
ATOM 2915 C CA . ILE F 1 24 ? 55.951 19.256 92.785 1.00 12.66 85 ILE F CA 1
ATOM 2916 C C . ILE F 1 24 ? 56.380 18.009 93.524 1.00 13.79 85 ILE F C 1
ATOM 2917 O O . ILE F 1 24 ? 56.983 18.125 94.589 1.00 12.87 85 ILE F O 1
ATOM 2922 N N . ARG F 1 25 ? 56.007 16.782 93.089 1.00 13.93 86 ARG F N 1
ATOM 2923 C CA . ARG F 1 25 ? 56.247 15.638 93.980 1.00 14.20 86 ARG F CA 1
ATOM 2924 C C . ARG F 1 25 ? 56.413 14.291 93.283 1.00 13.69 86 ARG F C 1
ATOM 2925 O O . ARG F 1 25 ? 55.988 14.117 92.152 1.00 15.12 86 ARG F O 1
ATOM 2933 N N . GLU F 1 26 ? 57.074 13.366 93.957 1.00 14.60 87 GLU F N 1
ATOM 2934 C CA . GLU F 1 26 ? 57.183 11.973 93.528 1.00 14.63 87 GLU F CA 1
ATOM 2935 C C . GLU F 1 26 ? 55.943 11.171 93.925 1.00 16.20 87 GLU F C 1
ATOM 2936 O O . GLU F 1 26 ? 55.317 11.448 94.936 1.00 15.58 87 GLU F O 1
ATOM 2942 N N . TYR F 1 27 ? 55.595 10.211 93.060 1.00 14.85 88 TYR F N 1
ATOM 2943 C CA . TYR F 1 27 ? 54.381 9.430 93.330 1.00 13.79 88 TYR F CA 1
ATOM 2944 C C . TYR F 1 27 ? 54.756 7.947 93.315 1.00 16.73 88 TYR F C 1
ATOM 2945 O O . TYR F 1 27 ? 55.682 7.550 92.641 1.00 17.53 88 TYR F O 1
ATOM 2954 N N . TRP F 1 28 ? 54.060 7.169 94.128 1.00 17.84 89 TRP F N 1
ATOM 2955 C CA . TRP F 1 28 ? 54.123 5.711 94.033 1.00 17.71 89 TRP F CA 1
ATOM 2956 C C . TRP F 1 28 ? 52.870 5.252 93.287 1.00 19.45 89 TRP F C 1
ATOM 2957 O O . TRP F 1 28 ? 51.891 5.971 93.254 1.00 19.27 89 TRP F O 1
ATOM 2968 N N . MET F 1 29 ? 52.914 3.994 92.828 1.00 18.88 90 MET F N 1
ATOM 2969 C CA . MET F 1 29 ? 51.699 3.377 92.301 1.00 18.48 90 MET F CA 1
ATOM 2970 C C . MET F 1 29 ? 51.319 2.240 93.260 1.00 19.57 90 MET F C 1
ATOM 2971 O O . MET F 1 29 ? 52.184 1.462 93.679 1.00 18.40 90 MET F O 1
ATOM 2976 N N . ASP F 1 30 ? 50.074 2.255 93.706 1.00 18.17 91 ASP F N 1
ATOM 2977 C CA . ASP F 1 30 ? 49.630 1.309 94.752 1.00 18.63 91 ASP F CA 1
ATOM 2978 C C . ASP F 1 30 ? 49.190 0.020 94.055 1.00 19.50 91 ASP F C 1
ATOM 2979 O O . ASP F 1 30 ? 49.180 -0.039 92.836 1.00 19.02 91 ASP F O 1
ATOM 2984 N N . PRO F 1 31 ? 48.812 -1.004 94.828 1.00 20.39 92 PRO F N 1
ATOM 2985 C CA . PRO F 1 31 ? 48.454 -2.299 94.257 1.00 22.77 92 PRO F CA 1
ATOM 2986 C C . PRO F 1 31 ? 47.169 -2.276 93.451 1.00 24.76 92 PRO F C 1
ATOM 2987 O O . PRO F 1 31 ? 47.021 -3.089 92.534 1.00 24.38 92 PRO F O 1
ATOM 2991 N N . GLU F 1 32 ? 46.385 -1.195 93.551 1.00 26.74 93 GLU F N 1
ATOM 2992 C CA . GLU F 1 32 ? 45.189 -1.041 92.726 1.00 28.91 93 GLU F CA 1
ATOM 2993 C C . GLU F 1 32 ? 45.441 -0.200 91.482 1.00 27.76 93 GLU F C 1
ATOM 2994 O O . GLU F 1 32 ? 44.474 0.194 90.817 1.00 31.47 93 GLU F O 1
ATOM 3000 N N . GLY F 1 33 ? 46.681 0.171 91.194 1.00 26.02 94 GLY F N 1
ATOM 3001 C CA . GLY F 1 33 ? 47.049 0.951 90.035 1.00 28.21 94 GLY F CA 1
ATOM 3002 C C . GLY F 1 33 ? 46.884 2.464 90.164 1.00 27.70 94 GLY F C 1
ATOM 3003 O O . GLY F 1 33 ? 47.176 3.181 89.202 1.00 32.60 94 GLY F O 1
ATOM 3004 N N . GLU F 1 34 ? 46.593 2.961 91.346 1.00 25.03 95 GLU F N 1
ATOM 3005 C CA . GLU F 1 34 ? 46.453 4.410 91.528 1.00 26.79 95 GLU F CA 1
ATOM 3006 C C . GLU F 1 34 ? 47.803 5.023 91.932 1.00 25.21 95 GLU F C 1
ATOM 3007 O O . GLU F 1 34 ? 48.502 4.489 92.787 1.00 22.41 95 GLU F O 1
ATOM 3013 N N . MET F 1 35 ? 48.037 6.217 91.430 1.00 25.10 96 MET F N 1
ATOM 3014 C CA . MET F 1 35 ? 49.175 7.037 91.836 1.00 25.03 96 MET F CA 1
ATOM 3015 C C . MET F 1 35 ? 48.893 7.702 93.173 1.00 21.98 96 MET F C 1
ATOM 3016 O O . MET F 1 35 ? 47.850 8.340 93.369 1.00 24.66 96 MET F O 1
ATOM 3021 N N . LYS F 1 36 ? 49.761 7.511 94.154 1.00 19.35 97 LYS F N 1
ATOM 3022 C CA . LYS F 1 36 ? 49.663 8.073 95.473 1.00 18.45 97 LYS F CA 1
ATOM 3023 C C . LYS F 1 36 ? 50.886 8.962 95.736 1.00 18.46 97 LYS F C 1
ATOM 3024 O O . LYS F 1 36 ? 52.006 8.625 95.376 1.00 17.76 97 LYS F O 1
ATOM 3030 N N . PRO F 1 37 ? 50.658 10.112 96.365 1.00 22.00 98 PRO F N 1
ATOM 3031 C CA . PRO F 1 37 ? 51.769 11.031 96.605 1.00 20.14 98 PRO F CA 1
ATOM 3032 C C . PRO F 1 37 ? 52.777 10.499 97.585 1.00 19.40 98 PRO F C 1
ATOM 3033 O O . PRO F 1 37 ? 52.406 10.023 98.685 1.00 22.04 98 PRO F O 1
ATOM 3037 N N . GLY F 1 38 ? 54.071 10.594 97.276 1.00 17.99 99 GLY F N 1
ATOM 3038 C CA . GLY F 1 38 ? 55.155 10.241 98.151 1.00 17.92 99 GLY F CA 1
ATOM 3039 C C . GLY F 1 38 ? 55.525 11.406 99.084 1.00 19.86 99 GLY F C 1
ATOM 3040 O O . GLY F 1 38 ? 54.964 12.490 98.948 1.00 19.83 99 GLY F O 1
ATOM 3041 N N . ARG F 1 39 ? 56.505 11.155 99.949 1.00 18.24 100 ARG F N 1
ATOM 3042 C CA . ARG F 1 39 ? 56.928 12.212 100.879 1.00 21.25 100 ARG F CA 1
ATOM 3043 C C . ARG F 1 39 ? 57.863 13.222 100.211 1.00 19.91 100 ARG F C 1
ATOM 3044 O O . ARG F 1 39 ? 58.029 14.312 100.758 1.00 21.94 100 ARG F O 1
ATOM 3052 N N . LYS F 1 40 ? 58.465 12.839 99.092 1.00 18.64 101 LYS F N 1
ATOM 3053 C CA . LYS F 1 40 ? 59.455 13.731 98.482 1.00 18.84 101 LYS F CA 1
ATOM 3054 C C . LYS F 1 40 ? 58.777 14.692 97.503 1.00 17.17 101 LYS F C 1
ATOM 3055 O O . LYS F 1 40 ? 58.483 14.381 96.350 1.00 17.41 101 LYS F O 1
ATOM 3061 N N . GLY F 1 41 ? 58.458 15.861 98.061 1.00 15.18 102 GLY F N 1
ATOM 3062 C CA . GLY F 1 41 ? 57.811 16.886 97.200 1.00 12.32 102 GLY F CA 1
ATOM 3063 C C . GLY F 1 41 ? 57.762 18.188 98.001 1.00 16.12 102 GLY F C 1
ATOM 3064 O O . GLY F 1 41 ? 58.041 18.196 99.220 1.00 15.62 102 GLY F O 1
ATOM 3065 N N . ILE F 1 42 ? 57.230 19.214 97.345 1.00 16.69 103 ILE F N 1
ATOM 3066 C CA . ILE F 1 42 ? 57.084 20.520 97.989 1.00 15.11 103 ILE F CA 1
ATOM 3067 C C . ILE F 1 42 ? 55.885 21.237 97.368 1.00 15.39 103 ILE F C 1
ATOM 3068 O O . ILE F 1 42 ? 55.695 21.155 96.137 1.00 12.90 103 ILE F O 1
ATOM 3073 N N . SER F 1 43 ? 55.090 21.899 98.229 1.00 14.30 104 SER F N 1
ATOM 3074 C CA . SER F 1 43 ? 53.956 22.645 97.718 1.00 13.22 104 SER F CA 1
ATOM 3075 C C . SER F 1 43 ? 54.363 24.143 97.675 1.00 11.40 104 SER F C 1
ATOM 3076 O O . SER F 1 43 ? 54.469 24.721 98.751 1.00 16.21 104 SER F O 1
ATOM 3079 N N . LEU F 1 44 ? 54.375 24.762 96.529 1.00 12.11 105 LEU F N 1
ATOM 3080 C CA . LEU F 1 44 ? 54.715 26.173 96.412 1.00 12.25 105 LEU F CA 1
ATOM 3081 C C . LEU F 1 44 ? 53.442 27.010 96.327 1.00 15.30 105 LEU F C 1
ATOM 3082 O O . LEU F 1 44 ? 52.426 26.484 95.850 1.00 16.49 105 LEU F O 1
ATOM 3087 N N . ASN F 1 45 ? 53.476 28.215 96.878 1.00 11.08 106 ASN F N 1
ATOM 3088 C CA . ASN F 1 45 ? 52.321 29.098 96.572 1.00 13.50 106 ASN F CA 1
ATOM 3089 C C . ASN F 1 45 ? 52.679 29.861 95.313 1.00 14.60 106 ASN F C 1
ATOM 3090 O O . ASN F 1 45 ? 53.782 29.720 94.759 1.00 12.80 106 ASN F O 1
ATOM 3095 N N . PRO F 1 46 ? 51.781 30.642 94.731 1.00 14.44 107 PRO F N 1
ATOM 3096 C CA . PRO F 1 46 ? 52.034 31.322 93.471 1.00 14.36 107 PRO F CA 1
ATOM 3097 C C . PRO F 1 46 ? 53.206 32.300 93.538 1.00 12.05 107 PRO F C 1
ATOM 3098 O O . PRO F 1 46 ? 53.879 32.457 92.521 1.00 12.95 107 PRO F O 1
ATOM 3102 N N . GLU F 1 47 ? 53.461 32.916 94.693 1.00 10.67 108 GLU F N 1
ATOM 3103 C CA . GLU F 1 47 ? 54.612 33.853 94.736 1.00 10.92 108 GLU F CA 1
ATOM 3104 C C . GLU F 1 47 ? 55.911 33.076 94.699 1.00 11.83 108 GLU F C 1
ATOM 3105 O O . GLU F 1 47 ? 56.900 33.564 94.098 1.00 12.06 108 GLU F O 1
ATOM 3111 N N . GLN F 1 48 ? 55.998 31.952 95.361 1.00 11.99 109 GLN F N 1
ATOM 3112 C CA . GLN F 1 48 ? 57.261 31.163 95.320 1.00 11.60 109 GLN F CA 1
ATOM 3113 C C . GLN F 1 48 ? 57.442 30.638 93.902 1.00 11.66 109 GLN F C 1
ATOM 3114 O O . GLN F 1 48 ? 58.563 30.554 93.406 1.00 10.92 109 GLN F O 1
ATOM 3120 N N . TRP F 1 49 ? 56.341 30.191 93.293 1.00 10.69 110 TRP F N 1
ATOM 3121 C CA . TRP F 1 49 ? 56.430 29.699 91.890 1.00 10.04 110 TRP F CA 1
ATOM 3122 C C . TRP F 1 49 ? 56.852 30.840 90.986 1.00 10.11 110 TRP F C 1
ATOM 3123 O O . TRP F 1 49 ? 57.669 30.634 90.085 1.00 9.19 110 TRP F O 1
ATOM 3134 N N . SER F 1 50 ? 56.413 32.083 91.285 1.00 9.01 111 SER F N 1
ATOM 3135 C CA . SER F 1 50 ? 56.916 33.209 90.500 1.00 11.89 111 SER F CA 1
ATOM 3136 C C . SER F 1 50 ? 58.417 33.412 90.682 1.00 12.66 111 SER F C 1
ATOM 3137 O O . SER F 1 50 ? 59.164 33.653 89.719 1.00 9.01 111 SER F O 1
ATOM 3140 N N . GLN F 1 51 ? 58.873 33.322 91.940 1.00 11.13 112 GLN F N 1
ATOM 3141 C CA . GLN F 1 51 ? 60.313 33.494 92.188 1.00 11.01 112 GLN F CA 1
ATOM 3142 C C . GLN F 1 51 ? 61.134 32.444 91.454 1.00 9.24 112 GLN F C 1
ATOM 3143 O O . GLN F 1 51 ? 62.197 32.752 90.940 1.00 9.73 112 GLN F O 1
ATOM 3149 N N . LEU F 1 52 ? 60.632 31.200 91.370 1.00 8.47 113 LEU F N 1
ATOM 3150 C CA . LEU F 1 52 ? 61.297 30.135 90.645 1.00 9.36 113 LEU F CA 1
ATOM 3151 C C . LEU F 1 52 ? 61.304 30.477 89.148 1.00 9.62 113 LEU F C 1
ATOM 3152 O O . LEU F 1 52 ? 62.357 30.497 88.528 1.00 9.84 113 LEU F O 1
ATOM 3157 N N . LYS F 1 53 ? 60.156 30.872 88.586 1.00 7.79 114 LYS F N 1
ATOM 3158 C CA . LYS F 1 53 ? 60.126 31.173 87.149 1.00 8.04 114 LYS F CA 1
ATOM 3159 C C . LYS F 1 53 ? 61.049 32.332 86.770 1.00 8.74 114 LYS F C 1
ATOM 3160 O O . LYS F 1 53 ? 61.721 32.332 85.747 1.00 11.04 114 LYS F O 1
ATOM 3166 N N . GLU F 1 54 ? 61.090 33.375 87.634 1.00 8.71 115 GLU F N 1
ATOM 3167 C CA . GLU F 1 54 ? 61.924 34.540 87.377 1.00 10.19 115 GLU F CA 1
ATOM 3168 C C . GLU F 1 54 ? 63.410 34.201 87.274 1.00 11.10 115 GLU F C 1
ATOM 3169 O O . GLU F 1 54 ? 64.154 34.996 86.669 1.00 11.30 115 GLU F O 1
ATOM 3175 N N . GLN F 1 55 ? 63.789 33.128 87.937 1.00 9.81 116 GLN F N 1
ATOM 3176 C CA . GLN F 1 55 ? 65.234 32.793 87.957 1.00 9.91 116 GLN F CA 1
ATOM 3177 C C . GLN F 1 55 ? 65.516 31.594 87.086 1.00 11.26 116 GLN F C 1
ATOM 3178 O O . GLN F 1 55 ? 66.641 31.080 87.166 1.00 9.52 116 GLN F O 1
ATOM 3184 N N . ILE F 1 56 ? 64.655 31.271 86.106 1.00 9.30 117 ILE F N 1
ATOM 3185 C CA . ILE F 1 56 ? 65.038 30.104 85.272 1.00 8.27 117 ILE F CA 1
ATOM 3186 C C . ILE F 1 56 ? 66.324 30.354 84.507 1.00 8.22 117 ILE F C 1
ATOM 3187 O O . ILE F 1 56 ? 67.098 29.399 84.341 1.00 10.31 117 ILE F O 1
ATOM 3192 N N . SER F 1 57 ? 66.562 31.535 83.945 1.00 8.69 118 SER F N 1
ATOM 3193 C CA . SER F 1 57 ? 67.829 31.695 83.166 1.00 11.32 118 SER F CA 1
ATOM 3194 C C . SER F 1 57 ? 68.999 31.447 84.103 1.00 10.80 118 SER F C 1
ATOM 3195 O O . SER F 1 57 ? 70.028 30.880 83.715 1.00 11.39 118 SER F O 1
ATOM 3198 N N . ASP F 1 58 ? 68.909 31.995 85.332 1.00 10.39 119 ASP F N 1
ATOM 3199 C CA . ASP F 1 58 ? 70.051 31.825 86.259 1.00 10.93 119 ASP F CA 1
ATOM 3200 C C . ASP F 1 58 ? 70.273 30.370 86.671 1.00 10.51 119 ASP F C 1
ATOM 3201 O O . ASP F 1 58 ? 71.392 29.871 86.797 1.00 11.58 119 ASP F O 1
ATOM 3206 N N . ILE F 1 59 ? 69.163 29.659 86.892 1.00 9.23 120 ILE F N 1
ATOM 3207 C CA . ILE F 1 59 ? 69.242 28.242 87.247 1.00 9.72 120 ILE F CA 1
ATOM 3208 C C . ILE F 1 59 ? 69.780 27.410 86.095 1.00 11.47 120 ILE F C 1
ATOM 3209 O O . ILE F 1 59 ? 70.696 26.583 86.283 1.00 11.70 120 ILE F O 1
ATOM 3214 N N . ASP F 1 60 ? 69.361 27.734 84.866 1.00 10.38 121 ASP F N 1
ATOM 3215 C CA . ASP F 1 60 ? 69.805 27.031 83.680 1.00 9.50 121 ASP F CA 1
ATOM 3216 C C . ASP F 1 60 ? 71.319 27.264 83.466 1.00 10.29 121 ASP F C 1
ATOM 3217 O O . ASP F 1 60 ? 72.039 26.361 83.053 1.00 12.33 121 ASP F O 1
ATOM 3222 N N . ASP F 1 61 ? 71.713 28.508 83.723 1.00 9.70 122 ASP F N 1
ATOM 3223 C CA . ASP F 1 61 ? 73.160 28.806 83.630 1.00 11.62 122 ASP F CA 1
ATOM 3224 C C . ASP F 1 61 ? 73.927 27.967 84.630 1.00 13.12 122 ASP F C 1
ATOM 3225 O O . ASP F 1 61 ? 74.992 27.404 84.296 1.00 12.04 122 ASP F O 1
ATOM 3230 N N . ALA F 1 62 ? 73.490 27.829 85.878 1.00 10.93 123 ALA F N 1
ATOM 3231 C CA . ALA F 1 62 ? 74.224 27.046 86.865 1.00 12.51 123 ALA F CA 1
ATOM 3232 C C . ALA F 1 62 ? 74.263 25.568 86.463 1.00 13.79 123 ALA F C 1
ATOM 3233 O O . ALA F 1 62 ? 75.287 24.920 86.609 1.00 14.09 123 ALA F O 1
ATOM 3235 N N . VAL F 1 63 ? 73.148 25.067 85.891 1.00 12.08 124 VAL F N 1
ATOM 3236 C CA . VAL F 1 63 ? 73.133 23.668 85.428 1.00 13.40 124 VAL F CA 1
ATOM 3237 C C . VAL F 1 63 ? 74.183 23.474 84.340 1.00 13.78 124 VAL F C 1
ATOM 3238 O O . VAL F 1 63 ? 74.963 22.508 84.354 1.00 13.82 124 VAL F O 1
ATOM 3242 N N . ARG F 1 64 ? 74.234 24.396 83.371 1.00 11.74 125 ARG F N 1
ATOM 3243 C CA . ARG F 1 64 ? 75.149 24.270 82.223 1.00 16.21 125 ARG F CA 1
ATOM 3244 C C . ARG F 1 64 ? 76.616 24.314 82.639 1.00 16.44 125 ARG F C 1
ATOM 3245 O O . ARG F 1 64 ? 77.484 23.763 81.933 1.00 18.95 125 ARG F O 1
ATOM 3253 N N . LYS F 1 65 ? 76.896 25.005 83.746 1.00 14.98 126 LYS F N 1
ATOM 3254 C CA . LYS F 1 65 ? 78.283 25.220 84.161 1.00 19.07 126 LYS F CA 1
ATOM 3255 C C . LYS F 1 65 ? 78.824 23.989 84.844 1.00 20.23 126 LYS F C 1
ATOM 3256 O O . LYS F 1 65 ? 80.055 23.930 84.998 1.00 21.37 126 LYS F O 1
ATOM 3262 N N . LEU F 1 66 ? 78.005 23.090 85.339 1.00 20.60 127 LEU F N 1
ATOM 3263 C CA . LEU F 1 66 ? 78.531 21.889 86.004 1.00 21.21 127 LEU F CA 1
ATOM 3264 C C . LEU F 1 66 ? 79.085 20.829 85.080 1.00 27.45 127 LEU F C 1
ATOM 3265 O O . LEU F 1 66 ? 79.811 19.954 85.631 1.00 29.08 127 LEU F O 1
ATOM 3271 N N . ALA G 1 1 ? 82.259 23.727 67.945 1.00 21.72 62 ALA G N 1
ATOM 3272 C CA . ALA G 1 1 ? 81.640 23.884 69.279 1.00 19.16 62 ALA G CA 1
ATOM 3273 C C . ALA G 1 1 ? 80.194 23.371 69.271 1.00 21.99 62 ALA G C 1
ATOM 3274 O O . ALA G 1 1 ? 79.513 23.564 68.265 1.00 23.02 62 ALA G O 1
ATOM 3276 N N . MET G 1 2 ? 79.790 22.692 70.325 1.00 19.16 63 MET G N 1
ATOM 3277 C CA . MET G 1 2 ? 78.421 22.190 70.480 1.00 17.49 63 MET G CA 1
ATOM 3278 C C . MET G 1 2 ? 77.737 22.833 71.658 1.00 18.83 63 MET G C 1
ATOM 3279 O O . MET G 1 2 ? 78.300 23.079 72.753 1.00 19.74 63 MET G O 1
ATOM 3284 N N . PHE G 1 3 ? 76.437 23.132 71.507 1.00 12.45 64 PHE G N 1
ATOM 3285 C CA . PHE G 1 3 ? 75.642 23.797 72.541 1.00 11.65 64 PHE G CA 1
ATOM 3286 C C . PHE G 1 3 ? 74.336 23.020 72.717 1.00 14.66 64 PHE G C 1
ATOM 3287 O O . PHE G 1 3 ? 73.553 22.961 71.759 1.00 14.98 64 PHE G O 1
ATOM 3295 N N . GLN G 1 4 ? 74.108 22.405 73.877 1.00 13.37 65 GLN G N 1
ATOM 3296 C CA . GLN G 1 4 ? 72.907 21.605 74.060 1.00 12.71 65 GLN G CA 1
ATOM 3297 C C . GLN G 1 4 ? 71.634 22.404 74.261 1.00 13.68 65 GLN G C 1
ATOM 3298 O O . GLN G 1 4 ? 71.622 23.354 75.066 1.00 14.45 65 GLN G O 1
ATOM 3304 N N . ILE G 1 5 ? 70.605 22.110 73.440 1.00 13.85 66 ILE G N 1
ATOM 3305 C CA . ILE G 1 5 ? 69.374 22.864 73.621 1.00 14.15 66 ILE G CA 1
ATOM 3306 C C . ILE G 1 5 ? 68.211 21.952 74.006 1.00 16.82 66 ILE G C 1
ATOM 3307 O O . ILE G 1 5 ? 67.115 22.360 74.372 1.00 18.74 66 ILE G O 1
ATOM 3312 N N . GLY G 1 6 ? 68.454 20.678 74.187 1.00 19.51 67 GLY G N 1
ATOM 3313 C CA . GLY G 1 6 ? 67.385 19.787 74.696 1.00 18.33 67 GLY G CA 1
ATOM 3314 C C . GLY G 1 6 ? 68.130 18.455 74.830 1.00 17.76 67 GLY G C 1
ATOM 3315 O O . GLY G 1 6 ? 69.206 18.382 74.263 1.00 19.46 67 GLY G O 1
ATOM 3316 N N . LYS G 1 7 ? 67.504 17.493 75.469 1.00 19.21 68 LYS G N 1
ATOM 3317 C CA . LYS G 1 7 ? 68.125 16.157 75.416 1.00 22.73 68 LYS G CA 1
ATOM 3318 C C . LYS G 1 7 ? 68.163 15.867 73.916 1.00 21.06 68 LYS G C 1
ATOM 3319 O O . LYS G 1 7 ? 67.204 16.041 73.176 1.00 25.10 68 LYS G O 1
ATOM 3325 N N . MET G 1 8 ? 69.270 15.394 73.402 1.00 23.44 69 MET G N 1
ATOM 3326 C CA . MET G 1 8 ? 69.477 14.991 72.030 1.00 16.39 69 MET G CA 1
ATOM 3327 C C . MET G 1 8 ? 69.419 16.133 71.022 1.00 14.76 69 MET G C 1
ATOM 3328 O O . MET G 1 8 ? 69.356 15.834 69.833 1.00 16.11 69 MET G O 1
ATOM 3333 N N . ARG G 1 9 ? 69.385 17.421 71.421 1.00 13.18 70 ARG G N 1
ATOM 3334 C CA . ARG G 1 9 ? 69.323 18.466 70.386 1.00 12.97 70 ARG G CA 1
ATOM 3335 C C . ARG G 1 9 ? 70.422 19.484 70.652 1.00 13.25 70 ARG G C 1
ATOM 3336 O O . ARG G 1 9 ? 70.667 19.858 71.815 1.00 14.73 70 ARG G O 1
ATOM 3344 N N . TYR G 1 10 ? 71.193 19.817 69.643 1.00 12.09 71 TYR G N 1
ATOM 3345 C CA . TYR G 1 10 ? 72.349 20.692 69.760 1.00 14.92 71 TYR G CA 1
ATOM 3346 C C . TYR G 1 10 ? 72.449 21.758 68.682 1.00 16.06 71 TYR G C 1
ATOM 3347 O O . TYR G 1 10 ? 72.187 21.483 67.493 1.00 15.05 71 TYR G O 1
ATOM 3356 N N . VAL G 1 11 ? 73.011 22.905 69.074 1.00 15.12 72 VAL G N 1
ATOM 3357 C CA . VAL G 1 11 ? 73.492 23.867 68.077 1.00 13.94 72 VAL G CA 1
ATOM 3358 C C . VAL G 1 11 ? 74.978 23.623 67.908 1.00 16.79 72 VAL G C 1
ATOM 3359 O O . VAL G 1 11 ? 75.716 23.462 68.895 1.00 16.04 72 VAL G O 1
ATOM 3363 N N . SER G 1 12 ? 75.410 23.476 66.638 1.00 13.38 73 SER G N 1
ATOM 3364 C CA . SER G 1 12 ? 76.843 23.287 66.412 1.00 15.04 73 SER G CA 1
ATOM 3365 C C . SER G 1 12 ? 77.343 24.454 65.589 1.00 16.98 73 SER G C 1
ATOM 3366 O O . SER G 1 12 ? 76.630 24.982 64.720 1.00 16.24 73 SER G O 1
ATOM 3369 N N . VAL G 1 13 ? 78.557 24.958 65.905 1.00 12.92 74 VAL G N 1
ATOM 3370 C CA . VAL G 1 13 ? 79.145 26.006 65.098 1.00 12.54 74 VAL G CA 1
ATOM 3371 C C . VAL G 1 13 ? 80.489 25.434 64.600 1.00 17.40 74 VAL G C 1
ATOM 3372 O O . VAL G 1 13 ? 81.265 25.000 65.451 1.00 21.08 74 VAL G O 1
ATOM 3376 N N . ARG G 1 14 ? 80.697 25.494 63.308 1.00 19.43 75 ARG G N 1
ATOM 3377 C CA . ARG G 1 14 ? 81.975 24.942 62.805 1.00 21.78 75 ARG G CA 1
ATOM 3378 C C . ARG G 1 14 ? 82.355 25.608 61.497 1.00 24.06 75 ARG G C 1
ATOM 3379 O O . ARG G 1 14 ? 81.545 26.280 60.883 1.00 22.24 75 ARG G O 1
ATOM 3387 N N . ASP G 1 15 ? 83.616 25.340 61.111 1.00 24.44 76 ASP G N 1
ATOM 3388 C CA . ASP G 1 15 ? 84.077 25.878 59.838 1.00 26.38 76 ASP G CA 1
ATOM 3389 C C . ASP G 1 15 ? 84.154 24.674 58.903 1.00 30.58 76 ASP G C 1
ATOM 3390 O O . ASP G 1 15 ? 84.823 23.698 59.231 1.00 32.80 76 ASP G O 1
ATOM 3395 N N . PHE G 1 16 ? 83.347 24.733 57.861 1.00 32.99 77 PHE G N 1
ATOM 3396 C CA . PHE G 1 16 ? 83.193 23.645 56.894 1.00 38.04 77 PHE G CA 1
ATOM 3397 C C . PHE G 1 16 ? 83.563 24.165 55.515 1.00 39.67 77 PHE G C 1
ATOM 3398 O O . PHE G 1 16 ? 82.932 25.078 54.970 1.00 38.29 77 PHE G O 1
ATOM 3406 N N . LYS G 1 17 ? 84.699 23.720 54.972 1.00 43.77 78 LYS G N 1
ATOM 3407 C CA . LYS G 1 17 ? 85.171 24.183 53.669 1.00 43.27 78 LYS G CA 1
ATOM 3408 C C . LYS G 1 17 ? 85.340 25.698 53.629 1.00 42.34 78 LYS G C 1
ATOM 3409 O O . LYS G 1 17 ? 84.899 26.350 52.668 1.00 43.90 78 LYS G O 1
ATOM 3415 N N . GLY G 1 18 ? 85.895 26.310 54.675 1.00 40.23 79 GLY G N 1
ATOM 3416 C CA . GLY G 1 18 ? 86.086 27.752 54.687 1.00 37.47 79 GLY G CA 1
ATOM 3417 C C . GLY G 1 18 ? 84.855 28.579 54.993 1.00 35.17 79 GLY G C 1
ATOM 3418 O O . GLY G 1 18 ? 84.924 29.816 54.986 1.00 35.81 79 GLY G O 1
ATOM 3419 N N . LYS G 1 19 ? 83.719 27.948 55.275 1.00 33.13 80 LYS G N 1
ATOM 3420 C CA . LYS G 1 19 ? 82.484 28.659 55.589 1.00 29.34 80 LYS G CA 1
ATOM 3421 C C . LYS G 1 19 ? 82.004 28.271 56.995 1.00 25.51 80 LYS G C 1
ATOM 3422 O O . LYS G 1 19 ? 82.102 27.113 57.395 1.00 26.81 80 LYS G O 1
ATOM 3428 N N . VAL G 1 20 ? 81.435 29.245 57.685 1.00 22.94 81 VAL G N 1
ATOM 3429 C CA . VAL G 1 20 ? 80.940 29.000 59.033 1.00 20.11 81 VAL G CA 1
ATOM 3430 C C . VAL G 1 20 ? 79.469 28.580 58.957 1.00 19.84 81 VAL G C 1
ATOM 3431 O O . VAL G 1 20 ? 78.658 29.196 58.281 1.00 20.50 81 VAL G O 1
ATOM 3435 N N . LEU G 1 21 ? 79.185 27.473 59.650 1.00 18.05 82 LEU G N 1
ATOM 3436 C CA . LEU G 1 21 ? 77.799 27.016 59.672 1.00 17.65 82 LEU G CA 1
ATOM 3437 C C . LEU G 1 21 ? 77.289 26.989 61.118 1.00 14.96 82 LEU G C 1
ATOM 3438 O O . LEU G 1 21 ? 78.020 26.482 61.982 1.00 17.64 82 LEU G O 1
ATOM 3443 N N . ILE G 1 22 ? 76.074 27.485 61.312 1.00 13.67 83 ILE G N 1
ATOM 3444 C CA . ILE G 1 22 ? 75.410 27.369 62.610 1.00 15.50 83 ILE G CA 1
ATOM 3445 C C . ILE G 1 22 ? 74.275 26.352 62.423 1.00 16.09 83 ILE G C 1
ATOM 3446 O O . ILE G 1 22 ? 73.296 26.649 61.752 1.00 16.47 83 ILE G O 1
ATOM 3451 N N . ASP G 1 23 ? 74.464 25.147 62.935 1.00 16.10 84 ASP G N 1
ATOM 3452 C CA . ASP G 1 23 ? 73.519 24.048 62.667 1.00 16.99 84 ASP G CA 1
ATOM 3453 C C . ASP G 1 23 ? 72.665 23.692 63.847 1.00 14.75 84 ASP G C 1
ATOM 3454 O O . ASP G 1 23 ? 73.179 23.573 64.967 1.00 15.97 84 ASP G O 1
ATOM 3459 N N . ILE G 1 24 ? 71.345 23.581 63.687 1.00 11.37 85 ILE G N 1
ATOM 3460 C CA . ILE G 1 24 ? 70.416 23.292 64.765 1.00 11.76 85 ILE G CA 1
ATOM 3461 C C . ILE G 1 24 ? 69.793 21.914 64.502 1.00 14.13 85 ILE G C 1
ATOM 3462 O O . ILE G 1 24 ? 69.122 21.783 63.458 1.00 14.56 85 ILE G O 1
ATOM 3467 N N . ARG G 1 25 ? 70.073 20.921 65.351 1.00 11.68 86 ARG G N 1
ATOM 3468 C CA . ARG G 1 25 ? 69.659 19.571 64.836 1.00 12.12 86 ARG G CA 1
ATOM 3469 C C . ARG G 1 25 ? 69.439 18.582 65.946 1.00 14.54 86 ARG G C 1
ATOM 3470 O O . ARG G 1 25 ? 69.935 18.719 67.080 1.00 12.61 86 ARG G O 1
ATOM 3478 N N . GLU G 1 26 ? 68.725 17.513 65.590 1.00 10.76 87 GLU G N 1
ATOM 3479 C CA . GLU G 1 26 ? 68.534 16.324 66.409 1.00 12.33 87 GLU G CA 1
ATOM 3480 C C . GLU G 1 26 ? 69.707 15.336 66.253 1.00 11.65 87 GLU G C 1
ATOM 3481 O O . GLU G 1 26 ? 70.322 15.275 65.185 1.00 13.94 87 GLU G O 1
ATOM 3487 N N . TYR G 1 27 ? 70.075 14.755 67.404 1.00 12.61 88 TYR G N 1
ATOM 3488 C CA . TYR G 1 27 ? 71.195 13.796 67.348 1.00 14.53 88 TYR G CA 1
ATOM 3489 C C . TYR G 1 27 ? 70.734 12.456 67.918 1.00 15.35 88 TYR G C 1
ATOM 3490 O O . TYR G 1 27 ? 69.868 12.391 68.803 1.00 14.44 88 TYR G O 1
ATOM 3499 N N . TRP G 1 28 ? 71.477 11.415 67.535 1.00 15.82 89 TRP G N 1
ATOM 3500 C CA . TRP G 1 28 ? 71.361 10.096 68.146 1.00 15.48 89 TRP G CA 1
ATOM 3501 C C . TRP G 1 28 ? 72.632 9.882 68.970 1.00 17.56 89 TRP G C 1
ATOM 3502 O O . TRP G 1 28 ? 73.640 10.538 68.701 1.00 19.14 89 TRP G O 1
ATOM 3513 N N . MET G 1 29 ? 72.549 8.998 69.962 1.00 16.87 90 MET G N 1
ATOM 3514 C CA . MET G 1 29 ? 73.772 8.626 70.663 1.00 18.55 90 MET G CA 1
ATOM 3515 C C . MET G 1 29 ? 74.193 7.228 70.188 1.00 19.19 90 MET G C 1
ATOM 3516 O O . MET G 1 29 ? 73.307 6.349 70.188 1.00 21.27 90 MET G O 1
ATOM 3521 N N . ASP G 1 30 ? 75.403 7.058 69.698 1.00 18.11 91 ASP G N 1
ATOM 3522 C CA . ASP G 1 30 ? 75.778 5.685 69.247 1.00 16.56 91 ASP G CA 1
ATOM 3523 C C . ASP G 1 30 ? 76.211 4.818 70.404 1.00 15.35 91 ASP G C 1
ATOM 3524 O O . ASP G 1 30 ? 76.237 5.195 71.583 1.00 15.37 91 ASP G O 1
ATOM 3529 N N . PRO G 1 31 ? 76.483 3.533 70.119 1.00 17.62 92 PRO G N 1
ATOM 3530 C CA . PRO G 1 31 ? 76.812 2.545 71.139 1.00 21.11 92 PRO G CA 1
ATOM 3531 C C . PRO G 1 31 ? 78.110 2.868 71.858 1.00 23.09 92 PRO G C 1
ATOM 3532 O O . PRO G 1 31 ? 78.305 2.463 73.009 1.00 26.51 92 PRO G O 1
ATOM 3536 N N . GLU G 1 32 ? 78.934 3.737 71.291 1.00 22.89 93 GLU G N 1
ATOM 3537 C CA . GLU G 1 32 ? 80.142 4.231 71.953 1.00 25.56 93 GLU G CA 1
ATOM 3538 C C . GLU G 1 32 ? 79.904 5.507 72.730 1.00 28.40 93 GLU G C 1
ATOM 3539 O O . GLU G 1 32 ? 80.868 6.121 73.194 1.00 29.17 93 GLU G O 1
ATOM 3545 N N . GLY G 1 33 ? 78.666 6.006 72.793 1.00 26.68 94 GLY G N 1
ATOM 3546 C CA . GLY G 1 33 ? 78.326 7.197 73.522 1.00 24.76 94 GLY G CA 1
ATOM 3547 C C . GLY G 1 33 ? 78.522 8.512 72.775 1.00 24.57 94 GLY G C 1
ATOM 3548 O O . GLY G 1 33 ? 78.363 9.573 73.413 1.00 26.23 94 GLY G O 1
ATOM 3549 N N . GLU G 1 34 ? 78.900 8.495 71.513 1.00 22.94 95 GLU G N 1
ATOM 3550 C CA . GLU G 1 34 ? 79.107 9.691 70.727 1.00 23.90 95 GLU G CA 1
ATOM 3551 C C . GLU G 1 34 ? 77.778 10.191 70.150 1.00 23.26 95 GLU G C 1
ATOM 3552 O O . GLU G 1 34 ? 76.977 9.397 69.634 1.00 20.42 95 GLU G O 1
ATOM 3558 N N . MET G 1 35 ? 77.640 11.509 70.057 1.00 20.86 96 MET G N 1
ATOM 3559 C CA . MET G 1 35 ? 76.445 12.056 69.398 1.00 19.62 96 MET G CA 1
ATOM 3560 C C . MET G 1 35 ? 76.663 12.135 67.909 1.00 19.54 96 MET G C 1
ATOM 3561 O O . MET G 1 35 ? 77.668 12.660 67.385 1.00 21.30 96 MET G O 1
ATOM 3566 N N . LYS G 1 36 ? 75.719 11.552 67.164 1.00 15.84 97 LYS G N 1
ATOM 3567 C CA . LYS G 1 36 ? 75.754 11.516 65.719 1.00 14.99 97 LYS G CA 1
ATOM 3568 C C . LYS G 1 36 ? 7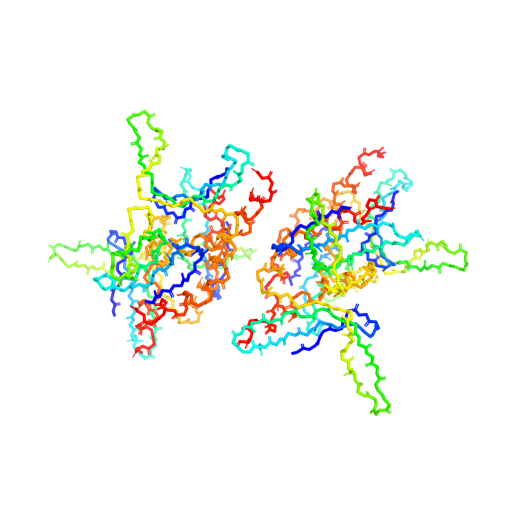4.555 12.254 65.143 1.00 17.59 97 LYS G C 1
ATOM 3569 O O . LYS G 1 36 ? 73.440 12.121 65.643 1.00 17.45 97 LYS G O 1
ATOM 3575 N N . PRO G 1 37 ? 74.780 13.128 64.177 1.00 18.67 98 PRO G N 1
ATOM 3576 C CA . PRO G 1 37 ? 73.738 13.971 63.641 1.00 19.05 98 PRO G CA 1
ATOM 3577 C C . PRO G 1 37 ? 72.637 13.163 62.975 1.00 20.28 98 PRO G C 1
ATOM 3578 O O . PRO G 1 37 ? 72.865 12.284 62.132 1.00 21.03 98 PRO G O 1
ATOM 3582 N N . GLY G 1 38 ? 71.418 13.562 63.288 1.00 18.43 99 GLY G N 1
ATOM 3583 C CA . GLY G 1 38 ? 70.202 13.025 62.687 1.00 19.22 99 GLY G CA 1
ATOM 3584 C C . GLY G 1 38 ? 69.809 13.867 61.483 1.00 18.86 99 GLY G C 1
ATOM 3585 O O . GLY G 1 38 ? 70.423 14.894 61.205 1.00 17.06 99 GLY G O 1
ATOM 3586 N N . ARG G 1 39 ? 68.751 13.420 60.764 1.00 17.94 100 ARG G N 1
ATOM 3587 C CA . ARG G 1 39 ? 68.271 14.124 59.584 1.00 20.04 100 ARG G CA 1
ATOM 3588 C C . ARG G 1 39 ? 67.495 15.396 59.827 1.00 19.19 100 ARG G C 1
ATOM 3589 O O . ARG G 1 39 ? 67.363 16.251 58.936 1.00 19.03 100 ARG G O 1
ATOM 3597 N N . LYS G 1 40 ? 66.876 15.499 60.986 1.00 18.60 101 LYS G N 1
ATOM 3598 C CA . LYS G 1 40 ? 66.007 16.625 61.315 1.00 17.32 101 LYS G CA 1
ATOM 3599 C C . LYS G 1 40 ? 66.852 17.763 61.935 1.00 14.85 101 LYS G C 1
ATOM 3600 O O . LYS G 1 40 ? 67.075 17.790 63.135 1.00 15.35 101 LYS G O 1
ATOM 3606 N N . GLY G 1 41 ? 67.334 18.608 61.049 1.00 16.88 102 GLY G N 1
ATOM 3607 C CA . GLY G 1 41 ? 68.119 19.778 61.466 1.00 17.03 102 GLY G CA 1
ATOM 3608 C C . GLY G 1 41 ? 68.208 20.738 60.284 1.00 19.79 102 GLY G C 1
ATOM 3609 O O . GLY G 1 41 ? 67.831 20.400 59.148 1.00 17.61 102 GLY G O 1
ATOM 3610 N N . ILE G 1 42 ? 68.821 21.901 60.548 1.00 16.71 103 ILE G N 1
ATOM 3611 C CA . ILE G 1 42 ? 68.992 22.904 59.508 1.00 15.97 103 ILE G CA 1
ATOM 3612 C C . ILE G 1 42 ? 70.324 23.627 59.712 1.00 18.85 103 ILE G C 1
ATOM 3613 O O . ILE G 1 42 ? 70.678 23.879 60.883 1.00 15.43 103 ILE G O 1
ATOM 3618 N N . SER G 1 43 ? 71.039 23.814 58.615 1.00 15.81 104 SER G N 1
ATOM 3619 C CA . SER G 1 43 ? 72.321 24.510 58.646 1.00 16.22 104 SER G CA 1
ATOM 3620 C C . SER G 1 43 ? 72.162 25.958 58.199 1.00 18.66 104 SER G C 1
ATOM 3621 O O . SER G 1 43 ? 71.745 26.205 57.051 1.00 21.42 104 SER G O 1
ATOM 3624 N N . LEU G 1 44 ? 72.430 26.898 59.104 1.00 16.11 105 LEU G N 1
ATOM 3625 C CA . LEU G 1 44 ? 72.337 28.316 58.752 1.00 14.38 105 LEU G CA 1
ATOM 3626 C C . LEU G 1 44 ? 73.712 28.950 58.527 1.00 17.70 105 LEU G C 1
ATOM 3627 O O . LEU G 1 44 ? 74.644 28.537 59.194 1.00 20.31 105 LEU G O 1
ATOM 3632 N N . ASN G 1 45 ? 73.807 29.880 57.576 1.00 17.67 106 ASN G N 1
ATOM 3633 C CA . ASN G 1 45 ? 75.065 30.630 57.425 1.00 16.21 106 ASN G CA 1
ATOM 3634 C C . ASN G 1 45 ? 74.971 31.790 58.399 1.00 18.38 106 ASN G C 1
ATOM 3635 O O . ASN G 1 45 ? 73.897 32.032 58.970 1.00 17.46 106 ASN G O 1
ATOM 3640 N N . PRO G 1 46 ? 76.037 32.568 58.596 1.00 18.48 107 PRO G N 1
ATOM 3641 C CA . PRO G 1 46 ? 76.054 33.611 59.618 1.00 19.47 107 PRO G CA 1
ATOM 3642 C C . PRO G 1 46 ? 75.015 34.672 59.381 1.00 19.18 107 PRO G C 1
ATOM 3643 O O . PRO G 1 46 ? 74.443 35.239 60.320 1.00 20.97 107 PRO G O 1
ATOM 3647 N N . GLU G 1 47 ? 74.723 34.992 58.119 1.00 19.50 108 GLU G N 1
ATOM 3648 C CA . GLU G 1 47 ? 73.688 35.964 57.800 1.00 17.75 108 GLU G CA 1
ATOM 3649 C C . GLU G 1 47 ? 72.314 35.459 58.180 1.00 17.69 108 GLU G C 1
ATOM 3650 O O . GLU G 1 47 ? 71.485 36.216 58.701 1.00 19.02 108 GLU G O 1
ATOM 3656 N N . GLN G 1 48 ? 72.002 34.175 57.910 1.00 16.71 109 GLN G N 1
ATOM 3657 C CA . GLN G 1 48 ? 70.691 33.663 58.287 1.00 14.00 109 GLN G CA 1
ATOM 3658 C C . GLN G 1 48 ? 70.504 33.569 59.807 1.00 13.88 109 GLN G C 1
ATOM 3659 O O . GLN G 1 48 ? 69.408 33.764 60.359 1.00 15.21 109 GLN G O 1
ATOM 3665 N N . TRP G 1 49 ? 71.596 33.162 60.471 1.00 15.18 110 TRP G N 1
ATOM 3666 C CA . TRP G 1 49 ? 71.583 33.157 61.947 1.00 13.43 110 TRP G CA 1
ATOM 3667 C C . TRP G 1 49 ? 71.338 34.557 62.482 1.00 13.23 110 TRP G C 1
ATOM 3668 O O . TRP G 1 49 ? 70.557 34.810 63.395 1.00 13.12 110 TRP G O 1
ATOM 3679 N N . SER G 1 50 ? 72.001 35.569 61.902 1.00 16.61 111 SER G N 1
ATOM 3680 C CA . SER G 1 50 ? 71.726 36.961 62.319 1.00 17.29 111 SER G CA 1
ATOM 3681 C C . SER G 1 50 ? 70.294 37.375 62.074 1.00 17.23 111 SER G C 1
ATOM 3682 O O . SER G 1 50 ? 69.677 38.005 62.961 1.00 16.08 111 SER G O 1
ATOM 3685 N N . GLN G 1 51 ? 69.605 36.895 61.025 1.00 16.55 112 GLN G N 1
ATOM 3686 C CA . GLN G 1 51 ? 68.199 37.238 60.830 1.00 15.93 112 GLN G CA 1
ATOM 3687 C C . GLN G 1 51 ? 67.275 36.523 61.797 1.00 16.05 112 GLN G C 1
ATOM 3688 O O . GLN G 1 51 ? 66.240 37.033 62.221 1.00 16.78 112 GLN G O 1
ATOM 3694 N N . LEU G 1 52 ? 67.656 35.295 62.184 1.00 14.61 113 LEU G N 1
ATOM 3695 C CA . LEU G 1 52 ? 66.930 34.612 63.235 1.00 14.18 113 LEU G CA 1
ATOM 3696 C C . LEU G 1 52 ? 67.041 35.404 64.552 1.00 14.42 113 LEU G C 1
ATOM 3697 O O . LEU G 1 52 ? 66.018 35.583 65.199 1.00 17.20 113 LEU G O 1
ATOM 3702 N N . LYS G 1 53 ? 68.235 35.919 64.832 1.00 14.07 114 LYS G N 1
ATOM 3703 C CA . LYS G 1 53 ? 68.375 36.669 66.099 1.00 12.54 114 LYS G CA 1
ATOM 3704 C C . LYS G 1 53 ? 67.575 37.962 66.076 1.00 15.25 114 LYS G C 1
ATOM 3705 O O . LYS G 1 53 ? 66.890 38.317 67.030 1.00 19.30 114 LYS G O 1
ATOM 3711 N N . GLU G 1 54 ? 67.542 38.604 64.909 1.00 18.00 115 GLU G N 1
ATOM 3712 C CA . GLU G 1 54 ? 66.770 39.840 64.739 1.00 19.72 115 GLU G CA 1
ATOM 3713 C C . GLU G 1 54 ? 65.274 39.577 64.906 1.00 19.70 115 GLU G C 1
ATOM 3714 O O . GLU G 1 54 ? 64.594 40.495 65.422 1.00 22.77 115 GLU G O 1
ATOM 3720 N N . GLN G 1 55 ? 64.793 38.357 64.665 1.00 20.44 116 GLN G N 1
ATOM 3721 C CA . GLN G 1 55 ? 63.372 38.069 64.808 1.00 21.44 116 GLN G CA 1
ATOM 3722 C C . GLN G 1 55 ? 62.971 37.438 66.138 1.00 19.83 116 GLN G C 1
ATOM 3723 O O . GLN G 1 55 ? 61.766 37.165 66.340 1.00 18.21 116 GLN G O 1
ATOM 3729 N N . ILE G 1 56 ? 63.895 37.329 67.096 1.00 18.27 117 ILE G N 1
ATOM 3730 C CA . ILE G 1 56 ? 63.494 36.640 68.335 1.00 19.94 117 ILE G CA 1
ATOM 3731 C C . ILE G 1 56 ? 62.322 37.315 69.017 1.00 19.33 117 ILE G C 1
ATOM 3732 O O . ILE G 1 56 ? 61.397 36.658 69.532 1.00 18.47 117 ILE G O 1
ATOM 3737 N N . SER G 1 57 ? 62.365 38.665 69.134 1.00 20.79 118 SER G N 1
ATOM 3738 C CA . SER G 1 57 ? 61.276 39.330 69.857 1.00 20.91 118 SER G CA 1
ATOM 3739 C C . SER G 1 57 ? 59.927 38.990 69.196 1.00 20.84 118 SER G C 1
ATOM 3740 O O . SER G 1 57 ? 58.943 38.763 69.905 1.00 22.79 118 SER G O 1
ATOM 3743 N N . ASP G 1 58 ? 59.904 39.079 67.884 1.00 20.74 119 ASP G N 1
ATOM 3744 C CA . ASP G 1 58 ? 58.688 38.776 67.133 1.00 22.03 119 ASP G CA 1
ATOM 3745 C C . ASP G 1 58 ? 58.288 37.321 67.269 1.00 22.67 119 ASP G C 1
ATOM 3746 O O . ASP G 1 58 ? 57.091 37.045 67.479 1.00 19.98 119 ASP G O 1
ATOM 3751 N N . ILE G 1 59 ? 59.225 36.376 67.300 1.00 20.43 120 ILE G N 1
ATOM 3752 C CA . ILE G 1 59 ? 58.855 34.954 67.489 1.00 17.23 120 ILE G CA 1
ATOM 3753 C C . ILE G 1 59 ? 58.277 34.724 68.855 1.00 18.50 120 ILE G C 1
ATOM 3754 O O . ILE G 1 59 ? 57.283 34.038 69.120 1.00 18.28 120 ILE G O 1
ATOM 3759 N N . ASP G 1 60 ? 58.961 35.319 69.875 1.00 14.99 121 ASP G N 1
ATOM 3760 C CA . ASP G 1 60 ? 58.489 35.230 71.244 1.00 17.79 121 ASP G CA 1
ATOM 3761 C C . ASP G 1 60 ? 57.066 35.810 71.378 1.00 18.14 121 ASP G C 1
ATOM 3762 O O . ASP G 1 60 ? 56.328 35.277 72.210 1.00 20.06 121 ASP G O 1
ATOM 3767 N N . ASP G 1 61 ? 56.794 36.897 70.694 1.00 17.51 122 ASP G N 1
ATOM 3768 C CA . ASP G 1 61 ? 55.477 37.539 70.777 1.00 21.53 122 ASP G CA 1
ATOM 3769 C C . ASP G 1 61 ? 54.420 36.576 70.200 1.00 24.06 122 ASP G C 1
ATOM 3770 O O . ASP G 1 61 ? 53.345 36.386 70.772 1.00 24.33 122 ASP G O 1
ATOM 3775 N N . ALA G 1 62 ? 54.787 35.908 69.122 1.00 23.13 123 ALA G N 1
ATOM 3776 C CA . ALA G 1 62 ? 53.882 34.925 68.498 1.00 22.70 123 ALA G CA 1
ATOM 3777 C C . ALA G 1 62 ? 53.696 33.714 69.376 1.00 22.38 123 ALA G C 1
ATOM 3778 O O . ALA G 1 62 ? 52.539 33.299 69.529 1.00 24.34 123 ALA G O 1
ATOM 3780 N N . VAL G 1 63 ? 54.730 33.201 70.062 1.00 18.16 124 VAL G N 1
ATOM 3781 C CA . VAL G 1 63 ? 54.585 32.166 71.054 1.00 20.85 124 VAL G CA 1
ATOM 3782 C C . VAL G 1 63 ? 53.627 32.599 72.161 1.00 26.37 124 VAL G C 1
ATOM 3783 O O . VAL G 1 63 ? 52.775 31.825 72.610 1.00 26.60 124 VAL G O 1
ATOM 3787 N N . ARG G 1 64 ? 53.847 33.816 72.683 1.00 24.76 125 ARG G N 1
ATOM 3788 C CA . ARG G 1 64 ? 53.075 34.256 73.840 1.00 27.49 125 ARG G CA 1
ATOM 3789 C C . ARG G 1 64 ? 51.575 34.276 73.579 1.00 26.75 125 ARG G C 1
ATOM 3790 O O . ARG G 1 64 ? 50.816 33.960 74.501 1.00 30.05 125 ARG G O 1
ATOM 3798 N N . LYS G 1 65 ? 51.151 34.638 72.388 1.00 26.23 126 LYS G N 1
ATOM 3799 C CA . LYS G 1 65 ? 49.769 34.788 71.988 1.00 26.63 126 LYS G CA 1
ATOM 3800 C C . LYS G 1 65 ? 49.020 33.478 71.766 1.00 29.37 126 LYS G C 1
ATOM 3801 O O . LYS G 1 65 ? 47.784 33.540 71.575 1.00 28.22 126 LYS G O 1
ATOM 3807 N N . LEU G 1 66 ? 49.704 32.347 71.654 1.00 27.41 127 LEU G N 1
ATOM 3808 C CA . LEU G 1 66 ? 48.980 31.104 71.380 1.00 28.29 127 LEU G CA 1
ATOM 3809 C C . LEU G 1 66 ? 48.365 30.469 72.617 1.00 32.83 127 LEU G C 1
ATOM 3810 O O . LEU G 1 66 ? 47.374 29.715 72.456 1.00 32.80 127 LEU G O 1
ATOM 3816 N N . ALA H 1 1 ? 52.264 32.004 62.621 1.00 27.58 62 ALA H N 1
ATOM 3817 C CA . ALA H 1 1 ? 53.024 33.203 62.138 1.00 22.37 62 ALA H CA 1
ATOM 3818 C C . ALA H 1 1 ? 54.319 32.711 61.497 1.00 23.20 62 ALA H C 1
ATOM 3819 O O . ALA H 1 1 ? 54.819 31.671 61.910 1.00 23.27 62 ALA H O 1
ATOM 3821 N N . MET H 1 2 ? 54.732 33.339 60.428 1.00 23.70 63 MET H N 1
ATOM 3822 C CA . MET H 1 2 ? 55.896 32.996 59.665 1.00 22.96 63 MET H CA 1
ATOM 3823 C C . MET H 1 2 ? 56.865 34.172 59.697 1.00 23.11 63 MET H C 1
ATOM 3824 O O . MET H 1 2 ? 56.483 35.349 59.741 1.00 24.45 63 MET H O 1
ATOM 3829 N N . PHE H 1 3 ? 58.140 33.852 59.856 1.00 19.44 64 PHE H N 1
ATOM 3830 C CA . PHE H 1 3 ? 59.198 34.838 59.990 1.00 18.12 64 PHE H CA 1
ATOM 3831 C C . PHE H 1 3 ? 60.346 34.388 59.089 1.00 21.31 64 PHE H C 1
ATOM 3832 O O . PHE H 1 3 ? 60.889 33.287 59.244 1.00 20.57 64 PHE H O 1
ATOM 3840 N N . GLN H 1 4 ? 60.655 35.226 58.101 1.00 18.40 65 GLN H N 1
ATOM 3841 C CA . GLN H 1 4 ? 61.702 34.880 57.166 1.00 19.43 65 GLN H CA 1
ATOM 3842 C C . GLN H 1 4 ? 63.090 35.126 57.730 1.00 19.33 65 GLN H C 1
ATOM 3843 O O . GLN H 1 4 ? 63.368 36.178 58.332 1.00 20.86 65 GLN H O 1
ATOM 3849 N N . ILE H 1 5 ? 63.945 34.115 57.629 1.00 17.14 66 ILE H N 1
ATOM 3850 C CA . ILE H 1 5 ? 65.350 34.219 57.974 1.00 17.83 66 ILE H CA 1
ATOM 3851 C C . ILE H 1 5 ? 66.316 33.994 56.843 1.00 18.46 66 ILE H C 1
ATOM 3852 O O . ILE H 1 5 ? 67.534 34.144 56.980 1.00 21.25 66 ILE H O 1
ATOM 3857 N N . GLY H 1 6 ? 65.817 33.730 55.611 1.00 18.39 67 GLY H N 1
ATOM 3858 C CA . GLY H 1 6 ? 66.663 33.611 54.437 1.00 18.89 67 GLY H CA 1
ATOM 3859 C C . GLY H 1 6 ? 65.777 33.374 53.199 1.00 18.92 67 GLY H C 1
ATOM 3860 O O . GLY H 1 6 ? 64.546 33.373 53.328 1.00 20.45 67 GLY H O 1
ATOM 3861 N N . LYS H 1 7 ? 66.436 33.324 52.051 1.00 21.47 68 LYS H N 1
ATOM 3862 C CA . LYS H 1 7 ? 65.647 32.940 50.869 1.00 23.49 68 LYS H CA 1
ATOM 3863 C C . LYS H 1 7 ? 65.172 31.517 51.160 1.00 20.67 68 LYS H C 1
ATOM 3864 O O . LYS H 1 7 ? 65.943 30.627 51.554 1.00 22.10 68 LYS H O 1
ATOM 3870 N N . MET H 1 8 ? 63.877 31.303 51.078 1.00 22.47 69 MET H N 1
ATOM 3871 C CA . MET H 1 8 ? 63.277 29.973 51.195 1.00 21.50 69 MET H CA 1
ATOM 3872 C C . MET H 1 8 ? 63.428 29.387 52.607 1.00 19.83 69 MET H C 1
ATOM 3873 O O . MET H 1 8 ? 63.361 28.179 52.775 1.00 18.47 69 MET H O 1
ATOM 3878 N N . ARG H 1 9 ? 63.699 30.233 53.605 1.00 17.97 70 ARG H N 1
ATOM 3879 C CA . ARG H 1 9 ? 63.953 29.678 54.967 1.00 17.67 70 ARG H CA 1
ATOM 3880 C C . ARG H 1 9 ? 63.127 30.464 55.938 1.00 17.15 70 ARG H C 1
ATOM 3881 O O . ARG H 1 9 ? 63.178 31.708 55.937 1.00 19.28 70 ARG H O 1
ATOM 3889 N N . TYR H 1 10 ? 62.255 29.780 56.703 1.00 15.80 71 TYR H N 1
ATOM 3890 C CA . TYR H 1 10 ? 61.316 30.463 57.550 1.00 16.80 71 TYR H CA 1
ATOM 3891 C C . TYR H 1 10 ? 61.225 29.783 58.921 1.00 18.29 71 TYR H C 1
ATOM 3892 O O . TYR H 1 10 ? 61.305 28.564 59.036 1.00 18.42 71 TYR H O 1
ATOM 3901 N N . VAL H 1 11 ? 60.974 30.615 59.919 1.00 18.16 72 VAL H N 1
ATOM 3902 C CA . VAL H 1 11 ? 60.556 30.148 61.233 1.00 16.93 72 VAL H CA 1
ATOM 3903 C C . VAL H 1 11 ? 59.033 30.217 61.238 1.00 17.39 72 VAL H C 1
ATOM 3904 O O . VAL H 1 11 ? 58.406 31.275 61.028 1.00 20.49 72 VAL H O 1
ATOM 3908 N N . SER H 1 12 ? 58.408 29.120 61.644 1.00 14.94 73 SER H N 1
ATOM 3909 C CA . SER H 1 12 ? 56.955 29.063 61.799 1.00 16.91 73 SER H CA 1
ATOM 3910 C C . SER H 1 12 ? 56.596 28.831 63.268 1.00 19.80 73 SER H C 1
ATOM 3911 O O . SER H 1 12 ? 57.318 28.092 63.963 1.00 20.53 73 SER H O 1
ATOM 3914 N N . VAL H 1 13 ? 55.676 29.616 63.803 1.00 16.32 74 VAL H N 1
ATOM 3915 C CA . VAL H 1 13 ? 55.233 29.491 65.178 1.00 16.53 74 VAL H CA 1
ATOM 3916 C C . VAL H 1 13 ? 53.728 29.167 65.131 1.00 19.91 74 VAL H C 1
ATOM 3917 O O . VAL H 1 13 ? 53.003 29.945 64.523 1.00 20.25 74 VAL H O 1
ATOM 3921 N N . ARG H 1 14 ? 53.374 28.008 65.656 1.00 18.05 75 ARG H N 1
ATOM 3922 C CA . ARG H 1 14 ? 51.982 27.589 65.580 1.00 21.34 75 ARG H CA 1
ATOM 3923 C C . ARG H 1 14 ? 51.665 26.594 66.668 1.00 21.75 75 ARG H C 1
ATOM 3924 O O . ARG H 1 14 ? 52.558 26.021 67.291 1.00 24.11 75 ARG H O 1
ATOM 3932 N N . ASP H 1 15 ? 50.373 26.442 66.944 1.00 21.54 76 ASP H N 1
ATOM 3933 C CA . ASP H 1 15 ? 49.882 25.471 67.913 1.00 24.45 76 ASP H CA 1
ATOM 3934 C C . ASP H 1 15 ? 49.673 24.157 67.180 1.00 30.04 76 ASP H C 1
ATOM 3935 O O . ASP H 1 15 ? 49.116 24.164 66.068 1.00 32.22 76 ASP H O 1
ATOM 3940 N N . PHE H 1 16 ? 50.205 23.075 67.704 1.00 31.09 77 PHE H N 1
ATOM 3941 C CA . PHE H 1 16 ? 50.054 21.766 67.047 1.00 36.57 77 PHE H CA 1
ATOM 3942 C C . PHE H 1 16 ? 49.589 20.811 68.132 1.00 38.86 77 PHE H C 1
ATOM 3943 O O . PHE H 1 16 ? 50.387 20.446 68.987 1.00 36.55 77 PHE H O 1
ATOM 3951 N N . LYS H 1 17 ? 48.285 20.535 68.179 1.00 40.60 78 LYS H N 1
ATOM 3952 C CA . LYS H 1 17 ? 47.741 19.630 69.185 1.00 41.59 78 LYS H CA 1
ATOM 3953 C C . LYS H 1 17 ? 47.751 20.251 70.574 1.00 40.98 78 LYS H C 1
ATOM 3954 O O . LYS H 1 17 ? 48.025 19.559 71.558 1.00 42.71 78 LYS H O 1
ATOM 3960 N N . GLY H 1 18 ? 47.565 21.567 70.680 1.00 37.43 79 GLY H N 1
ATOM 3961 C CA . GLY H 1 18 ? 47.595 22.248 71.959 1.00 37.29 79 GLY H CA 1
ATOM 3962 C C . GLY H 1 18 ? 48.991 22.561 72.468 1.00 35.32 79 GLY H C 1
ATOM 3963 O O . GLY H 1 18 ? 49.175 23.018 73.603 1.00 38.45 79 GLY H O 1
ATOM 3964 N N . LYS H 1 19 ? 50.001 22.256 71.661 1.00 33.79 80 LYS H N 1
ATOM 3965 C CA . LYS H 1 19 ? 51.393 22.508 72.034 1.00 27.86 80 LYS H CA 1
ATOM 3966 C C . LYS H 1 19 ? 51.991 23.487 71.021 1.00 25.73 80 LYS H C 1
ATOM 3967 O O . LYS H 1 19 ? 51.833 23.330 69.812 1.00 26.23 80 LYS H O 1
ATOM 3973 N N . VAL H 1 20 ? 52.723 24.474 71.521 1.00 23.51 81 VAL H N 1
ATOM 3974 C CA . VAL H 1 20 ? 53.393 25.416 70.644 1.00 20.38 81 VAL H CA 1
ATOM 3975 C C . VAL H 1 20 ? 54.689 24.834 70.103 1.00 20.07 81 VAL H C 1
ATOM 3976 O O . VAL H 1 20 ? 55.500 24.277 70.817 1.00 16.85 81 VAL H O 1
ATOM 3980 N N . LEU H 1 21 ? 54.874 24.981 68.805 1.00 17.85 82 LEU H N 1
ATOM 3981 C CA . LEU H 1 21 ? 56.105 24.598 68.127 1.00 17.72 82 LEU H CA 1
ATOM 3982 C C . LEU H 1 21 ? 56.741 25.793 67.469 1.00 16.34 82 LEU H C 1
ATOM 3983 O O . LEU H 1 21 ? 56.085 26.625 66.824 1.00 19.33 82 LEU H O 1
ATOM 3988 N N . ILE H 1 22 ? 58.075 25.900 67.531 1.00 14.01 83 ILE H N 1
ATOM 3989 C CA . ILE H 1 22 ? 58.841 26.916 66.840 1.00 13.37 83 ILE H CA 1
ATOM 3990 C C . ILE H 1 22 ? 59.699 26.191 65.806 1.00 14.73 83 ILE H C 1
ATOM 3991 O O . ILE H 1 22 ? 60.640 25.479 66.192 1.00 12.32 83 ILE H O 1
ATOM 3996 N N . ASP H 1 23 ? 59.239 26.219 64.550 1.00 12.65 84 ASP H N 1
ATOM 3997 C CA . ASP H 1 23 ? 59.820 25.324 63.532 1.00 13.67 84 ASP H CA 1
ATOM 3998 C C . ASP H 1 23 ? 60.735 26.079 62.604 1.00 12.60 84 ASP H C 1
ATOM 3999 O O . ASP H 1 23 ? 60.342 27.142 62.059 1.00 16.43 84 ASP H O 1
ATOM 4004 N N . ILE H 1 24 ? 61.990 25.673 62.481 1.00 11.21 85 ILE H N 1
ATOM 4005 C CA . ILE H 1 24 ? 62.993 26.415 61.724 1.00 12.87 85 ILE H CA 1
ATOM 4006 C C . ILE H 1 24 ? 63.327 25.559 60.487 1.00 13.40 85 ILE H C 1
ATOM 4007 O O . ILE H 1 24 ? 63.790 24.457 60.689 1.00 12.68 85 ILE H O 1
ATOM 4012 N N . ARG H 1 25 ? 63.039 26.044 59.240 1.00 13.46 86 ARG H N 1
ATOM 4013 C CA . ARG H 1 25 ? 63.072 25.003 58.167 1.00 14.70 86 ARG H CA 1
ATOM 4014 C C . ARG H 1 25 ? 63.231 25.650 56.789 1.00 14.01 86 ARG H C 1
ATOM 4015 O O . ARG H 1 25 ? 62.854 26.799 56.603 1.00 14.87 86 ARG H O 1
ATOM 4023 N N . GLU H 1 26 ? 63.721 24.857 55.876 1.00 14.51 87 GLU H N 1
ATOM 4024 C CA . GLU H 1 26 ? 63.824 25.158 54.445 1.00 12.89 87 GLU H CA 1
ATOM 4025 C C . GLU H 1 26 ? 62.509 24.809 53.736 1.00 14.61 87 GLU H C 1
ATOM 4026 O O . GLU H 1 26 ? 61.824 23.870 54.125 1.00 14.96 87 GLU H O 1
ATOM 4032 N N . TYR H 1 27 ? 62.200 25.650 52.735 1.00 13.81 88 TYR H N 1
ATOM 4033 C CA . TYR H 1 27 ? 60.934 25.546 52.016 1.00 15.97 88 TYR H CA 1
ATOM 4034 C C . TYR H 1 27 ? 61.216 25.440 50.502 1.00 16.53 88 TYR H C 1
ATOM 4035 O O . TYR H 1 27 ? 62.246 25.885 50.025 1.00 16.39 88 TYR H O 1
ATOM 4044 N N . TRP H 1 28 ? 60.303 24.729 49.827 1.00 16.73 89 TRP H N 1
ATOM 4045 C CA . TRP H 1 28 ? 60.354 24.625 48.371 1.00 17.84 89 TRP H CA 1
ATOM 4046 C C . TRP H 1 28 ? 59.157 25.445 47.875 1.00 17.55 89 TRP H C 1
ATOM 4047 O O . TRP H 1 28 ? 58.212 25.694 48.613 1.00 19.52 89 TRP H O 1
ATOM 4058 N N . MET H 1 29 ? 59.141 25.787 46.580 1.00 18.17 90 MET H N 1
ATOM 4059 C CA . MET H 1 29 ? 57.932 26.330 45.985 1.00 17.25 90 MET H CA 1
ATOM 4060 C C . MET H 1 29 ? 57.389 25.298 44.969 1.00 19.22 90 MET H C 1
ATOM 4061 O O . MET H 1 29 ? 58.214 24.812 44.201 1.00 18.34 90 MET H O 1
ATOM 4066 N N . ASP H 1 30 ? 56.124 24.977 45.108 1.00 17.97 91 ASP H N 1
ATOM 4067 C CA . ASP H 1 30 ? 55.563 23.916 44.242 1.00 17.88 91 ASP H CA 1
ATOM 4068 C C . ASP H 1 30 ? 55.141 24.559 42.923 1.00 15.56 91 ASP H C 1
ATOM 4069 O O . ASP H 1 30 ? 55.189 25.775 42.757 1.00 17.73 91 ASP H O 1
ATOM 4074 N N . PRO H 1 31 ? 54.695 23.742 41.971 1.00 16.89 92 PRO H N 1
ATOM 4075 C CA . PRO H 1 31 ? 54.308 24.258 40.648 1.00 19.56 92 PRO H CA 1
ATOM 4076 C C . PRO H 1 31 ? 53.129 25.194 40.611 1.00 20.81 92 PRO H C 1
ATOM 4077 O O . PRO H 1 31 ? 52.895 25.986 39.655 1.00 19.98 92 PRO H O 1
ATOM 4081 N N . GLU H 1 32 ? 52.372 25.257 41.704 1.00 22.25 93 GLU H N 1
ATOM 4082 C CA . GLU H 1 32 ? 51.256 26.173 41.888 1.00 25.85 93 GLU H CA 1
ATOM 4083 C C . GLU H 1 32 ? 51.696 27.473 42.540 1.00 27.05 93 GLU H C 1
ATOM 4084 O O . GLU H 1 32 ? 50.885 28.375 42.781 1.00 26.15 93 GLU H O 1
ATOM 4090 N N . GLY H 1 33 ? 52.984 27.605 42.864 1.00 24.89 94 GLY H N 1
ATOM 4091 C CA . GLY H 1 33 ? 53.504 28.827 43.457 1.00 25.85 94 GLY H CA 1
ATOM 4092 C C . GLY H 1 33 ? 53.332 28.886 44.981 1.00 26.05 94 GLY H C 1
ATOM 4093 O O . GLY H 1 33 ? 53.671 29.924 45.548 1.00 26.55 94 GLY H O 1
ATOM 4094 N N . GLU H 1 34 ? 53.082 27.743 45.594 1.00 22.84 95 GLU H N 1
ATOM 4095 C CA . GLU H 1 34 ? 52.896 27.710 47.052 1.00 27.64 95 GLU H CA 1
ATOM 4096 C C . GLU H 1 34 ? 54.187 27.270 47.736 1.00 25.01 95 GLU H C 1
ATOM 4097 O O . GLU H 1 34 ? 54.845 26.344 47.273 1.00 24.08 95 GLU H O 1
ATOM 4103 N N . MET H 1 35 ? 54.520 27.926 48.840 1.00 25.78 96 MET H N 1
ATOM 4104 C CA . MET H 1 35 ? 55.684 27.498 49.624 1.00 23.12 96 MET H CA 1
ATOM 4105 C C . MET H 1 35 ? 55.345 26.230 50.387 1.00 22.23 96 MET H C 1
ATOM 4106 O O . MET H 1 35 ? 54.282 26.199 51.030 1.00 23.58 96 MET H O 1
ATOM 4111 N N . LYS H 1 36 ? 56.131 25.175 50.309 1.00 18.71 97 LYS H N 1
ATOM 4112 C CA . LYS H 1 36 ? 55.868 23.925 50.996 1.00 17.75 97 LYS H CA 1
ATOM 4113 C C . LYS H 1 36 ? 57.093 23.549 51.843 1.00 18.62 97 LYS H C 1
ATOM 4114 O O . LYS H 1 36 ? 58.224 23.718 51.433 1.00 16.42 97 LYS H O 1
ATOM 4120 N N . PRO H 1 37 ? 56.837 22.988 53.022 1.00 20.81 98 PRO H N 1
ATOM 4121 C CA . PRO H 1 37 ? 57.962 22.650 53.894 1.00 19.09 98 PRO H CA 1
ATOM 4122 C C . PRO H 1 37 ? 58.822 21.539 53.396 1.00 18.88 98 PRO H C 1
ATOM 4123 O O . PRO H 1 37 ? 58.337 20.429 53.060 1.00 19.44 98 PRO H O 1
ATOM 4127 N N . GLY H 1 38 ? 60.128 21.712 53.464 1.00 16.30 99 GLY H N 1
ATOM 4128 C CA . GLY H 1 38 ? 61.113 20.715 53.133 1.00 19.26 99 GLY H CA 1
ATOM 4129 C C . GLY H 1 38 ? 61.481 19.848 54.339 1.00 20.07 99 GLY H C 1
ATOM 4130 O O . GLY H 1 38 ? 61.020 20.073 55.464 1.00 19.45 99 GLY H O 1
ATOM 4131 N N . ARG H 1 39 ? 62.337 18.869 54.078 1.00 16.84 100 ARG H N 1
ATOM 4132 C CA . ARG H 1 39 ? 62.725 17.945 55.140 1.00 20.37 100 ARG H CA 1
ATOM 4133 C C . ARG H 1 39 ? 63.818 18.544 56.026 1.00 19.54 100 ARG H C 1
ATOM 4134 O O . ARG H 1 39 ? 64.084 17.960 57.081 1.00 18.31 100 ARG H O 1
ATOM 4142 N N . LYS H 1 40 ? 64.490 19.590 55.549 1.00 17.06 101 LYS H N 1
ATOM 4143 C CA . LYS H 1 40 ? 65.611 20.108 56.332 1.00 17.81 101 LYS H CA 1
ATOM 4144 C C . LYS H 1 40 ? 65.083 21.227 57.262 1.00 16.73 101 LYS H C 1
ATOM 4145 O O . LYS H 1 40 ? 65.001 22.378 56.860 1.00 15.89 101 LYS H O 1
ATOM 4151 N N . GLY H 1 41 ? 64.695 20.770 58.445 1.00 16.40 102 GLY H N 1
ATOM 4152 C CA . GLY H 1 41 ? 64.274 21.726 59.470 1.00 15.13 102 GLY H CA 1
ATOM 4153 C C . GLY H 1 41 ? 64.145 20.977 60.804 1.00 15.50 102 GLY H C 1
ATOM 4154 O O . GLY H 1 41 ? 64.269 19.758 60.850 1.00 16.97 102 GLY H O 1
ATOM 4155 N N . ILE H 1 42 ? 63.808 21.732 61.850 1.00 16.60 103 ILE H N 1
ATOM 4156 C CA . ILE H 1 42 ? 63.614 21.168 63.185 1.00 14.61 103 ILE H CA 1
ATOM 4157 C C . ILE H 1 42 ? 62.524 21.927 63.924 1.00 16.33 103 ILE H C 1
ATOM 4158 O O . ILE H 1 42 ? 62.361 23.147 63.778 1.00 15.92 103 ILE H O 1
ATOM 4163 N N . SER H 1 43 ? 61.654 21.201 64.627 1.00 13.19 104 SER H N 1
ATOM 4164 C CA . SER H 1 43 ? 60.579 21.761 65.384 1.00 15.30 104 SER H CA 1
ATOM 4165 C C . SER H 1 43 ? 60.999 21.791 66.868 1.00 13.84 104 SER H C 1
ATOM 4166 O O . SER H 1 43 ? 61.109 20.715 67.456 1.00 18.49 104 SER H O 1
ATOM 4169 N N . LEU H 1 44 ? 61.210 22.971 67.407 1.00 13.50 105 LEU H N 1
ATOM 4170 C CA . LEU H 1 44 ? 61.526 23.115 68.812 1.00 15.06 105 LEU H CA 1
ATOM 4171 C C . LEU H 1 44 ? 60.271 23.417 69.626 1.00 15.11 105 LEU H C 1
ATOM 4172 O O . LEU H 1 44 ? 59.348 24.094 69.170 1.00 18.26 105 LEU H O 1
ATOM 4177 N N . ASN H 1 45 ? 60.272 22.984 70.887 1.00 13.74 106 ASN H N 1
ATOM 4178 C CA . ASN H 1 45 ? 59.218 23.441 71.817 1.00 13.40 106 ASN H CA 1
ATOM 4179 C C . ASN H 1 45 ? 59.778 24.686 72.527 1.00 16.91 106 ASN H C 1
ATOM 4180 O O . ASN H 1 45 ? 60.944 25.072 72.303 1.00 14.79 106 ASN H O 1
ATOM 4185 N N . PRO H 1 46 ? 58.976 25.396 73.277 1.00 15.08 107 PRO H N 1
ATOM 4186 C CA . PRO H 1 46 ? 59.332 26.666 73.896 1.00 15.89 107 PRO H CA 1
ATOM 4187 C C . PRO H 1 46 ? 60.496 26.526 74.876 1.00 13.01 107 PRO H C 1
ATOM 4188 O O . PRO H 1 46 ? 61.321 27.452 74.964 1.00 14.24 107 PRO H O 1
ATOM 4192 N N . GLU H 1 47 ? 60.652 25.373 75.488 1.00 13.98 108 GLU H N 1
ATOM 4193 C CA . GLU H 1 47 ? 61.784 25.188 76.415 1.00 15.32 108 GLU H CA 1
ATOM 4194 C C . GLU H 1 47 ? 63.077 25.025 75.635 1.00 16.34 108 GLU H C 1
ATOM 4195 O O . GLU H 1 47 ? 64.150 25.542 76.004 1.00 14.27 108 GLU H O 1
ATOM 4201 N N . GLN H 1 48 ? 63.028 24.309 74.504 1.00 12.25 109 GLN H N 1
ATOM 4202 C CA . GLN H 1 48 ? 64.266 24.144 73.712 1.00 13.06 109 GLN H CA 1
ATOM 4203 C C . GLN H 1 48 ? 64.670 25.469 73.084 1.00 13.01 109 GLN H C 1
ATOM 4204 O O . GLN H 1 48 ? 65.824 25.862 72.996 1.00 12.76 109 GLN H O 1
ATOM 4210 N N . TRP H 1 49 ? 63.707 26.243 72.615 1.00 10.88 110 TRP H N 1
ATOM 4211 C CA . TRP H 1 49 ? 63.907 27.578 72.093 1.00 11.92 110 TRP H CA 1
ATOM 4212 C C . TRP H 1 49 ? 64.487 28.484 73.183 1.00 12.15 110 TRP H C 1
ATOM 4213 O O . TRP H 1 49 ? 65.409 29.279 72.924 1.00 11.99 110 TRP H O 1
ATOM 4224 N N . SER H 1 50 ? 64.012 28.292 74.426 1.00 10.33 111 SER H N 1
ATOM 4225 C CA . SER H 1 50 ? 64.614 29.069 75.526 1.00 14.08 111 SER H CA 1
ATOM 4226 C C . SER H 1 50 ? 66.081 28.708 75.761 1.00 12.43 111 SER H C 1
ATOM 4227 O O . SER H 1 50 ? 66.945 29.596 75.954 1.00 14.13 111 SER H O 1
ATOM 4230 N N . GLN H 1 51 ? 66.422 27.440 75.698 1.00 11.01 112 GLN H N 1
ATOM 4231 C CA . GLN H 1 51 ? 67.841 27.047 75.843 1.00 12.36 112 GLN H CA 1
ATOM 4232 C C . GLN H 1 51 ? 68.670 27.683 74.728 1.00 10.64 112 GLN H C 1
ATOM 4233 O O . GLN H 1 51 ? 69.864 27.964 74.906 1.00 11.38 112 GLN H O 1
ATOM 4239 N N . LEU H 1 52 ? 68.134 27.714 73.497 1.00 10.18 113 LEU H N 1
ATOM 4240 C CA . LEU H 1 52 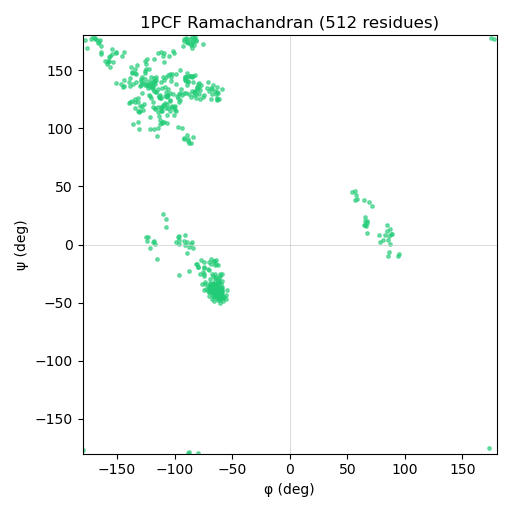? 68.886 28.335 72.399 1.00 7.94 113 LEU H CA 1
ATOM 4241 C C . LEU H 1 52 ? 69.128 29.799 72.751 1.00 11.46 113 LEU H C 1
ATOM 4242 O O . LEU H 1 52 ? 70.212 30.365 72.605 1.00 9.89 113 LEU H O 1
ATOM 4247 N N . LYS H 1 53 ? 68.053 30.522 73.134 1.00 8.90 114 LYS H N 1
ATOM 4248 C CA . LYS H 1 53 ? 68.187 31.942 73.423 1.00 10.66 114 LYS H CA 1
ATOM 4249 C C . LYS H 1 53 ? 69.159 32.239 74.565 1.00 13.43 114 LYS H C 1
ATOM 4250 O O . LYS H 1 53 ? 69.966 33.183 74.482 1.00 13.47 114 LYS H O 1
ATOM 4256 N N . GLU H 1 54 ? 69.136 31.390 75.604 1.00 10.87 115 GLU H N 1
ATOM 4257 C CA . GLU H 1 54 ? 70.050 31.571 76.707 1.00 10.83 115 GLU H CA 1
ATOM 4258 C C . GLU H 1 54 ? 71.513 31.496 76.270 1.00 14.50 115 GLU H C 1
ATOM 4259 O O . GLU H 1 54 ? 72.366 31.975 77.015 1.00 14.19 115 GLU H O 1
ATOM 4265 N N . GLN H 1 55 ? 71.779 30.803 75.182 1.00 13.35 116 GLN H N 1
ATOM 4266 C CA . GLN H 1 55 ? 73.154 30.565 74.732 1.00 13.22 116 GLN H CA 1
ATOM 4267 C C . GLN H 1 55 ? 73.498 31.369 73.496 1.00 12.85 116 GLN H C 1
ATOM 4268 O O . GLN H 1 55 ? 74.546 31.066 72.939 1.00 13.10 116 GLN H O 1
ATOM 4274 N N . ILE H 1 56 ? 72.738 32.386 73.120 1.00 12.87 117 ILE H N 1
ATOM 4275 C CA . ILE H 1 56 ? 73.166 33.129 71.911 1.00 12.44 117 ILE H CA 1
ATOM 4276 C C . ILE H 1 56 ? 74.549 33.778 72.069 1.00 13.02 117 ILE H C 1
ATOM 4277 O O . ILE H 1 56 ? 75.329 33.745 71.113 1.00 12.43 117 ILE H O 1
ATOM 4282 N N . SER H 1 57 ? 74.824 34.363 73.238 1.00 14.80 118 SER H N 1
ATOM 4283 C CA . SER H 1 57 ? 76.164 34.999 73.385 1.00 14.57 118 SER H CA 1
ATOM 4284 C C . SER H 1 57 ? 77.263 33.960 73.185 1.00 13.58 118 SER H C 1
ATOM 4285 O O . SER H 1 57 ? 78.272 34.237 72.501 1.00 15.17 118 SER H O 1
ATOM 4288 N N . ASP H 1 58 ? 77.064 32.759 73.749 1.00 13.72 119 ASP H N 1
ATOM 4289 C CA . ASP H 1 58 ? 78.071 31.695 73.601 1.00 13.07 119 ASP H CA 1
ATOM 4290 C C . ASP H 1 58 ? 78.195 31.188 72.162 1.00 16.57 119 ASP H C 1
ATOM 4291 O O . ASP H 1 58 ? 79.302 30.864 71.673 1.00 15.31 119 ASP H O 1
ATOM 4296 N N . ILE H 1 59 ? 77.032 31.048 71.486 1.00 12.68 120 ILE H N 1
ATOM 4297 C CA . ILE H 1 59 ? 77.090 30.637 70.076 1.00 12.82 120 ILE H CA 1
ATOM 4298 C C . ILE H 1 59 ? 77.795 31.690 69.232 1.00 13.18 120 ILE H C 1
ATOM 4299 O O . ILE H 1 59 ? 78.708 31.379 68.454 1.00 15.43 120 ILE H O 1
ATOM 4304 N N . ASP H 1 60 ? 77.481 32.962 69.440 1.00 11.84 121 ASP H N 1
ATOM 4305 C CA . ASP H 1 60 ? 78.119 34.076 68.791 1.00 11.02 121 ASP H CA 1
ATOM 4306 C C . ASP H 1 60 ? 79.638 34.103 69.111 1.00 12.91 121 ASP H C 1
ATOM 4307 O O . ASP H 1 60 ? 80.395 34.411 68.175 1.00 14.83 121 ASP H O 1
ATOM 4312 N N . ASP H 1 61 ? 80.001 33.754 70.328 1.00 13.34 122 ASP H N 1
ATOM 4313 C CA . ASP H 1 61 ? 81.463 33.729 70.630 1.00 14.85 122 ASP H CA 1
ATOM 4314 C C . ASP H 1 61 ? 82.183 32.692 69.789 1.00 17.22 122 ASP H C 1
ATOM 4315 O O . ASP H 1 61 ? 83.307 32.940 69.304 1.00 17.68 122 ASP H O 1
ATOM 4320 N N . ALA H 1 62 ? 81.584 31.511 69.637 1.00 15.79 123 ALA H N 1
ATOM 4321 C CA . ALA H 1 62 ? 82.142 30.504 68.740 1.00 14.84 123 ALA H CA 1
ATOM 4322 C C . ALA H 1 62 ? 82.167 30.943 67.297 1.00 15.51 123 ALA H C 1
ATOM 4323 O O . ALA H 1 62 ? 83.179 30.704 66.601 1.00 16.41 123 ALA H O 1
ATOM 4325 N N . VAL H 1 63 ? 81.128 31.615 66.807 1.00 14.92 124 VAL H N 1
ATOM 4326 C CA . VAL H 1 63 ? 81.164 32.061 65.396 1.00 15.93 124 VAL H CA 1
ATOM 4327 C C . VAL H 1 63 ? 82.285 33.060 65.185 1.00 17.51 124 VAL H C 1
ATOM 4328 O O . VAL H 1 63 ? 83.018 33.024 64.195 1.00 18.67 124 VAL H O 1
ATOM 4332 N N . ARG H 1 64 ? 82.456 33.977 66.133 1.00 16.93 125 ARG H N 1
ATOM 4333 C CA . ARG H 1 64 ? 83.452 35.053 65.969 1.00 16.68 125 ARG H CA 1
ATOM 4334 C C . ARG H 1 64 ? 84.895 34.575 65.990 1.00 19.49 125 ARG H C 1
ATOM 4335 O O . ARG H 1 64 ? 85.772 35.246 65.415 1.00 20.99 125 ARG H O 1
ATOM 4343 N N . LYS H 1 65 ? 85.146 33.455 66.631 1.00 18.29 126 LYS H N 1
ATOM 4344 C CA . LYS H 1 65 ? 86.481 32.890 66.667 1.00 19.30 126 LYS H CA 1
ATOM 4345 C C . LYS H 1 65 ? 86.917 32.325 65.324 1.00 23.07 126 LYS H C 1
ATOM 4346 O O . LYS H 1 65 ? 88.131 32.071 65.215 1.00 22.86 126 LYS H O 1
ATOM 4352 N N . LEU H 1 66 ? 85.982 32.000 64.433 1.00 22.62 127 LEU H N 1
ATOM 4353 C CA . LEU H 1 66 ? 86.363 31.282 63.214 1.00 24.47 127 LEU H CA 1
ATOM 4354 C C . LEU H 1 66 ? 86.679 32.200 62.053 1.00 28.44 127 LEU H C 1
ATOM 4355 O O . LEU H 1 66 ? 87.476 31.759 61.188 1.00 30.44 127 LEU H O 1
#